Protein AF-0000000086683206 (afdb_homodimer)

Radius of gyration: 36.86 Å; Cα contacts (8 Å, |Δi|>4): 767; chains: 2; bounding box: 121×142×95 Å

Foldseek 3Di:
DDPPPDPPDPPVPPPPPPPPDPPDPDPPPPPPPPDCPPPPDCCVCVVVVVVVVCVVCVVVVVLVQLLQFQFFPVCVVPSVPTDGNGCVLVCCCVPVDCLVLQQVLLLVLLLLLLVVLLVVLLVLLVVLVDDDPCSVVSLVVLCVLQPDDLLVLQQVLLQQQPQPHVVCVVVVDGDHCQADQNVSVSSSVSLSSNQSNLSNVLLNVLVVVDPVVLVVVLVVPPDDPVCCCVPRSCVSCVLSSLVSSLVSSLCSLQDDSNQCNNHNPPGHSSNNHLNPRLVCCCPVVRRSNSSSSSVVVSVVVSVVSVVVSVVVVVVVVPVVVD/DPDPDDDPDPPPVPPPPPPPDPPPPDPDPPPPPPDCPPPPDCCVCVVVVVVVVCVVCVVVVVLVQLLQFQFFPVCVVPSVPTDGNGCVLVCCLVPVDCLVLQLVLLLVLLQLLLVVLLVVLLVLLVVLVDDDDCSVVSLVVLCVLQPDDLLVLQQVLLQQQPQPHVVCVVVVDGDHCQADQNVSVSSSVSLSSNQSNLSNVLLNVLVVVDPVVLVVVLVVPPDDPVCCCVPRSCVSCVLSSLVSSLVSSLCSLQDDSNQCNNHNPPGHSSNNHLNPRLVCCCPVVRRSNSSSSSVVVSVVVSVVSVVVSVVVVVVVVVVVVD

pLDDT: mean 73.38, std 19.68, range [23.88, 97.44]

Nearest PDB structures (foldseek):
  7cad-assembly1_A  TM=8.979E-01  e=6.301E-13  Mycolicibacterium smegmatis MC2 155
  8hps-assembly1_A  TM=8.977E-01  e=7.187E-13  Mycolicibacterium smegmatis MC2 155
  8ja7-assembly1_A  TM=9.077E-01  e=5.180E-12  Mycobacterium tuberculosis H37Rv
  8hpl-assembly1_A  TM=8.832E-01  e=4.555E-10  Mycolicibacterium smegmatis MC2 155
  8zx1-assembly1_B  TM=7.420E-01  e=1.149E-07  Escherichia coli

Organism: NCBI:txid175570

Sequence (644 aa):
MTAPLGVGAPDTATTVPPVGTPPVPAGPVRRRRGASQRNRPLWMLLPGGAVTVVVIVVPLCVAVYISLLDLDQYSIRQWVGAPFVALDNYIEAVRDSHLPHSILISVSYAAVVALAAVPLGVTAALVTQDRFRGRGLVRSIFLVPYVLPAFVVGTVWRIVLQPDGVANAMLGLDGLWLNGPRSFWALVIVQLWSSWPLVYLLAVSGLQSVDPVVYEAAALDGAGWWQKLRHVVAPYLRGPVALAFVISFLHNLNNFALPFVLFGVPSPEDVEVLPVLTYVESFQNFRFGLSAAMAVISLVLVAIPIAAYLRAVRLDTGEAKQMTAPLGVGAPDTATTVPPVGTPPVPAGPVRRRRGASQRNRPLWMLLPGGAVTVVVIVVPLCVAVYISLLDLDQYSIRQWVGAPFVALDNYIEAVRDSHLPHSILISVSYAAVVALAAVPLGVTAALVTQDRFRGRGLVRSIFLVPYVLPAFVVGTVWRIVLQPDGVANAMLGLDGLWLNGPRSFWALVIVQLWSSWPLVYLLAVSGLQSVDPVVYEAAALDGAGWWQKLRHVVAPYLRGPVALAFVISFLHNLNNFALPFVLFGVPSPEDVEVLPVLTYVESFQNFRFGLSAAMAVISLVLVAIPIAAYLRAVRLDTGEAKQ

Structure (mmCIF, N/CA/C/O backbone):
data_AF-0000000086683206-model_v1
#
loop_
_entity.id
_entity.type
_entity.pdbx_description
1 polymer 'ABC transporter permease'
#
loop_
_atom_site.group_PDB
_atom_site.id
_atom_site.type_symbol
_atom_site.label_atom_id
_atom_site.label_alt_id
_atom_site.label_comp_id
_atom_site.label_asym_id
_atom_site.label_entity_id
_atom_site.label_seq_id
_atom_site.pdbx_PDB_ins_code
_atom_site.Cartn_x
_atom_site.Cartn_y
_atom_site.Cartn_z
_atom_site.occupancy
_atom_site.B_iso_or_equiv
_atom_site.auth_seq_id
_atom_site.auth_comp_id
_atom_site.auth_asym_id
_atom_site.auth_atom_id
_atom_site.pdbx_PDB_model_num
ATOM 1 N N . MET A 1 1 ? -62.781 102.875 63.312 1 23.88 1 MET A N 1
ATOM 2 C CA . MET A 1 1 ? -62 101.625 63.344 1 23.88 1 MET A CA 1
ATOM 3 C C . MET A 1 1 ? -61.719 101.125 61.938 1 23.88 1 MET A C 1
ATOM 5 O O . MET A 1 1 ? -62.438 101.5 61 1 23.88 1 MET A O 1
ATOM 9 N N . THR A 1 2 ? -60.938 100.062 61.812 1 25.91 2 THR A N 1
ATOM 10 C CA . THR A 1 2 ? -59.844 99.375 61.125 1 25.91 2 THR A CA 1
ATOM 11 C C . THR A 1 2 ? -60.375 98.438 60 1 25.91 2 THR A C 1
ATOM 13 O O . THR A 1 2 ? -61.281 97.625 60.25 1 25.91 2 THR A O 1
ATOM 16 N N . ALA A 1 3 ? -60.344 98.875 58.812 1 30.66 3 ALA A N 1
ATOM 17 C CA . ALA A 1 3 ? -60.781 98.438 57.5 1 30.66 3 ALA A CA 1
ATOM 18 C C . ALA A 1 3 ? -60.188 97.062 57.125 1 30.66 3 ALA A C 1
ATOM 20 O O . ALA A 1 3 ? -59 97 56.812 1 30.66 3 ALA A O 1
ATOM 21 N N . PRO A 1 4 ? -60.375 95.938 58 1 31.42 4 PRO A N 1
ATOM 22 C CA . PRO A 1 4 ? -59.469 94.812 57.906 1 31.42 4 PRO A CA 1
ATOM 23 C C . PRO A 1 4 ? -59.562 94.062 56.594 1 31.42 4 PRO A C 1
ATOM 25 O O . PRO A 1 4 ? -60.625 93.562 56.25 1 31.42 4 PRO A O 1
ATOM 28 N N . LEU A 1 5 ? -58.969 94.5 55.562 1 28.44 5 LEU A N 1
ATOM 29 C CA . LEU A 1 5 ? -59.125 94.188 54.156 1 28.44 5 LEU A CA 1
ATOM 30 C C . LEU A 1 5 ? -58.75 92.75 53.844 1 28.44 5 LEU A C 1
ATOM 32 O O . LEU A 1 5 ? -59.125 92.25 52.781 1 28.44 5 LEU A O 1
ATOM 36 N N . GLY A 1 6 ? -57.906 92 54.625 1 29.45 6 GLY A N 1
ATOM 37 C CA . GLY A 1 6 ? -56.844 91.25 53.938 1 29.45 6 GLY A CA 1
ATOM 38 C C . GLY A 1 6 ? -57.344 89.938 53.344 1 29.45 6 GLY A C 1
ATOM 39 O O . GLY A 1 6 ? -57.75 89.062 54.062 1 29.45 6 GLY A O 1
ATOM 40 N N . VAL A 1 7 ? -57.969 89.875 52.188 1 32.59 7 VAL A N 1
ATOM 41 C CA . VAL A 1 7 ? -58.625 88.75 51.531 1 32.59 7 VAL A CA 1
ATOM 42 C C . VAL A 1 7 ? -57.625 87.625 51.281 1 32.59 7 VAL A C 1
ATOM 44 O O . VAL A 1 7 ? -56.625 87.875 50.625 1 32.59 7 VAL A O 1
ATOM 47 N N . GLY A 1 8 ? -57.219 86.812 52.219 1 31.19 8 GLY A N 1
ATOM 48 C CA . GLY A 1 8 ? -56.188 85.75 52.188 1 31.19 8 GLY A CA 1
ATOM 49 C C . GLY A 1 8 ? -56.438 84.75 51.094 1 31.19 8 GLY A C 1
ATOM 50 O O . GLY A 1 8 ? -57.5 84.125 51.031 1 31.19 8 GLY A O 1
ATOM 51 N N . ALA A 1 9 ? -55.906 84.875 49.906 1 34.62 9 ALA A N 1
ATOM 52 C CA . ALA A 1 9 ? -56.062 84.062 48.719 1 34.62 9 ALA A CA 1
ATOM 53 C C . ALA A 1 9 ? -55.688 82.562 49 1 34.62 9 ALA A C 1
ATOM 55 O O . ALA A 1 9 ? -54.656 82.312 49.625 1 34.62 9 ALA A O 1
ATOM 56 N N . PRO A 1 10 ? -56.688 81.688 49.031 1 32.19 10 PRO A N 1
ATOM 57 C CA . PRO A 1 10 ? -56.438 80.25 49.406 1 32.19 10 PRO A CA 1
ATOM 58 C C . PRO A 1 10 ? -55.438 79.562 48.469 1 32.19 10 PRO A C 1
ATOM 60 O O . PRO A 1 10 ? -55.5 79.812 47.25 1 32.19 10 PRO A O 1
ATOM 63 N N . ASP A 1 11 ? -54.094 79.562 48.625 1 30.78 11 ASP A N 1
ATOM 64 C CA . ASP A 1 11 ? -53.062 79 47.781 1 30.78 11 ASP A CA 1
ATOM 65 C C . ASP A 1 11 ? -53.344 77.5 47.5 1 30.78 11 ASP A C 1
ATOM 67 O O . ASP A 1 11 ? -53.406 76.688 48.438 1 30.78 11 ASP A O 1
ATOM 71 N N . THR A 1 12 ? -54.312 77.125 46.656 1 32.41 12 THR A N 1
ATOM 72 C CA . THR A 1 12 ? -54.625 75.75 46.25 1 32.41 12 THR A CA 1
ATOM 73 C C . THR A 1 12 ? -53.344 75.062 45.75 1 32.41 12 THR A C 1
ATOM 75 O O . THR A 1 12 ? -52.844 75.375 44.656 1 32.41 12 THR A O 1
ATOM 78 N N . ALA A 1 13 ? -52.344 74.812 46.531 1 33.94 13 ALA A N 1
ATOM 79 C CA . ALA A 1 13 ? -51.156 74.125 46.125 1 33.94 13 ALA A CA 1
ATOM 80 C C . ALA A 1 13 ? -51.531 72.75 45.5 1 33.94 13 ALA A C 1
ATOM 82 O O . ALA A 1 13 ? -52.188 71.938 46.125 1 33.94 13 ALA A O 1
ATOM 83 N N . THR A 1 14 ? -51.844 72.75 44.188 1 34.41 14 THR A N 1
ATOM 84 C CA . THR A 1 14 ? -52.062 71.562 43.406 1 34.41 14 THR A CA 1
ATOM 85 C C . THR A 1 14 ? -50.938 70.562 43.656 1 34.41 14 THR A C 1
ATOM 87 O O . THR A 1 14 ? -49.75 70.812 43.438 1 34.41 14 THR A O 1
ATOM 90 N N . THR A 1 15 ? -51.031 69.688 44.656 1 34.72 15 THR A N 1
ATOM 91 C CA . THR A 1 15 ? -50.125 68.562 44.938 1 34.72 15 THR A CA 1
ATOM 92 C C . THR A 1 15 ? -49.844 67.75 43.688 1 34.72 15 THR A C 1
ATOM 94 O O . THR A 1 15 ? -50.781 67.188 43.125 1 34.72 15 THR A O 1
ATOM 97 N N . VAL A 1 16 ? -49.062 68.25 42.781 1 40.03 16 VAL A N 1
ATOM 98 C CA . VAL A 1 16 ? -48.688 67.438 41.625 1 40.03 16 VAL A CA 1
ATOM 99 C C . VAL A 1 16 ? -48.281 66.062 42.125 1 40.03 16 VAL A C 1
ATOM 101 O O . VAL A 1 16 ? -47.438 65.938 43.031 1 40.03 16 VAL A O 1
ATOM 104 N N . PRO A 1 17 ? -49.125 65.062 41.938 1 39.91 17 PRO A N 1
ATOM 105 C CA . PRO A 1 17 ? -48.75 63.719 42.406 1 39.91 17 PRO A CA 1
ATOM 106 C C . PRO A 1 17 ? -47.344 63.312 41.969 1 39.91 17 PRO A C 1
ATOM 108 O O . PRO A 1 17 ? -46.844 63.781 40.969 1 39.91 17 PRO A O 1
ATOM 111 N N . PRO A 1 18 ? -46.469 62.938 42.938 1 36.44 18 PRO A N 1
ATOM 112 C CA . PRO A 1 18 ? -45.094 62.594 42.625 1 36.44 18 PRO A CA 1
ATOM 113 C C . PRO A 1 18 ? -45 61.688 41.375 1 36.44 18 PRO A C 1
ATOM 115 O O . PRO A 1 18 ? -45.906 60.938 41.094 1 36.44 18 PRO A O 1
ATOM 118 N N . VAL A 1 19 ? -44.406 62.188 40.281 1 40.75 19 VAL A N 1
ATOM 119 C CA . VAL A 1 19 ? -44.062 61.438 39.094 1 40.75 19 VAL A CA 1
ATOM 120 C C . VAL A 1 19 ? -43.562 60.031 39.469 1 40.75 19 VAL A C 1
ATOM 122 O O . VAL A 1 19 ? -42.75 59.875 40.375 1 40.75 19 VAL A O 1
ATOM 125 N N . GLY A 1 20 ? -44.406 59.031 39.406 1 37.16 20 GLY A N 1
ATOM 126 C CA . GLY A 1 20 ? -44.094 57.656 39.688 1 37.16 20 GLY A CA 1
ATOM 127 C C . GLY A 1 20 ? -42.719 57.219 39.125 1 37.16 20 GLY A C 1
ATOM 128 O O . GLY A 1 20 ? -42.25 57.844 38.188 1 37.16 20 GLY A O 1
ATOM 129 N N . THR A 1 21 ? -41.812 56.875 40.031 1 41.47 21 THR A N 1
ATOM 130 C CA . THR A 1 21 ? -40.469 56.375 39.688 1 41.47 21 THR A CA 1
ATOM 131 C C . THR A 1 21 ? -40.562 55.469 38.469 1 41.47 21 THR A C 1
ATOM 133 O O . THR A 1 21 ? -41.406 54.594 38.375 1 41.47 21 THR A O 1
ATOM 136 N N . PRO A 1 22 ? -40.062 55.969 37.281 1 42.38 22 PRO A N 1
ATOM 137 C CA . PRO A 1 22 ? -40.156 55.094 36.125 1 42.38 22 PRO A CA 1
ATOM 138 C C . PRO A 1 22 ? -39.844 53.625 36.469 1 42.38 22 PRO A C 1
ATOM 140 O O . PRO A 1 22 ? -39.094 53.375 37.406 1 42.38 22 PRO A O 1
ATOM 143 N N . PRO A 1 23 ? -40.688 52.625 36.156 1 41.62 23 PRO A N 1
ATOM 144 C CA . PRO A 1 23 ? -40.406 51.25 36.5 1 41.62 23 PRO A CA 1
ATOM 145 C C . PRO A 1 23 ? -38.969 50.844 36.219 1 41.62 23 PRO A C 1
ATOM 147 O O . PRO A 1 23 ? -38.312 51.406 35.344 1 41.62 23 PRO A O 1
ATOM 150 N N . VAL A 1 24 ? -38.219 50.438 37.219 1 43.88 24 VAL A N 1
ATOM 151 C CA . VAL A 1 24 ? -36.875 49.875 37.094 1 43.88 24 VAL A CA 1
ATOM 152 C C . VAL A 1 24 ? -36.812 49 35.844 1 43.88 24 VAL A C 1
ATOM 154 O O . VAL A 1 24 ? -37.719 48.219 35.562 1 43.88 24 VAL A O 1
ATOM 157 N N . PRO A 1 25 ? -36.031 49.5 34.844 1 39.53 25 PRO A N 1
ATOM 158 C CA . PRO A 1 25 ? -36 48.625 33.656 1 39.53 25 PRO A CA 1
ATOM 159 C C . PRO A 1 25 ? -35.938 47.156 33.969 1 39.53 25 PRO A C 1
ATOM 161 O O . PRO A 1 25 ? -35.406 46.781 35.031 1 39.53 25 PRO A O 1
ATOM 164 N N . ALA A 1 26 ? -36.906 46.312 33.531 1 40.44 26 ALA A N 1
ATOM 165 C CA . ALA A 1 26 ? -36.938 44.875 33.719 1 40.44 26 ALA A CA 1
ATOM 166 C C . ALA A 1 26 ? -35.531 44.281 33.562 1 40.44 26 ALA A C 1
ATOM 168 O O . ALA A 1 26 ? -34.719 44.844 32.812 1 40.44 26 ALA A O 1
ATOM 169 N N . GLY A 1 27 ? -34.938 43.812 34.625 1 37.5 27 GLY A N 1
ATOM 170 C CA . GLY A 1 27 ? -33.656 43.188 34.656 1 37.5 27 GLY A CA 1
ATOM 171 C C . GLY A 1 27 ? -33.312 42.438 33.344 1 37.5 27 GLY A C 1
ATOM 172 O O . GLY A 1 27 ? -34.219 42.188 32.531 1 37.5 27 GLY A O 1
ATOM 173 N N . PRO A 1 28 ? -32.094 42.656 32.875 1 38.34 28 PRO A N 1
ATOM 174 C CA . PRO A 1 28 ? -31.75 42 31.609 1 38.34 28 PRO A CA 1
ATOM 175 C C . PRO A 1 28 ? -32.375 40.625 31.484 1 38.34 28 PRO A C 1
ATOM 177 O O . PRO A 1 28 ? -32.531 39.906 32.469 1 38.34 28 PRO A O 1
ATOM 180 N N . VAL A 1 29 ? -33.5 40.531 30.797 1 38.12 29 VAL A N 1
ATOM 181 C CA . VAL A 1 29 ? -34 39.188 30.469 1 38.12 29 VAL A CA 1
ATOM 182 C C . VAL A 1 29 ? -32.844 38.219 30.312 1 38.12 29 VAL A C 1
ATOM 184 O O . VAL A 1 29 ? -31.938 38.438 29.5 1 38.12 29 VAL A O 1
ATOM 187 N N . ARG A 1 30 ? -32.5 37.625 31.422 1 36.16 30 ARG A N 1
ATOM 188 C CA . ARG A 1 30 ? -31.531 36.562 31.266 1 36.16 30 ARG A CA 1
ATOM 189 C C . ARG A 1 30 ? -31.797 35.781 29.984 1 36.16 30 ARG A C 1
ATOM 191 O O . ARG A 1 30 ? -32.812 35.125 29.844 1 36.16 30 ARG A O 1
ATOM 198 N N . ARG A 1 31 ? -31.438 36.438 28.891 1 35.81 31 ARG A N 1
ATOM 199 C CA . ARG A 1 31 ? -31.484 35.594 27.703 1 35.81 31 ARG A CA 1
ATOM 200 C C . ARG A 1 31 ? -31.234 34.125 28.047 1 35.81 31 ARG A C 1
ATOM 202 O O . ARG A 1 31 ? -30.203 33.812 28.672 1 35.81 31 ARG A O 1
ATOM 209 N N . ARG A 1 32 ? -32.312 33.469 28.375 1 34.03 32 ARG A N 1
ATOM 210 C CA . ARG A 1 32 ? -32.219 32 28.469 1 34.03 32 ARG A CA 1
ATOM 211 C C . ARG A 1 32 ? -31.047 31.5 27.641 1 34.03 32 ARG A C 1
ATOM 213 O O . ARG A 1 32 ? -30.922 31.844 26.469 1 34.03 32 ARG A O 1
ATOM 220 N N . ARG A 1 33 ? -29.953 31.391 28.359 1 34.53 33 ARG A N 1
ATOM 221 C CA . ARG A 1 33 ? -28.844 30.656 27.766 1 34.53 33 ARG A CA 1
ATOM 222 C C . ARG A 1 33 ? -29.344 29.609 26.7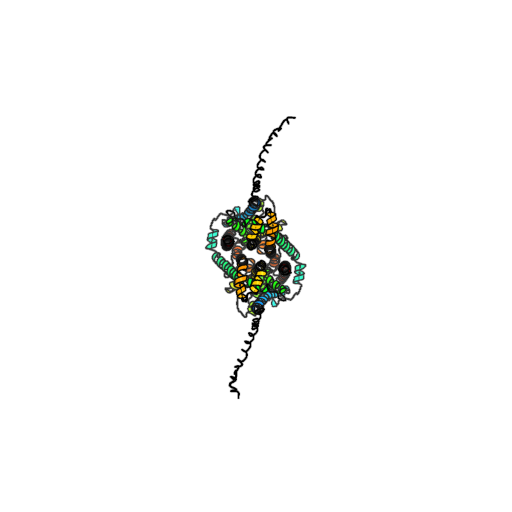81 1 34.53 33 ARG A C 1
ATOM 224 O O . ARG A 1 33 ? -30.156 28.75 27.125 1 34.53 33 ARG A O 1
ATOM 231 N N . GLY A 1 34 ? -29.766 30.156 25.625 1 33.44 34 GLY A N 1
ATOM 232 C CA . GLY A 1 34 ? -30.094 29.203 24.594 1 33.44 34 GLY A CA 1
ATOM 233 C C . GLY A 1 34 ? -29.531 27.812 24.859 1 33.44 34 GLY A C 1
ATOM 234 O O . GLY A 1 34 ? -28.578 27.656 25.609 1 33.44 34 GLY A O 1
ATOM 235 N N . ALA A 1 35 ? -30.453 26.875 24.984 1 33.97 35 ALA A N 1
ATOM 236 C CA . ALA A 1 35 ? -30.156 25.453 25.062 1 33.97 35 ALA A CA 1
ATOM 237 C C . ALA A 1 35 ? -28.75 25.156 24.531 1 33.97 35 ALA A C 1
ATOM 239 O O . ALA A 1 35 ? -28.359 25.672 23.469 1 33.97 35 ALA A O 1
ATOM 240 N N . SER A 1 36 ? -27.844 24.984 25.422 1 33.91 36 SER A N 1
ATOM 241 C CA . SER A 1 36 ? -26.516 24.422 25.188 1 33.91 36 SER A CA 1
ATOM 242 C C . SER A 1 36 ? -26.484 23.547 23.938 1 33.91 36 SER A C 1
ATOM 244 O O . SER A 1 36 ? -27.031 22.453 23.938 1 33.91 36 SER A O 1
ATOM 246 N N . GLN A 1 37 ? -26.984 24 22.812 1 36.59 37 GLN A N 1
ATOM 247 C CA . GLN A 1 37 ? -26.688 23.422 21.5 1 36.59 37 GLN A CA 1
ATOM 248 C C . GLN A 1 37 ? -25.344 22.703 21.5 1 36.59 37 GLN A C 1
ATOM 250 O O . GLN A 1 37 ? -24.656 22.656 20.484 1 36.59 37 GLN A O 1
ATOM 255 N N . ARG A 1 38 ? -24.812 22.688 22.656 1 36.38 38 ARG A N 1
ATOM 256 C CA . ARG A 1 38 ? -23.531 22.031 22.875 1 36.38 38 ARG A CA 1
ATOM 257 C C . ARG A 1 38 ? -23.5 20.641 22.234 1 36.38 38 ARG A C 1
ATOM 259 O O . ARG A 1 38 ? -22.531 20.297 21.547 1 36.38 38 ARG A O 1
ATOM 266 N N . ASN A 1 39 ? -24.016 19.625 23.109 1 35.34 39 ASN A N 1
ATOM 267 C CA . ASN A 1 39 ? -23.688 18.203 23.016 1 35.34 39 ASN A CA 1
ATOM 268 C C . ASN A 1 39 ? -24.484 17.516 21.922 1 35.34 39 ASN A C 1
ATOM 270 O O . ASN A 1 39 ? -25.469 16.828 22.203 1 35.34 39 ASN A O 1
ATOM 274 N N . ARG A 1 40 ? -25.234 18.234 21.125 1 39.62 40 ARG A N 1
ATOM 275 C CA . ARG A 1 40 ? -25.844 17.234 20.25 1 39.62 40 ARG A CA 1
ATOM 276 C C . ARG A 1 40 ? -24.906 16.047 20.047 1 39.62 40 ARG A C 1
ATOM 278 O O . ARG A 1 40 ? -23.812 16.203 19.5 1 39.62 40 ARG A O 1
ATOM 285 N N . PRO A 1 41 ? -25.125 15.016 20.844 1 40.12 41 PRO A N 1
ATOM 286 C CA . PRO A 1 41 ? -24.312 13.812 21.078 1 40.12 41 PRO A CA 1
ATOM 287 C C . PRO A 1 41 ? -23.922 13.109 19.781 1 40.12 41 PRO A C 1
ATOM 289 O O . PRO A 1 41 ? -24.672 13.148 18.797 1 40.12 41 PRO A O 1
ATOM 292 N N . LEU A 1 42 ? -22.75 13.094 19.438 1 44 42 LEU A N 1
ATOM 293 C CA . LEU A 1 42 ? -22.078 12.156 18.531 1 44 42 LEU A CA 1
ATOM 294 C C . LEU A 1 42 ? -22.875 10.867 18.406 1 44 42 LEU A C 1
ATOM 296 O O . LEU A 1 42 ? -22.531 9.992 17.594 1 44 42 LEU A O 1
ATOM 300 N N . TRP A 1 43 ? -23.938 10.719 19.25 1 45.41 43 TRP A N 1
ATOM 301 C CA . TRP A 1 43 ? -24.797 9.555 19.109 1 45.41 43 TRP A CA 1
ATOM 302 C C . TRP A 1 43 ? -25.547 9.578 17.781 1 45.41 43 TRP A C 1
ATOM 304 O O . TRP A 1 43 ? -25.969 8.531 17.281 1 45.41 43 TRP A O 1
ATOM 314 N N . MET A 1 44 ? -25.969 10.656 17.359 1 44.59 44 MET A N 1
ATOM 315 C CA . MET A 1 44 ? -26.656 10.664 16.078 1 44.59 44 MET A CA 1
ATOM 316 C C . MET A 1 44 ? -25.734 10.125 14.977 1 44.59 44 MET A C 1
ATOM 318 O O . MET A 1 44 ? -26.219 9.703 13.914 1 44.59 44 MET A O 1
ATOM 322 N N . LEU A 1 45 ? -24.562 10.469 15.094 1 48.44 45 LEU A N 1
ATOM 323 C CA . LEU A 1 45 ? -23.609 9.828 14.188 1 48.44 45 LEU A CA 1
ATOM 324 C C . LEU A 1 45 ? -23.5 8.336 14.484 1 48.44 45 LEU A C 1
ATOM 326 O O . LEU A 1 45 ? -22.797 7.613 13.773 1 48.44 45 LEU A O 1
ATOM 330 N N . LEU A 1 46 ? -24.203 7.859 15.531 1 51.03 46 LEU A N 1
ATOM 331 C CA . LEU A 1 46 ? -24.219 6.512 16.094 1 51.03 46 LEU A CA 1
ATOM 332 C C . LEU A 1 46 ? -24.719 5.504 15.062 1 51.03 46 LEU A C 1
ATOM 334 O O . LEU A 1 46 ? -24.141 4.43 14.906 1 51.03 46 LEU A O 1
ATOM 338 N N . PRO A 1 47 ? -25.906 5.785 14.617 1 51.03 47 PRO A N 1
ATOM 339 C CA . PRO A 1 47 ? -26.297 4.695 13.727 1 51.03 47 PRO A CA 1
ATOM 340 C C . PRO A 1 47 ? -25.266 4.422 12.633 1 51.03 47 PRO A C 1
ATOM 342 O O . PRO A 1 47 ? -24.969 3.262 12.336 1 51.03 47 PRO A O 1
ATOM 345 N N . GLY A 1 48 ? -24.859 5.555 11.977 1 54.41 48 GLY A N 1
ATOM 346 C CA . GLY A 1 48 ? -23.828 5.371 10.969 1 54.41 48 GLY A CA 1
ATOM 347 C C . GLY A 1 48 ? -22.516 4.863 11.539 1 54.41 48 GLY A C 1
ATOM 348 O O . GLY A 1 48 ? -21.859 4.023 10.93 1 54.41 48 GLY A O 1
ATOM 349 N N . GLY A 1 49 ? -22.328 5.359 12.766 1 58.97 49 GLY A N 1
ATOM 350 C CA . GLY A 1 49 ? -21.109 4.906 13.445 1 58.97 49 GLY A CA 1
ATOM 351 C C . GLY A 1 49 ? -21.172 3.447 13.852 1 58.97 49 GLY A C 1
ATOM 352 O O . GLY A 1 49 ? -20.188 2.717 13.703 1 58.97 49 GLY A O 1
ATOM 353 N N . ALA A 1 50 ? -22.375 3.037 14.336 1 59.5 50 ALA A N 1
ATOM 354 C CA . ALA A 1 50 ? -22.531 1.641 14.734 1 59.5 50 ALA A CA 1
ATOM 355 C C . ALA A 1 50 ? -22.438 0.714 13.523 1 59.5 50 ALA A C 1
ATOM 357 O O . ALA A 1 50 ? -21.812 -0.345 13.594 1 59.5 50 ALA A O 1
ATOM 358 N N . VAL A 1 51 ? -23.078 1.156 12.469 1 60.72 51 VAL A N 1
ATOM 359 C CA . VAL A 1 51 ? -23.031 0.337 11.258 1 60.72 51 VAL A CA 1
ATOM 360 C C . VAL A 1 51 ? -21.578 0.238 10.758 1 60.72 51 VAL A C 1
ATOM 362 O O . VAL A 1 51 ? -21.141 -0.834 10.344 1 60.72 51 VAL A O 1
ATOM 365 N N . THR A 1 52 ? -21 1.348 10.992 1 63.06 52 THR A N 1
ATOM 366 C CA . THR A 1 52 ? -19.625 1.35 10.531 1 63.06 52 THR A CA 1
ATOM 367 C C . THR A 1 52 ? -18.766 0.42 11.383 1 63.06 52 THR A C 1
ATOM 369 O O . THR A 1 52 ? -17.953 -0.344 10.852 1 63.06 52 THR A O 1
ATOM 372 N N . VAL A 1 53 ? -19.094 0.383 12.656 1 67.31 53 VAL A N 1
ATOM 373 C CA . VAL A 1 53 ? -18.328 -0.464 13.555 1 67.31 53 VAL A CA 1
ATOM 374 C C . VAL A 1 53 ? -18.641 -1.933 13.281 1 67.31 53 VAL A C 1
ATOM 376 O O . VAL A 1 53 ? -17.734 -2.77 13.242 1 67.31 53 VAL A O 1
ATOM 379 N N . VAL A 1 54 ? -19.906 -2.16 13.008 1 66.12 54 VAL A N 1
ATOM 380 C CA . VAL A 1 54 ? -20.312 -3.541 12.75 1 66.12 54 VAL A CA 1
ATOM 381 C C . VAL A 1 54 ? -19.656 -4.031 11.453 1 66.12 54 VAL A C 1
ATOM 383 O O . VAL A 1 54 ? -19.125 -5.141 11.398 1 66.12 54 VAL A O 1
ATOM 386 N N . VAL A 1 55 ? -19.656 -3.205 10.562 1 71.31 55 VAL A N 1
ATOM 387 C CA . VAL A 1 55 ? -19.125 -3.586 9.258 1 71.31 55 VAL A CA 1
ATOM 388 C C . VAL A 1 55 ? -17.609 -3.791 9.352 1 71.31 55 VAL A C 1
ATOM 390 O O . VAL A 1 55 ? -17.047 -4.648 8.672 1 71.31 55 VAL A O 1
ATOM 393 N N . ILE A 1 56 ? -17.047 -3.119 10.297 1 76.06 56 ILE A N 1
ATOM 394 C CA . ILE A 1 56 ? -15.602 -3.227 10.469 1 76.06 56 ILE A CA 1
ATOM 395 C C . ILE A 1 56 ? -15.273 -4.484 11.266 1 76.06 56 ILE A C 1
ATOM 397 O O . ILE A 1 56 ? -14.305 -5.188 10.953 1 76.06 56 ILE A O 1
ATOM 401 N N . VAL A 1 57 ? -16.188 -4.863 12.156 1 79.5 57 VAL A N 1
ATOM 402 C CA . VAL A 1 57 ? -15.859 -5.883 13.148 1 79.5 57 VAL A CA 1
ATOM 403 C C . VAL A 1 57 ? -16.219 -7.266 12.617 1 79.5 57 VAL A C 1
ATOM 405 O O . VAL A 1 57 ? -15.578 -8.258 12.953 1 79.5 57 VAL A O 1
ATOM 408 N N . VAL A 1 58 ? -17.125 -7.355 11.711 1 79.44 58 VAL A N 1
ATOM 409 C CA . VAL A 1 58 ? -17.656 -8.641 11.266 1 79.44 58 VAL A CA 1
ATOM 410 C C . VAL A 1 58 ? -16.547 -9.445 10.586 1 79.44 58 VAL A C 1
ATOM 412 O O . VAL A 1 58 ? -16.312 -10.602 10.938 1 79.44 58 VAL A O 1
ATOM 415 N N . PRO A 1 59 ? -15.875 -8.859 9.617 1 80.25 59 PRO A N 1
ATOM 416 C CA . PRO A 1 59 ? -14.812 -9.656 9 1 80.25 59 PRO A CA 1
ATOM 417 C C . PRO A 1 59 ? -13.742 -10.086 10 1 80.25 59 PRO A C 1
ATOM 419 O O . PRO A 1 59 ? -13.164 -11.172 9.859 1 80.25 59 PRO A O 1
ATOM 422 N N . LEU A 1 60 ? -13.555 -9.289 10.93 1 82.31 60 LEU A N 1
ATOM 423 C CA . LEU A 1 60 ? -12.586 -9.641 11.961 1 82.31 60 LEU A CA 1
ATOM 424 C C . LEU A 1 60 ? -13.062 -10.836 12.773 1 82.31 60 LEU A C 1
ATOM 426 O O . LEU A 1 60 ? -12.281 -11.742 13.086 1 82.31 60 LEU A O 1
ATOM 430 N N . CYS A 1 61 ? -14.305 -10.797 13.086 1 84.81 61 CYS A N 1
ATOM 431 C CA . CYS A 1 61 ? -14.883 -11.898 13.844 1 84.81 61 CYS A CA 1
ATOM 432 C C . CYS A 1 61 ? -14.836 -13.195 13.039 1 84.81 61 CYS A C 1
ATOM 434 O O . CYS A 1 61 ? -14.57 -14.266 13.594 1 84.81 61 CYS A O 1
ATOM 436 N N . VAL A 1 62 ? -15.055 -13.07 11.812 1 82.56 62 VAL A N 1
ATOM 437 C CA . VAL A 1 62 ? -15 -14.242 10.938 1 82.56 62 VAL A CA 1
ATOM 438 C C . VAL A 1 62 ? -13.57 -14.781 10.883 1 82.56 62 VAL A C 1
ATOM 440 O O . VAL A 1 62 ? -13.352 -15.992 10.945 1 82.56 62 VAL A O 1
ATOM 443 N N . ALA A 1 63 ? -12.625 -13.898 10.781 1 83.06 63 ALA A N 1
ATOM 444 C CA . ALA A 1 63 ? -11.227 -14.305 10.742 1 83.06 63 ALA A CA 1
ATOM 445 C C . ALA A 1 63 ? -10.836 -15.023 12.031 1 83.06 63 ALA A C 1
ATOM 447 O O . ALA A 1 63 ? -10.164 -16.062 11.992 1 83.06 63 ALA A O 1
ATOM 448 N N . VAL A 1 64 ? -11.273 -14.492 13.117 1 87.25 64 VAL A N 1
ATOM 449 C CA . VAL A 1 64 ? -10.977 -15.102 14.406 1 87.25 64 VAL A CA 1
ATOM 450 C C . VAL A 1 64 ? -11.656 -16.469 14.516 1 87.25 64 VAL A C 1
ATOM 452 O O . VAL A 1 64 ? -11.062 -17.422 15 1 87.25 64 VAL A O 1
ATOM 455 N N . TYR A 1 65 ? -12.812 -16.5 14.039 1 86.62 65 TYR A N 1
ATOM 456 C CA . TYR A 1 65 ? -13.547 -17.75 14.078 1 86.62 65 TYR A CA 1
ATOM 457 C C . TYR A 1 65 ? -12.859 -18.812 13.211 1 86.62 65 TYR A C 1
ATOM 459 O O . TYR A 1 65 ? -12.703 -19.953 13.633 1 86.62 65 TYR A O 1
ATOM 467 N N . ILE A 1 66 ? -12.461 -18.484 12.062 1 83.94 66 ILE A N 1
ATOM 468 C CA . ILE A 1 66 ? -11.789 -19.406 11.141 1 83.94 66 ILE A CA 1
ATOM 469 C C . ILE A 1 66 ? -10.484 -19.891 11.773 1 83.94 66 ILE A C 1
ATOM 471 O O . ILE A 1 66 ? -10.094 -21.047 11.586 1 83.94 66 ILE A O 1
ATOM 475 N N . SER A 1 67 ? -9.836 -19 12.5 1 88.62 67 SER A N 1
ATOM 476 C CA . SER A 1 67 ? -8.562 -19.344 13.125 1 88.62 67 SER A CA 1
ATOM 477 C C . SER A 1 67 ? -8.75 -20.438 14.18 1 88.62 67 SER A C 1
ATOM 479 O O . SER A 1 67 ? -7.785 -21.078 14.602 1 88.62 67 SER A O 1
ATOM 481 N N . LEU A 1 68 ? -9.977 -20.641 14.578 1 91.12 68 LEU A N 1
ATOM 482 C CA . LEU A 1 68 ? -10.273 -21.625 15.609 1 91.12 68 LEU A CA 1
ATOM 483 C C . LEU A 1 68 ? -10.766 -22.938 14.984 1 91.12 68 LEU A C 1
ATOM 485 O O . LEU A 1 68 ? -11.062 -23.891 15.695 1 91.12 68 LEU A O 1
ATOM 489 N N . LEU A 1 69 ? -10.766 -22.938 13.68 1 87.38 69 LEU A N 1
ATOM 490 C CA . LEU A 1 69 ? -11.266 -24.109 12.961 1 87.38 69 LEU A CA 1
ATOM 491 C C . LEU A 1 69 ? -10.133 -24.828 12.234 1 87.38 69 LEU A C 1
ATOM 493 O O . LEU A 1 69 ? -9.102 -24.234 11.922 1 87.38 69 LEU A O 1
ATOM 497 N N . ASP A 1 70 ? -10.336 -26.109 12.125 1 85.25 70 ASP A N 1
ATOM 498 C CA . ASP A 1 70 ? -9.484 -26.859 11.211 1 85.25 70 ASP A CA 1
ATOM 499 C C . ASP A 1 70 ? -10.008 -26.781 9.781 1 85.25 70 ASP A C 1
ATOM 501 O O . ASP A 1 70 ? -10.57 -27.75 9.266 1 85.25 70 ASP A O 1
ATOM 505 N N . LEU A 1 71 ? -9.844 -25.656 9.227 1 76.5 71 LEU A N 1
ATOM 506 C CA . LEU A 1 71 ? -10.367 -25.391 7.891 1 76.5 71 LEU A CA 1
ATOM 507 C C . LEU A 1 71 ? -9.297 -25.625 6.832 1 76.5 71 LEU A C 1
ATOM 509 O O . LEU A 1 71 ? -8.219 -25.016 6.887 1 76.5 71 LEU A O 1
ATOM 513 N N . ASP A 1 72 ? -9.555 -26.578 6.043 1 73.06 72 ASP A N 1
ATOM 514 C CA . ASP A 1 72 ? -8.656 -26.906 4.941 1 73.06 72 ASP A CA 1
ATOM 515 C C . ASP A 1 72 ? -9.414 -26.969 3.615 1 73.06 72 ASP A C 1
ATOM 517 O O . ASP A 1 72 ? -10.523 -26.453 3.504 1 73.06 72 ASP A O 1
ATOM 521 N N . GLN A 1 73 ? -8.68 -27.328 2.566 1 67.44 73 GLN A N 1
ATOM 522 C CA . GLN A 1 73 ? -9.242 -27.344 1.221 1 67.44 73 GLN A CA 1
ATOM 523 C C . GLN A 1 73 ? -10.555 -28.125 1.179 1 67.44 73 GLN A C 1
ATOM 525 O O . GLN A 1 73 ? -11.438 -27.812 0.372 1 67.44 73 GLN A O 1
ATOM 530 N N . TYR A 1 74 ? -10.609 -29 1.979 1 58.56 74 TYR A N 1
ATOM 531 C CA . TYR A 1 74 ? -11.758 -29.906 1.93 1 58.56 74 TYR A CA 1
ATOM 532 C C . TYR A 1 74 ? -12.93 -29.344 2.723 1 58.56 74 TYR A C 1
ATOM 534 O O . TYR A 1 74 ? -14.086 -29.641 2.428 1 58.56 74 TYR A O 1
ATOM 542 N N . SER A 1 75 ? -12.609 -28.484 3.607 1 58.72 75 SER A N 1
ATOM 543 C CA . SER A 1 75 ? -13.656 -28.016 4.516 1 58.72 75 SER A CA 1
ATOM 544 C C . SER A 1 75 ? -14.062 -26.578 4.191 1 58.72 75 SER A C 1
ATOM 546 O O . SER A 1 75 ? -15.023 -26.062 4.762 1 58.72 75 SER A O 1
ATOM 548 N N . ILE A 1 76 ? -13.508 -26.031 3.242 1 57.94 76 ILE A N 1
ATOM 549 C CA . ILE A 1 76 ? -13.727 -24.625 2.949 1 57.94 76 ILE A CA 1
ATOM 550 C C . ILE A 1 76 ? -15.156 -24.406 2.477 1 57.94 76 ILE A C 1
ATOM 552 O O . ILE A 1 76 ? -15.766 -23.375 2.766 1 57.94 76 ILE A O 1
ATOM 556 N N . ARG A 1 77 ? -15.625 -25.344 1.788 1 59.09 77 ARG A N 1
ATOM 557 C CA . ARG A 1 77 ? -16.984 -25.203 1.265 1 59.09 77 ARG A CA 1
ATOM 558 C C . ARG A 1 77 ? -18.016 -25.312 2.383 1 59.09 77 ARG A C 1
ATOM 560 O O . ARG A 1 77 ? -19.125 -24.797 2.254 1 59.09 77 ARG A O 1
ATOM 567 N N . GLN A 1 78 ? -17.531 -25.984 3.371 1 61.03 78 GLN A N 1
ATOM 568 C CA . GLN A 1 78 ? -18.422 -26.078 4.523 1 61.03 78 GLN A CA 1
ATOM 569 C C . GLN A 1 78 ? -17.75 -25.547 5.785 1 61.03 78 GLN A C 1
ATOM 571 O O . GLN A 1 78 ? -17.516 -26.297 6.738 1 61.03 78 GLN A O 1
ATOM 576 N N . TRP A 1 79 ? -17.5 -24.406 5.707 1 61.84 79 TRP A N 1
ATOM 577 C CA . TRP A 1 79 ? -16.641 -23.828 6.75 1 61.84 79 TRP A CA 1
ATOM 578 C C . TRP A 1 79 ? -17.344 -23.875 8.102 1 61.84 79 TRP A C 1
ATOM 580 O O . TRP A 1 79 ? -16.703 -24.078 9.133 1 61.84 79 TRP A O 1
ATOM 590 N N . VAL A 1 80 ? -18.609 -23.891 8.047 1 63.69 80 VAL A N 1
ATOM 591 C CA . VAL A 1 80 ? -19.328 -23.953 9.312 1 63.69 80 VAL A CA 1
ATOM 592 C C . VAL A 1 80 ? -19.234 -25.359 9.898 1 63.69 80 VAL A C 1
ATOM 594 O O . VAL A 1 80 ? -19.297 -25.531 11.117 1 63.69 80 VAL A O 1
ATOM 597 N N . GLY A 1 81 ? -18.906 -26.234 9.047 1 67.12 81 GLY A N 1
ATOM 598 C CA . GLY A 1 81 ? -18.844 -27.609 9.531 1 67.12 81 GLY A CA 1
ATOM 599 C C . GLY A 1 81 ? -17.422 -28.062 9.852 1 67.12 81 GLY A C 1
ATOM 600 O O . GLY A 1 81 ? -17.203 -29.219 10.188 1 67.12 81 GLY A O 1
ATOM 601 N N . ALA A 1 82 ? -16.562 -27.219 9.781 1 75.25 82 ALA A N 1
ATOM 602 C CA . ALA A 1 82 ? -15.172 -27.594 10.062 1 75.25 82 ALA A CA 1
ATOM 603 C C . ALA A 1 82 ? -14.969 -27.844 11.555 1 75.25 82 ALA A C 1
ATOM 605 O O . ALA A 1 82 ? -15.602 -27.188 12.391 1 75.25 82 ALA A O 1
ATOM 606 N N . PRO A 1 83 ? -14.156 -28.844 11.93 1 84.12 83 PRO A N 1
ATOM 607 C CA . PRO A 1 83 ? -13.906 -29.141 13.344 1 84.12 83 PRO A CA 1
ATOM 608 C C . PRO A 1 83 ? -13.297 -27.969 14.102 1 84.12 83 PRO A C 1
ATOM 610 O O . PRO A 1 83 ? -12.445 -27.25 13.562 1 84.12 83 PRO A O 1
ATOM 613 N N . PHE A 1 84 ? -13.883 -27.812 15.211 1 88.56 84 PHE A N 1
ATOM 614 C CA . PHE A 1 84 ? -13.352 -26.781 16.094 1 88.56 84 PHE A CA 1
ATOM 615 C C . PHE A 1 84 ? -12.086 -27.266 16.781 1 88.56 84 PHE A C 1
ATOM 617 O O . PHE A 1 84 ? -12.094 -28.266 17.5 1 88.56 84 PHE A O 1
ATOM 624 N N . VAL A 1 85 ? -10.938 -26.609 16.578 1 90.19 85 VAL A N 1
ATOM 625 C CA . VAL A 1 85 ? -9.648 -27.047 17.109 1 90.19 85 VAL A CA 1
ATOM 626 C C . VAL A 1 85 ? -9.125 -26.031 18.109 1 90.19 85 VAL A C 1
ATOM 628 O O . VAL A 1 85 ? -7.984 -26.109 18.562 1 90.19 85 VAL A O 1
ATOM 631 N N . ALA A 1 86 ? -9.891 -25.047 18.422 1 90 86 ALA A N 1
ATOM 632 C CA . ALA A 1 86 ? -9.578 -24.016 19.422 1 90 86 ALA A CA 1
ATOM 633 C C . ALA A 1 86 ? -8.234 -23.359 19.141 1 90 86 ALA A C 1
ATOM 635 O O . ALA A 1 86 ? -8.031 -22.797 18.062 1 90 86 ALA A O 1
ATOM 636 N N . LEU A 1 87 ? -7.223 -23.734 20.078 1 92.75 87 LEU A N 1
ATOM 637 C CA . LEU A 1 87 ? -5.98 -22.969 19.984 1 92.75 87 LEU A CA 1
ATOM 638 C C . LEU A 1 87 ? -4.898 -23.781 19.281 1 92.75 87 LEU A C 1
ATOM 640 O O . LEU A 1 87 ? -3.74 -23.359 19.219 1 92.75 87 LEU A O 1
ATOM 644 N N . ASP A 1 88 ? -5.258 -24.844 18.656 1 92.69 88 ASP A N 1
ATOM 645 C CA . ASP A 1 88 ? -4.273 -25.719 18.031 1 92.69 88 ASP A CA 1
ATOM 646 C C . ASP A 1 88 ? -3.576 -25.016 16.875 1 92.69 88 ASP A C 1
ATOM 648 O O . ASP A 1 88 ? -2.367 -25.156 16.672 1 92.69 88 ASP A O 1
ATOM 652 N N . ASN A 1 89 ? -4.379 -24.234 16.156 1 93.31 89 ASN A N 1
ATOM 653 C CA . ASN A 1 89 ? -3.787 -23.484 15.055 1 93.31 89 ASN A CA 1
ATOM 654 C C . ASN A 1 89 ? -2.754 -22.484 15.562 1 93.31 89 ASN A C 1
ATOM 656 O O . ASN A 1 89 ? -1.727 -22.266 14.914 1 93.31 89 ASN A O 1
ATOM 660 N N . TYR A 1 90 ? -3.027 -21.938 16.688 1 94.12 90 TYR A N 1
ATOM 661 C CA . TYR A 1 90 ? -2.119 -20.953 17.266 1 94.12 90 TYR A CA 1
ATOM 662 C C . TYR A 1 90 ? -0.848 -21.625 17.781 1 94.12 90 TYR A C 1
ATOM 664 O O . TYR A 1 90 ? 0.253 -21.109 17.594 1 94.12 90 TYR A O 1
ATOM 672 N N . ILE A 1 91 ? -1.01 -22.703 18.344 1 94.25 91 ILE A N 1
ATOM 673 C CA . ILE A 1 91 ? 0.136 -23.453 18.859 1 94.25 91 ILE A CA 1
ATOM 674 C C . ILE A 1 91 ? 1.002 -23.922 17.688 1 94.25 91 ILE A C 1
ATOM 676 O O . ILE A 1 91 ? 2.227 -23.781 17.719 1 94.25 91 ILE A O 1
ATOM 680 N N . GLU A 1 92 ? 0.417 -24.391 16.719 1 93.5 92 GLU A N 1
ATOM 681 C CA . GLU A 1 92 ? 1.142 -24.844 15.531 1 93.5 92 GLU A CA 1
ATOM 682 C C . GLU A 1 92 ? 1.823 -23.688 14.82 1 93.5 92 GLU A C 1
ATOM 684 O O . GLU A 1 92 ? 2.939 -23.828 14.312 1 93.5 92 GLU A O 1
ATOM 689 N N . ALA A 1 93 ? 1.161 -22.625 14.773 1 93.38 93 ALA A N 1
ATOM 690 C CA . ALA A 1 93 ? 1.723 -21.438 14.125 1 93.38 93 ALA A CA 1
ATOM 691 C C . ALA A 1 93 ? 3.021 -21.016 14.797 1 93.38 93 ALA A C 1
ATOM 693 O O . ALA A 1 93 ? 3.996 -20.672 14.125 1 93.38 93 ALA A O 1
ATOM 694 N N . VAL A 1 94 ? 3.061 -21.078 16.125 1 93.44 94 VAL A N 1
ATOM 695 C CA . VAL A 1 94 ? 4.199 -20.547 16.875 1 93.44 94 VAL A CA 1
ATOM 696 C C . VAL A 1 94 ? 5.27 -21.625 17.016 1 93.44 94 VAL A C 1
ATOM 698 O O . VAL A 1 94 ? 6.461 -21.344 16.875 1 93.44 94 VAL A O 1
ATOM 701 N N . ARG A 1 95 ? 4.875 -22.828 17.156 1 92.12 95 ARG A N 1
ATOM 702 C CA . ARG A 1 95 ? 5.824 -23.875 17.516 1 92.12 95 ARG A CA 1
ATOM 703 C C . ARG A 1 95 ? 6.258 -24.688 16.297 1 92.12 95 ARG A C 1
ATOM 705 O O . ARG A 1 95 ? 7.387 -25.172 16.234 1 92.12 95 ARG A O 1
ATOM 712 N N . ASP A 1 96 ? 5.438 -24.844 15.344 1 92 96 ASP A N 1
ATOM 713 C CA . ASP A 1 96 ? 5.695 -25.812 14.289 1 92 96 ASP A CA 1
ATOM 714 C C . ASP A 1 96 ? 5.77 -25.156 12.922 1 92 96 ASP A C 1
ATOM 716 O O . ASP A 1 96 ? 5.668 -25.812 11.891 1 92 96 ASP A O 1
ATOM 720 N N . SER A 1 97 ? 5.801 -23.875 12.883 1 92.62 97 SER A N 1
ATOM 721 C CA . SER A 1 97 ? 5.883 -23.188 11.602 1 92.62 97 SER A CA 1
ATOM 722 C C . SER A 1 97 ? 7.016 -22.172 11.594 1 92.62 97 SER A C 1
ATOM 724 O O . SER A 1 97 ? 7.781 -22.078 12.555 1 92.62 97 SER A O 1
ATOM 726 N N . HIS A 1 98 ? 7.141 -21.5 10.508 1 93.06 98 HIS A N 1
ATOM 727 C CA . HIS A 1 98 ? 8.188 -20.484 10.344 1 93.06 98 HIS A CA 1
ATOM 728 C C . HIS A 1 98 ? 7.695 -19.109 10.789 1 93.06 98 HIS A C 1
ATOM 730 O O . HIS A 1 98 ? 8.367 -18.109 10.539 1 93.06 98 HIS A O 1
ATOM 736 N N . LEU A 1 99 ? 6.594 -19.094 11.531 1 93.69 99 LEU A N 1
ATOM 737 C CA . LEU A 1 99 ? 5.938 -17.844 11.859 1 93.69 99 LEU A CA 1
ATOM 738 C C . LEU A 1 99 ? 6.863 -16.938 12.664 1 93.69 99 LEU A C 1
ATOM 740 O O . LEU A 1 99 ? 7.043 -15.766 12.336 1 93.69 99 LEU A O 1
ATOM 744 N N . PRO A 1 100 ? 7.57 -17.469 13.695 1 94.31 100 PRO A N 1
ATOM 745 C CA . PRO A 1 100 ? 8.438 -16.578 14.469 1 94.31 100 PRO A CA 1
ATOM 746 C C . PRO A 1 100 ? 9.57 -15.984 13.625 1 94.31 100 PRO A C 1
ATOM 748 O O . PRO A 1 100 ? 9.898 -14.805 13.773 1 94.31 100 PRO A O 1
ATOM 751 N N . HIS A 1 101 ? 10.102 -16.781 12.828 1 94.81 101 HIS A N 1
ATOM 752 C CA . HIS A 1 101 ? 11.156 -16.312 11.938 1 94.81 101 HIS A CA 1
ATOM 753 C C . HIS A 1 101 ? 10.625 -15.273 10.961 1 94.81 101 HIS A C 1
ATOM 755 O O . HIS A 1 101 ? 11.273 -14.25 10.734 1 94.81 101 HIS A O 1
ATOM 761 N N . SER A 1 102 ? 9.469 -15.477 10.391 1 94.38 102 SER A N 1
ATOM 762 C CA . SER A 1 102 ? 8.859 -14.562 9.43 1 94.38 102 SER A CA 1
ATOM 763 C C . SER A 1 102 ? 8.508 -13.234 10.086 1 94.38 102 SER A C 1
ATOM 765 O O . SER A 1 102 ? 8.57 -12.18 9.445 1 94.38 102 SER A O 1
ATOM 767 N N . ILE A 1 103 ? 8.156 -13.359 11.359 1 93.12 103 ILE A N 1
ATOM 768 C CA . ILE A 1 103 ? 7.863 -12.141 12.102 1 93.12 103 ILE A CA 1
ATOM 769 C C . ILE A 1 103 ? 9.133 -11.312 12.258 1 93.12 103 ILE A C 1
ATOM 771 O O . ILE A 1 103 ? 9.125 -10.102 12.016 1 93.12 103 ILE A O 1
ATOM 775 N N . LEU A 1 104 ? 10.18 -11.945 12.602 1 94.5 104 LEU A N 1
ATOM 776 C CA . LEU A 1 104 ? 11.445 -11.25 12.789 1 94.5 104 LEU A CA 1
ATOM 777 C C . LEU A 1 104 ? 11.914 -10.609 11.484 1 94.5 104 LEU A C 1
ATOM 779 O O . LEU A 1 104 ? 12.367 -9.461 11.477 1 94.5 104 LEU A O 1
ATOM 783 N N . ILE A 1 105 ? 11.781 -11.328 10.445 1 95 105 ILE A N 1
ATOM 784 C CA . ILE A 1 105 ? 12.203 -10.82 9.141 1 95 105 ILE A CA 1
ATOM 785 C C . ILE A 1 105 ? 11.32 -9.641 8.742 1 95 105 ILE A C 1
ATOM 787 O O . ILE A 1 105 ? 11.828 -8.594 8.328 1 95 105 ILE A O 1
ATOM 791 N N . SER A 1 106 ? 10.008 -9.781 8.898 1 93.94 106 SER A N 1
ATOM 792 C CA . SER A 1 106 ? 9.062 -8.742 8.492 1 93.94 106 SER A CA 1
ATOM 793 C C . SER A 1 106 ? 9.258 -7.473 9.32 1 93.94 106 SER A C 1
ATOM 795 O O . SER A 1 106 ? 9.258 -6.367 8.773 1 93.94 106 SER A O 1
ATOM 797 N N . VAL A 1 107 ? 9.469 -7.656 10.602 1 93.5 107 VAL A N 1
ATOM 798 C CA . VAL A 1 107 ? 9.625 -6.504 11.477 1 93.5 107 VAL A CA 1
ATOM 799 C C . VAL A 1 107 ? 10.961 -5.82 11.195 1 93.5 107 VAL A C 1
ATOM 801 O O . VAL A 1 107 ? 11.039 -4.594 11.117 1 93.5 107 VAL A O 1
ATOM 804 N N . SER A 1 108 ? 11.977 -6.625 11.055 1 95.75 108 SER A N 1
ATOM 805 C CA . SER A 1 108 ? 13.305 -6.074 10.797 1 95.75 108 SER A CA 1
ATOM 806 C C . SER A 1 108 ? 13.336 -5.324 9.469 1 95.75 108 SER A C 1
ATOM 808 O O . SER A 1 108 ? 13.805 -4.188 9.406 1 95.75 108 SER A O 1
ATOM 810 N N . TYR A 1 109 ? 12.812 -5.996 8.477 1 95.12 109 TYR A N 1
ATOM 811 C CA . TYR A 1 109 ? 12.812 -5.395 7.148 1 95.12 109 TYR A CA 1
ATOM 812 C C . TYR A 1 109 ? 11.961 -4.137 7.117 1 95.12 109 TYR A C 1
ATOM 814 O O . TYR A 1 109 ? 12.367 -3.115 6.559 1 95.12 109 TYR A O 1
ATOM 822 N N . ALA A 1 110 ? 10.812 -4.164 7.734 1 94.94 110 ALA A N 1
ATOM 823 C CA . ALA A 1 110 ? 9.914 -3.012 7.773 1 94.94 110 ALA A CA 1
ATOM 824 C C . ALA A 1 110 ? 10.555 -1.844 8.523 1 94.94 110 ALA A C 1
ATOM 826 O O . ALA A 1 110 ? 10.453 -0.692 8.094 1 94.94 110 ALA A O 1
ATOM 827 N N . ALA A 1 111 ? 11.234 -2.135 9.617 1 95.31 111 ALA A N 1
ATOM 828 C CA . ALA A 1 111 ? 11.875 -1.104 10.43 1 95.31 111 ALA A CA 1
ATOM 829 C C . ALA A 1 111 ? 13.039 -0.462 9.68 1 95.31 111 ALA A C 1
ATOM 831 O O . ALA A 1 111 ? 13.172 0.764 9.664 1 95.31 111 ALA A O 1
ATOM 832 N N . VAL A 1 112 ? 13.828 -1.27 9.07 1 97.44 112 VAL A N 1
ATOM 833 C CA . VAL A 1 112 ? 15 -0.768 8.367 1 97.44 112 VAL A CA 1
ATOM 834 C C . VAL A 1 112 ? 14.57 0.134 7.215 1 97.44 112 VAL A C 1
ATOM 836 O O . VAL A 1 112 ? 15.109 1.229 7.039 1 97.44 112 VAL A O 1
ATOM 839 N N . VAL A 1 113 ? 13.586 -0.291 6.48 1 97.31 113 VAL A N 1
ATOM 840 C CA . VAL A 1 113 ? 13.125 0.479 5.328 1 97.31 113 VAL A CA 1
ATOM 841 C C . VAL A 1 113 ? 12.484 1.782 5.801 1 97.31 113 VAL A C 1
ATOM 843 O O . VAL A 1 113 ? 12.766 2.854 5.266 1 97.31 113 VAL A O 1
ATOM 846 N N . ALA A 1 114 ? 11.609 1.666 6.793 1 95.81 114 ALA A N 1
ATOM 847 C CA . ALA A 1 114 ? 10.93 2.859 7.293 1 95.81 114 ALA A CA 1
ATOM 848 C C . ALA A 1 114 ? 11.938 3.865 7.848 1 95.81 114 ALA A C 1
ATOM 850 O O . ALA A 1 114 ? 11.82 5.07 7.602 1 95.81 114 ALA A O 1
ATOM 851 N N . LEU A 1 115 ? 12.922 3.395 8.594 1 95.94 115 LEU A N 1
ATOM 852 C CA . LEU A 1 115 ? 13.922 4.266 9.195 1 95.94 115 LEU A CA 1
ATOM 853 C C . LEU A 1 115 ? 14.789 4.918 8.117 1 95.94 115 LEU A C 1
ATOM 855 O O . LEU A 1 115 ? 15.164 6.086 8.242 1 95.94 115 LEU A O 1
ATOM 859 N N . ALA A 1 116 ? 15.117 4.172 7.148 1 95.69 116 ALA A N 1
ATOM 860 C CA . ALA A 1 116 ? 15.953 4.699 6.074 1 95.69 116 ALA A CA 1
ATOM 861 C C . ALA A 1 116 ? 15.164 5.656 5.184 1 95.69 116 ALA A C 1
ATOM 863 O O . ALA A 1 116 ? 15.727 6.594 4.617 1 95.69 116 ALA A O 1
ATOM 864 N N . ALA A 1 117 ? 13.859 5.449 5.062 1 95.25 117 ALA A N 1
ATOM 865 C CA . ALA A 1 117 ? 13.008 6.266 4.195 1 95.25 117 ALA A CA 1
ATOM 866 C C . ALA A 1 117 ? 12.836 7.672 4.766 1 95.25 117 ALA A C 1
ATOM 868 O O . ALA A 1 117 ? 12.656 8.633 4.012 1 95.25 117 ALA A O 1
ATOM 869 N N . VAL A 1 118 ? 12.953 7.789 6.062 1 92.44 118 VAL A N 1
ATOM 870 C CA . VAL A 1 118 ? 12.68 9.062 6.723 1 92.44 118 VAL A CA 1
ATOM 871 C C . VAL A 1 118 ? 13.727 10.094 6.324 1 92.44 118 VAL A C 1
ATOM 873 O O . VAL A 1 118 ? 13.398 11.148 5.77 1 92.44 118 VAL A O 1
ATOM 876 N N . PRO A 1 119 ? 15.016 9.797 6.547 1 89.5 119 PRO A N 1
ATOM 877 C CA . PRO A 1 119 ? 15.992 10.812 6.133 1 89.5 119 PRO A CA 1
ATOM 878 C C . PRO A 1 119 ? 15.969 11.07 4.629 1 89.5 119 PRO A C 1
ATOM 880 O O . PRO A 1 119 ? 16.172 12.211 4.191 1 89.5 119 PRO A O 1
ATOM 883 N N . LEU A 1 120 ? 15.727 10.078 3.844 1 89.31 120 LEU A N 1
ATOM 884 C CA . LEU A 1 120 ? 15.688 10.25 2.396 1 89.31 120 LEU A CA 1
ATOM 885 C C . LEU A 1 120 ? 14.508 11.125 1.987 1 89.31 120 LEU A C 1
ATOM 887 O O . LEU A 1 120 ? 14.672 12.07 1.207 1 89.31 120 LEU A O 1
ATOM 891 N N . GLY A 1 121 ? 13.328 10.812 2.516 1 90.5 121 GLY A N 1
ATOM 892 C CA . GLY A 1 121 ? 12.141 11.586 2.197 1 90.5 121 GLY A CA 1
ATOM 893 C C . GLY A 1 121 ? 12.203 13.016 2.693 1 90.5 121 GLY A C 1
ATOM 894 O O . GLY A 1 121 ? 11.828 13.945 1.977 1 90.5 121 GLY A O 1
ATOM 895 N N . VAL A 1 122 ? 12.711 13.188 3.873 1 87.38 122 VAL A N 1
ATOM 896 C CA . VAL A 1 122 ? 12.805 14.523 4.465 1 87.38 122 VAL A CA 1
ATOM 897 C C . VAL A 1 122 ? 13.82 15.359 3.695 1 87.38 122 VAL A C 1
ATOM 899 O O . VAL A 1 122 ? 13.578 16.531 3.396 1 87.38 122 VAL A O 1
ATOM 902 N N . THR A 1 123 ? 14.961 14.711 3.404 1 85.5 123 THR A N 1
ATOM 903 C CA . THR A 1 123 ? 15.977 15.43 2.631 1 85.5 123 THR A CA 1
ATOM 904 C C . THR A 1 123 ? 15.422 15.836 1.268 1 85.5 123 THR A C 1
ATOM 906 O O . THR A 1 123 ? 15.641 16.969 0.818 1 85.5 123 THR A O 1
ATOM 909 N N . ALA A 1 124 ? 14.734 14.977 0.648 1 86.44 124 ALA A N 1
ATOM 910 C CA . ALA A 1 124 ? 14.141 15.289 -0.65 1 86.44 124 ALA A CA 1
ATOM 911 C C . ALA A 1 124 ? 13.133 16.422 -0.537 1 86.44 124 ALA A C 1
ATOM 913 O O . ALA A 1 124 ? 13.062 17.297 -1.416 1 86.44 124 ALA A O 1
ATOM 914 N N . ALA A 1 125 ? 12.336 16.391 0.545 1 85.19 125 ALA A N 1
ATOM 915 C CA . ALA A 1 125 ? 11.359 17.453 0.765 1 85.19 125 ALA A CA 1
ATOM 916 C C . ALA A 1 125 ? 12.047 18.797 0.958 1 85.19 125 ALA A C 1
ATOM 918 O O . ALA A 1 125 ? 11.594 19.812 0.432 1 85.19 125 ALA A O 1
ATOM 919 N N . LEU A 1 126 ? 13.125 18.812 1.632 1 79.56 126 LEU A N 1
ATOM 920 C CA . LEU A 1 126 ? 13.852 20.047 1.91 1 79.56 126 LEU A CA 1
ATOM 921 C C . LEU A 1 126 ? 14.508 20.578 0.646 1 79.56 126 LEU A C 1
ATOM 923 O O . LEU A 1 126 ? 14.508 21.781 0.405 1 79.56 126 LEU A O 1
ATOM 927 N N . VAL A 1 127 ? 15.031 19.656 -0.109 1 77.94 127 VAL A N 1
ATOM 928 C CA . VAL A 1 127 ? 15.711 20.047 -1.34 1 77.94 127 VAL A CA 1
ATOM 929 C C . VAL A 1 127 ? 14.695 20.641 -2.314 1 77.94 127 VAL A C 1
ATOM 931 O O . VAL A 1 127 ? 15 21.609 -3.018 1 77.94 127 VAL A O 1
ATOM 934 N N . THR A 1 128 ? 13.555 20.156 -2.303 1 80.19 128 THR A N 1
ATOM 935 C CA . THR A 1 128 ? 12.57 20.594 -3.281 1 80.19 128 THR A CA 1
ATOM 936 C C . THR A 1 128 ? 11.773 21.781 -2.75 1 80.19 128 THR A C 1
ATOM 938 O O . THR A 1 128 ? 10.914 22.328 -3.449 1 80.19 128 THR A O 1
ATOM 941 N N . GLN A 1 129 ? 12.047 22.109 -1.554 1 72.69 129 GLN A N 1
ATOM 942 C CA . GLN A 1 129 ? 11.414 23.297 -0.995 1 72.69 129 GLN A CA 1
ATOM 943 C C . GLN A 1 129 ? 12.008 24.562 -1.596 1 72.69 129 GLN A C 1
ATOM 945 O O . GLN A 1 129 ? 11.312 25.578 -1.722 1 72.69 129 GLN A O 1
ATOM 950 N N . ASP A 1 130 ? 13.227 24.453 -1.921 1 68.31 130 ASP A N 1
ATOM 951 C CA . ASP A 1 130 ? 13.914 25.594 -2.51 1 68.31 130 ASP A CA 1
ATOM 952 C C . ASP A 1 130 ? 13.531 25.766 -3.979 1 68.31 130 ASP A C 1
ATOM 954 O O . ASP A 1 130 ? 13.195 24.797 -4.656 1 68.31 130 ASP A O 1
ATOM 958 N N . ARG A 1 131 ? 13.562 27.062 -4.375 1 72.12 131 ARG A N 1
ATOM 959 C CA . ARG A 1 131 ? 13.266 27.328 -5.777 1 72.12 131 ARG A CA 1
ATOM 960 C C . ARG A 1 131 ? 14.516 27.141 -6.641 1 72.12 131 ARG A C 1
ATOM 962 O O . ARG A 1 131 ? 15.594 27.609 -6.281 1 72.12 131 ARG A O 1
ATOM 969 N N . PHE A 1 132 ? 14.477 26.188 -7.566 1 72.75 132 PHE A N 1
ATOM 970 C CA . PHE A 1 132 ? 15.555 26.016 -8.539 1 72.75 132 PHE A CA 1
ATOM 971 C C . PHE A 1 132 ? 14.992 25.578 -9.891 1 72.75 132 PHE A C 1
ATOM 973 O O . PHE A 1 132 ? 13.844 25.141 -9.977 1 72.75 132 PHE A O 1
ATOM 980 N N . ARG A 1 133 ? 15.812 25.938 -10.898 1 76.75 133 ARG A N 1
ATOM 981 C CA . ARG A 1 133 ? 15.398 25.578 -12.25 1 76.75 133 ARG A CA 1
ATOM 982 C C . ARG A 1 133 ? 15.281 24.062 -12.391 1 76.75 133 ARG A C 1
ATOM 984 O O . ARG A 1 133 ? 16.188 23.328 -12 1 76.75 133 ARG A O 1
ATOM 991 N N . GLY A 1 134 ? 14.195 23.484 -12.836 1 78.69 134 GLY A N 1
ATOM 992 C CA . GLY A 1 134 ? 13.961 22.062 -13.039 1 78.69 134 GLY A CA 1
ATOM 993 C C . GLY A 1 134 ? 13.297 21.391 -11.844 1 78.69 134 GLY A C 1
ATOM 994 O O . GLY A 1 134 ? 13.258 20.156 -11.758 1 78.69 134 GLY A O 1
ATOM 995 N N . ARG A 1 135 ? 12.922 22.156 -10.93 1 77.75 135 ARG A N 1
ATOM 996 C CA . ARG A 1 135 ? 12.289 21.656 -9.711 1 77.75 135 ARG A CA 1
ATOM 997 C C . ARG A 1 135 ? 11.109 20.75 -10.031 1 77.75 135 ARG A C 1
ATOM 999 O O . ARG A 1 135 ? 10.953 19.688 -9.406 1 77.75 135 ARG A O 1
ATOM 1006 N N . GLY A 1 136 ? 10.422 21.156 -11 1 76 136 GLY A N 1
ATOM 1007 C CA . GLY A 1 136 ? 9.289 20.344 -11.406 1 76 136 GLY A CA 1
ATOM 1008 C C . GLY A 1 136 ? 9.688 18.953 -11.883 1 76 136 GLY A C 1
ATOM 1009 O O . GLY A 1 136 ? 9.039 17.969 -11.531 1 76 136 GLY A O 1
ATOM 1010 N N . LEU A 1 137 ? 10.75 18.922 -12.57 1 75.5 137 LEU A N 1
ATOM 1011 C CA . LEU A 1 137 ? 11.242 17.641 -13.078 1 75.5 137 LEU A CA 1
ATOM 1012 C C . LEU A 1 137 ? 11.75 16.766 -11.938 1 75.5 137 LEU A C 1
ATOM 1014 O O . LEU A 1 137 ? 11.492 15.562 -11.906 1 75.5 137 LEU A O 1
ATOM 1018 N N . VAL A 1 138 ? 12.422 17.375 -11.016 1 80.31 138 VAL A N 1
ATOM 1019 C CA . VAL A 1 138 ? 12.969 16.625 -9.891 1 80.31 138 VAL A CA 1
ATOM 1020 C C . VAL A 1 138 ? 11.836 16.078 -9.031 1 80.31 138 VAL A C 1
ATOM 1022 O O . VAL A 1 138 ? 11.852 14.906 -8.633 1 80.31 138 VAL A O 1
ATOM 1025 N N . ARG A 1 139 ? 10.867 16.859 -8.828 1 80.38 139 ARG A N 1
ATOM 1026 C CA . ARG A 1 139 ? 9.719 16.453 -8.031 1 80.38 139 ARG A CA 1
ATOM 1027 C C . ARG A 1 139 ? 8.984 15.281 -8.695 1 80.38 139 ARG A C 1
ATOM 1029 O O . ARG A 1 139 ? 8.562 14.344 -8.016 1 80.38 139 ARG A O 1
ATOM 1036 N N . SER A 1 140 ? 8.977 15.359 -9.984 1 77.19 140 SER A N 1
ATOM 1037 C CA . SER A 1 140 ? 8.312 14.297 -10.719 1 77.19 140 SER A CA 1
ATOM 1038 C C . SER A 1 140 ? 9.117 13 -10.672 1 77.19 140 SER A C 1
ATOM 1040 O O . SER A 1 140 ? 8.555 11.914 -10.492 1 77.19 140 SER A O 1
ATOM 1042 N N . ILE A 1 141 ? 10.383 13.117 -10.805 1 80.25 141 ILE A N 1
ATOM 1043 C CA . ILE A 1 141 ? 11.266 11.953 -10.805 1 80.25 141 ILE A CA 1
ATOM 1044 C C . ILE A 1 141 ? 11.219 11.273 -9.438 1 80.25 141 ILE A C 1
ATOM 1046 O O . ILE A 1 141 ? 11.227 10.047 -9.352 1 80.25 141 ILE A O 1
ATOM 1050 N N . PHE A 1 142 ? 11.117 12.102 -8.375 1 85 142 PHE A N 1
ATOM 1051 C CA . PHE A 1 142 ? 11.078 11.562 -7.023 1 85 142 PHE A CA 1
ATOM 1052 C C . PHE A 1 142 ? 9.852 10.688 -6.816 1 85 142 PHE A C 1
ATOM 1054 O O . PHE A 1 142 ? 9.867 9.758 -6.008 1 85 142 PHE A O 1
ATOM 1061 N N . LEU A 1 143 ? 8.891 10.867 -7.637 1 81.94 143 LEU A N 1
ATOM 1062 C CA . LEU A 1 143 ? 7.625 10.195 -7.391 1 81.94 143 LEU A CA 1
ATOM 1063 C C . LEU A 1 143 ? 7.484 8.953 -8.273 1 81.94 143 LEU A C 1
ATOM 1065 O O . LEU A 1 143 ? 6.609 8.117 -8.039 1 81.94 143 LEU A O 1
ATOM 1069 N N . VAL A 1 144 ? 8.367 8.719 -9.172 1 80.25 144 VAL A N 1
ATOM 1070 C CA . VAL A 1 144 ? 8.281 7.648 -10.164 1 80.25 144 VAL A CA 1
ATOM 1071 C C . VAL A 1 144 ? 8.273 6.297 -9.453 1 80.25 144 VAL A C 1
ATOM 1073 O O . VAL A 1 144 ? 7.426 5.445 -9.734 1 80.25 144 VAL A O 1
ATOM 1076 N N . PRO A 1 145 ? 9.211 6.047 -8.492 1 84.44 145 PRO A N 1
ATOM 1077 C CA . PRO A 1 145 ? 9.219 4.727 -7.855 1 84.44 145 PRO A CA 1
ATOM 1078 C C . PRO A 1 145 ? 7.914 4.414 -7.129 1 84.44 145 PRO A C 1
ATOM 1080 O O . PRO A 1 145 ? 7.523 3.246 -7.035 1 84.44 145 PRO A O 1
ATOM 1083 N N . TYR A 1 146 ? 7.309 5.449 -6.664 1 80.88 146 TYR A N 1
ATOM 1084 C CA . TYR A 1 146 ? 6.105 5.277 -5.859 1 80.88 146 TYR A CA 1
ATOM 1085 C C . TYR A 1 146 ? 4.902 4.965 -6.738 1 80.88 146 TYR A C 1
ATOM 1087 O O . TYR A 1 146 ? 3.979 4.27 -6.312 1 80.88 146 TYR A O 1
ATOM 1095 N N . VAL A 1 147 ? 4.941 5.426 -7.934 1 75.31 147 VAL A N 1
ATOM 1096 C CA . VAL A 1 147 ? 3.775 5.344 -8.812 1 75.31 147 VAL A CA 1
ATOM 1097 C C . VAL A 1 147 ? 3.811 4.031 -9.594 1 75.31 147 VAL A C 1
ATOM 1099 O O . VAL A 1 147 ? 2.791 3.6 -10.133 1 75.31 147 VAL A O 1
ATOM 1102 N N . LEU A 1 148 ? 4.898 3.41 -9.641 1 76.5 148 LEU A N 1
ATOM 1103 C CA . LEU A 1 148 ? 5.027 2.152 -10.367 1 76.5 148 LEU A CA 1
ATOM 1104 C C . LEU A 1 148 ? 4.328 1.021 -9.617 1 76.5 148 LEU A C 1
ATOM 1106 O O . LEU A 1 148 ? 4.488 0.885 -8.398 1 76.5 148 LEU A O 1
ATOM 1110 N N . PRO A 1 149 ? 3.553 0.261 -10.359 1 71.94 149 PRO A N 1
ATOM 1111 C CA . PRO A 1 149 ? 2.971 -0.918 -9.719 1 71.94 149 PRO A CA 1
ATOM 1112 C C . PRO A 1 149 ? 4.027 -1.859 -9.141 1 71.94 149 PRO A C 1
ATOM 1114 O O . PRO A 1 149 ? 5.098 -2.025 -9.734 1 71.94 149 PRO A O 1
ATOM 1117 N N . ALA A 1 150 ? 3.686 -2.408 -8.055 1 76.75 150 ALA A N 1
ATOM 1118 C CA . ALA A 1 150 ? 4.629 -3.258 -7.336 1 76.75 150 ALA A CA 1
ATOM 1119 C C . ALA A 1 150 ? 5.129 -4.395 -8.227 1 76.75 150 ALA A C 1
ATOM 1121 O O . ALA A 1 150 ? 6.293 -4.797 -8.133 1 76.75 150 ALA A O 1
ATOM 1122 N N . PHE A 1 151 ? 4.293 -4.871 -9.062 1 72.19 151 PHE A N 1
ATOM 1123 C CA . PHE A 1 151 ? 4.691 -5.992 -9.906 1 72.19 151 PHE A CA 1
ATOM 1124 C C . PHE A 1 151 ? 5.719 -5.555 -10.945 1 72.19 151 PHE A C 1
ATOM 1126 O O . PHE A 1 151 ? 6.621 -6.32 -11.289 1 72.19 151 PHE A O 1
ATOM 1133 N N . VAL A 1 152 ? 5.477 -4.363 -11.445 1 73.69 152 VAL A N 1
ATOM 1134 C CA . VAL A 1 152 ? 6.441 -3.836 -12.406 1 73.69 152 VAL A CA 1
ATOM 1135 C C . VAL A 1 152 ? 7.785 -3.615 -11.719 1 73.69 152 VAL A C 1
ATOM 1137 O O . VAL A 1 152 ? 8.836 -3.992 -12.25 1 73.69 152 VAL A O 1
ATOM 1140 N N . VAL A 1 153 ? 7.691 -3.062 -10.562 1 83.62 153 VAL A N 1
ATOM 1141 C CA . VAL A 1 153 ? 8.906 -2.832 -9.789 1 83.62 153 VAL A CA 1
ATOM 1142 C C . VAL A 1 153 ? 9.602 -4.16 -9.516 1 83.62 153 VAL A C 1
ATOM 1144 O O . VAL A 1 153 ? 10.805 -4.297 -9.75 1 83.62 153 VAL A O 1
ATOM 1147 N N . GLY A 1 154 ? 8.836 -5.109 -9.086 1 84.44 154 GLY A N 1
ATOM 1148 C CA . GLY A 1 154 ? 9.406 -6.414 -8.773 1 84.44 154 GLY A CA 1
ATOM 1149 C C . GLY A 1 154 ? 10.055 -7.086 -9.969 1 84.44 154 GLY A C 1
ATOM 1150 O O . GLY A 1 154 ? 11.141 -7.648 -9.859 1 84.44 154 GLY A O 1
ATOM 1151 N N . THR A 1 155 ? 9.438 -7.023 -11.086 1 77.31 155 THR A N 1
ATOM 1152 C CA . THR A 1 155 ? 9.938 -7.68 -12.289 1 77.31 155 THR A CA 1
ATOM 1153 C C . THR A 1 155 ? 11.211 -7.008 -12.781 1 77.31 155 THR A C 1
ATOM 1155 O O . THR A 1 155 ? 12.195 -7.684 -13.109 1 77.31 155 THR A O 1
ATOM 1158 N N . VAL A 1 156 ? 11.164 -5.719 -12.836 1 81.12 156 VAL A N 1
ATOM 1159 C CA . VAL A 1 156 ? 12.312 -4.969 -13.328 1 81.12 156 VAL A CA 1
ATOM 1160 C C . VAL A 1 156 ? 13.516 -5.219 -12.422 1 81.12 156 VAL A C 1
ATOM 1162 O O . VAL A 1 156 ? 14.617 -5.492 -12.898 1 81.12 156 VAL A O 1
ATOM 1165 N N . TRP A 1 157 ? 13.32 -5.141 -11.164 1 88 157 TRP A N 1
ATOM 1166 C CA . TRP A 1 157 ? 14.422 -5.328 -10.234 1 88 157 TRP A CA 1
ATOM 1167 C C . TRP A 1 157 ? 14.898 -6.777 -10.242 1 88 157 TRP A C 1
ATOM 1169 O O . TRP A 1 157 ? 16.078 -7.051 -10.008 1 88 157 TRP A O 1
ATOM 1179 N N . ARG A 1 158 ? 13.984 -7.691 -10.469 1 85 158 ARG A N 1
ATOM 1180 C CA . ARG A 1 158 ? 14.391 -9.086 -10.602 1 85 158 ARG A CA 1
ATOM 1181 C C . ARG A 1 158 ? 15.391 -9.258 -11.742 1 85 158 ARG A C 1
ATOM 1183 O O . ARG A 1 158 ? 16.359 -10 -11.617 1 85 158 ARG A O 1
ATOM 1190 N N . ILE A 1 159 ? 15.188 -8.594 -12.789 1 78.81 159 ILE A N 1
ATOM 1191 C CA . ILE A 1 159 ? 16.078 -8.648 -13.945 1 78.81 159 ILE A CA 1
ATOM 1192 C C . ILE A 1 159 ? 17.391 -7.949 -13.625 1 78.81 159 ILE A C 1
ATOM 1194 O O . ILE A 1 159 ? 18.469 -8.461 -13.938 1 78.81 159 ILE A O 1
ATOM 1198 N N . VAL A 1 160 ? 17.281 -6.828 -12.961 1 83.62 160 VAL A N 1
ATOM 1199 C CA . VAL A 1 160 ? 18.453 -6.027 -12.609 1 83.62 160 VAL A CA 1
ATOM 1200 C C . VAL A 1 160 ? 19.344 -6.809 -11.648 1 83.62 160 VAL A C 1
ATOM 1202 O O . VAL A 1 160 ? 20.578 -6.699 -11.703 1 83.62 160 VAL A O 1
ATOM 1205 N N . LEU A 1 161 ? 18.75 -7.641 -10.836 1 87.5 161 LEU A N 1
ATOM 1206 C CA . LEU A 1 161 ? 19.484 -8.281 -9.75 1 87.5 161 LEU A CA 1
ATOM 1207 C C . LEU A 1 161 ? 19.875 -9.711 -10.117 1 87.5 161 LEU A C 1
ATOM 1209 O O . LEU A 1 161 ? 20.406 -10.445 -9.289 1 87.5 161 LEU A O 1
ATOM 1213 N N . GLN A 1 162 ? 19.594 -10.094 -11.281 1 83.62 162 GLN A N 1
ATOM 1214 C CA . GLN A 1 162 ? 20.078 -11.391 -11.758 1 83.62 162 GLN A CA 1
ATOM 1215 C C . GLN A 1 162 ? 21.594 -11.445 -11.742 1 83.62 162 GLN A C 1
ATOM 1217 O O . GLN A 1 162 ? 22.266 -10.406 -11.758 1 83.62 162 GLN A O 1
ATOM 1222 N N . PRO A 1 163 ? 22.078 -12.688 -11.656 1 81.88 163 PRO A N 1
ATOM 1223 C CA . PRO A 1 163 ? 23.531 -12.805 -11.633 1 81.88 163 PRO A CA 1
ATOM 1224 C C . PRO A 1 163 ? 24.203 -12.125 -12.828 1 81.88 163 PRO A C 1
ATOM 1226 O O . PRO A 1 163 ? 25.281 -11.57 -12.695 1 81.88 163 PRO A O 1
ATOM 1229 N N . ASP A 1 164 ? 23.578 -12.133 -13.891 1 77.62 164 ASP A N 1
ATOM 1230 C CA . ASP A 1 164 ? 24.109 -11.477 -15.086 1 77.62 164 ASP A CA 1
ATOM 1231 C C . ASP A 1 164 ? 23.422 -10.141 -15.328 1 77.62 164 ASP A C 1
ATOM 1233 O O . ASP A 1 164 ? 23.453 -9.609 -16.453 1 77.62 164 ASP A O 1
ATOM 1237 N N . GLY A 1 165 ? 22.906 -9.555 -14.305 1 78.5 165 GLY A N 1
ATOM 1238 C CA . GLY A 1 165 ? 22.109 -8.344 -14.469 1 78.5 165 GLY A CA 1
ATOM 1239 C C . GLY A 1 165 ? 22.938 -7.074 -14.297 1 78.5 165 GLY A C 1
ATOM 1240 O O . GLY A 1 165 ? 24.141 -7.133 -14.117 1 78.5 165 GLY A O 1
ATOM 1241 N N . VAL A 1 166 ? 22.266 -5.977 -14.398 1 78.19 166 VAL A N 1
ATOM 1242 C CA . VAL A 1 166 ? 22.844 -4.641 -14.43 1 78.19 166 VAL A CA 1
ATOM 1243 C C . VAL A 1 166 ? 23.516 -4.34 -13.086 1 78.19 166 VAL A C 1
ATOM 1245 O O . VAL A 1 166 ? 24.562 -3.689 -13.047 1 78.19 166 VAL A O 1
ATOM 1248 N N . ALA A 1 167 ? 22.922 -4.855 -12.023 1 77.69 167 ALA A N 1
ATOM 1249 C CA . ALA A 1 167 ? 23.453 -4.551 -10.695 1 77.69 167 ALA A CA 1
ATOM 1250 C C . ALA A 1 167 ? 24.859 -5.117 -10.531 1 77.69 167 ALA A C 1
ATOM 1252 O O . ALA A 1 167 ? 25.781 -4.414 -10.094 1 77.69 167 ALA A O 1
ATOM 1253 N N . ASN A 1 168 ? 24.984 -6.367 -10.859 1 78.94 168 ASN A N 1
ATOM 1254 C CA . ASN A 1 168 ? 26.312 -6.988 -10.75 1 78.94 168 ASN A CA 1
ATOM 1255 C C . ASN A 1 168 ? 27.297 -6.367 -11.727 1 78.94 168 ASN A C 1
ATOM 1257 O O . ASN A 1 168 ? 28.469 -6.18 -11.391 1 78.94 168 ASN A O 1
ATOM 1261 N N . ALA A 1 169 ? 26.859 -5.984 -12.859 1 77.88 169 ALA A N 1
ATOM 1262 C CA . ALA A 1 169 ? 27.719 -5.359 -13.867 1 77.88 169 ALA A CA 1
ATOM 1263 C C . ALA A 1 169 ? 28.203 -3.99 -13.391 1 77.88 169 ALA A C 1
ATOM 1265 O O . ALA A 1 169 ? 29.375 -3.656 -13.555 1 77.88 169 ALA A O 1
ATOM 1266 N N . MET A 1 170 ? 27.391 -3.268 -12.797 1 76.5 170 MET A N 1
ATOM 1267 C CA . MET A 1 170 ? 27.703 -1.909 -12.375 1 76.5 170 MET A CA 1
ATOM 1268 C C . MET A 1 170 ? 28.531 -1.922 -11.086 1 76.5 170 MET A C 1
ATOM 1270 O O . MET A 1 170 ? 29.422 -1.094 -10.914 1 76.5 170 MET A O 1
ATOM 1274 N N . LEU A 1 171 ? 28.188 -2.83 -10.211 1 77.25 171 LEU A N 1
ATOM 1275 C CA . LEU A 1 171 ? 28.844 -2.83 -8.906 1 77.25 171 LEU A CA 1
ATOM 1276 C C . LEU A 1 171 ? 30.078 -3.719 -8.922 1 77.25 171 LEU A C 1
ATOM 1278 O O . LEU A 1 171 ? 30.891 -3.672 -7.992 1 77.25 171 LEU A O 1
ATOM 1282 N N . GLY A 1 172 ? 30.25 -4.422 -9.93 1 75.56 172 GLY A N 1
ATOM 1283 C CA . GLY A 1 172 ? 31.375 -5.328 -9.992 1 75.56 172 GLY A CA 1
ATOM 1284 C C . GLY A 1 172 ? 31.312 -6.441 -8.961 1 75.56 172 GLY A C 1
ATOM 1285 O O . GLY A 1 172 ? 32.344 -6.812 -8.375 1 75.56 172 GLY A O 1
ATOM 1286 N N . LEU A 1 173 ? 30.172 -6.715 -8.555 1 74.12 173 LEU A N 1
ATOM 1287 C CA . LEU A 1 173 ? 29.969 -7.766 -7.562 1 74.12 173 LEU A CA 1
ATOM 1288 C C . LEU A 1 173 ? 29.578 -9.078 -8.227 1 74.12 173 LEU A C 1
ATOM 1290 O O . LEU A 1 173 ? 29.141 -9.094 -9.383 1 74.12 173 LEU A O 1
ATOM 1294 N N . ASP A 1 174 ? 30.109 -10.18 -7.547 1 71.94 174 ASP A N 1
ATOM 1295 C CA . ASP A 1 174 ? 29.734 -11.539 -7.945 1 71.94 174 ASP A CA 1
ATOM 1296 C C . ASP A 1 174 ? 28.844 -12.195 -6.895 1 71.94 174 ASP A C 1
ATOM 1298 O O . ASP A 1 174 ? 28.938 -11.883 -5.707 1 71.94 174 ASP A O 1
ATOM 1302 N N . GLY A 1 175 ? 27.469 -12.18 -7.133 1 72.56 175 GLY A N 1
ATOM 1303 C CA . GLY A 1 175 ? 26.656 -12.844 -6.121 1 72.56 175 GLY A CA 1
ATOM 1304 C C . GLY A 1 175 ? 25.172 -12.859 -6.449 1 72.56 175 GLY A C 1
ATOM 1305 O O . GLY A 1 175 ? 24.75 -12.25 -7.43 1 72.56 175 GLY A O 1
ATOM 1306 N N . LEU A 1 176 ? 24.625 -13.734 -5.645 1 84.44 176 LEU A N 1
ATOM 1307 C CA . LEU A 1 176 ? 23.188 -13.945 -5.82 1 84.44 176 LEU A CA 1
ATOM 1308 C C . LEU A 1 176 ? 22.391 -13.008 -4.926 1 84.44 176 LEU A C 1
ATOM 1310 O O . LEU A 1 176 ? 22.453 -13.109 -3.699 1 84.44 176 LEU A O 1
ATOM 1314 N N . TRP A 1 177 ? 21.766 -12.023 -5.578 1 88.56 177 TRP A N 1
ATOM 1315 C CA . TRP A 1 177 ? 20.953 -11.055 -4.848 1 88.56 177 TRP A CA 1
ATOM 1316 C C . TRP A 1 177 ? 19.609 -11.656 -4.465 1 88.56 177 TRP A C 1
ATOM 1318 O O . TRP A 1 177 ? 19 -11.234 -3.479 1 88.56 177 TRP A O 1
ATOM 1328 N N . LEU A 1 178 ? 19.266 -12.594 -5.211 1 88.94 178 LEU A N 1
ATOM 1329 C CA . LEU A 1 178 ? 17.891 -13.07 -5.066 1 88.94 178 LEU A CA 1
ATOM 1330 C C . LEU A 1 178 ? 17.844 -14.406 -4.332 1 88.94 178 LEU A C 1
ATOM 1332 O O . LEU A 1 178 ? 16.781 -15.008 -4.191 1 88.94 178 LEU A O 1
ATOM 1336 N N . ASN A 1 179 ? 19 -14.789 -3.977 1 87.25 179 ASN A N 1
ATOM 1337 C CA . ASN A 1 179 ? 19.141 -16 -3.176 1 87.25 179 ASN A CA 1
ATOM 1338 C C . ASN A 1 179 ? 20.281 -15.875 -2.16 1 87.25 179 ASN A C 1
ATOM 1340 O O . ASN A 1 179 ? 21.234 -15.141 -2.387 1 87.25 179 ASN A O 1
ATOM 1344 N N . GLY A 1 180 ? 20.016 -16.422 -1.006 1 85.44 180 GLY A N 1
ATOM 1345 C CA . GLY A 1 180 ? 21.062 -16.391 -0.003 1 85.44 180 GLY A CA 1
ATOM 1346 C C . GLY A 1 180 ? 20.938 -15.203 0.941 1 85.44 180 GLY A C 1
ATOM 1347 O O . GLY A 1 180 ? 19.875 -14.578 1.03 1 85.44 180 GLY A O 1
ATOM 1348 N N . PRO A 1 181 ? 21.969 -14.883 1.617 1 86.69 181 PRO A N 1
ATOM 1349 C CA . PRO A 1 181 ? 21.938 -13.867 2.672 1 86.69 181 PRO A CA 1
ATOM 1350 C C . PRO A 1 181 ? 21.75 -12.453 2.123 1 86.69 181 PRO A C 1
ATOM 1352 O O . PRO A 1 181 ? 21.25 -11.578 2.82 1 86.69 181 PRO A O 1
ATOM 1355 N N . ARG A 1 182 ? 22.094 -12.281 0.907 1 91.31 182 ARG A N 1
ATOM 1356 C CA . ARG A 1 182 ? 21.984 -10.945 0.327 1 91.31 182 ARG A CA 1
ATOM 1357 C C . ARG A 1 182 ? 20.531 -10.625 -0.035 1 91.31 182 ARG A C 1
ATOM 1359 O O . ARG A 1 182 ? 20.203 -9.477 -0.326 1 91.31 182 ARG A O 1
ATOM 1366 N N . SER A 1 183 ? 19.703 -11.656 0.052 1 94.38 183 SER A N 1
ATOM 1367 C CA . SER A 1 183 ? 18.312 -11.477 -0.34 1 94.38 183 SER A CA 1
ATOM 1368 C C . SER A 1 183 ? 17.609 -10.484 0.58 1 94.38 183 SER A C 1
ATOM 1370 O O . SER A 1 183 ? 16.75 -9.719 0.136 1 94.38 183 SER A O 1
ATOM 1372 N N . PHE A 1 184 ? 18.062 -10.5 1.807 1 95.88 184 PHE A N 1
ATOM 1373 C CA . PHE A 1 184 ? 17.484 -9.547 2.744 1 95.88 184 PHE A CA 1
ATOM 1374 C C . PHE A 1 184 ? 17.766 -8.117 2.314 1 95.88 184 PHE A C 1
ATOM 1376 O O . PHE A 1 184 ? 16.859 -7.281 2.266 1 95.88 184 PHE A O 1
ATOM 1383 N N . TRP A 1 185 ? 18.891 -7.855 1.947 1 94.25 185 TRP A N 1
ATOM 1384 C CA . TRP A 1 185 ? 19.297 -6.504 1.571 1 94.25 185 TRP A CA 1
ATOM 1385 C C . TRP A 1 185 ? 18.719 -6.129 0.207 1 94.25 185 TRP A C 1
ATOM 1387 O O . TRP A 1 185 ? 18.406 -4.965 -0.038 1 94.25 185 TRP A O 1
ATOM 1397 N N . ALA A 1 186 ? 18.625 -7.129 -0.628 1 94.31 186 ALA A N 1
ATOM 1398 C CA . ALA A 1 186 ? 17.969 -6.875 -1.903 1 94.31 186 ALA A CA 1
ATOM 1399 C C . ALA A 1 186 ? 16.531 -6.395 -1.688 1 94.31 186 ALA A C 1
ATOM 1401 O O . ALA A 1 186 ? 16.094 -5.418 -2.307 1 94.31 186 ALA A O 1
ATOM 1402 N N . LEU A 1 187 ? 15.867 -7.055 -0.773 1 95.88 187 LEU A N 1
ATOM 1403 C CA . LEU A 1 187 ? 14.5 -6.664 -0.447 1 95.88 187 LEU A CA 1
ATOM 1404 C C . LEU A 1 187 ? 14.461 -5.254 0.133 1 95.88 187 LEU A C 1
ATOM 1406 O O . LEU A 1 187 ? 13.633 -4.434 -0.265 1 95.88 187 LEU A O 1
ATOM 1410 N N . VAL A 1 188 ? 15.414 -4.953 1.011 1 96.38 188 VAL A N 1
ATOM 1411 C CA . VAL A 1 188 ? 15.469 -3.656 1.674 1 96.38 188 VAL A CA 1
ATOM 1412 C C . VAL A 1 188 ? 15.719 -2.559 0.642 1 96.38 188 VAL A C 1
ATOM 1414 O O . VAL A 1 188 ? 15.016 -1.542 0.63 1 96.38 188 VAL A O 1
ATOM 1417 N N . ILE A 1 189 ? 16.578 -2.775 -0.239 1 93.12 189 ILE A N 1
ATOM 1418 C CA . ILE A 1 189 ? 16.984 -1.765 -1.211 1 93.12 189 ILE A CA 1
ATOM 1419 C C . ILE A 1 189 ? 15.836 -1.497 -2.182 1 93.12 189 ILE A C 1
ATOM 1421 O O . ILE A 1 189 ? 15.5 -0.342 -2.451 1 93.12 189 ILE A O 1
ATOM 1425 N N . VAL A 1 190 ? 15.234 -2.562 -2.678 1 93.5 190 VAL A N 1
ATOM 1426 C CA . VAL A 1 190 ? 14.164 -2.406 -3.662 1 93.5 190 VAL A CA 1
ATOM 1427 C C . VAL A 1 190 ? 12.953 -1.759 -3.008 1 93.5 190 VAL A C 1
ATOM 1429 O O . VAL A 1 190 ? 12.32 -0.873 -3.594 1 93.5 190 VAL A O 1
ATOM 1432 N N . GLN A 1 191 ? 12.633 -2.182 -1.814 1 95.31 191 GLN A N 1
ATOM 1433 C CA . GLN A 1 191 ? 11.492 -1.593 -1.116 1 95.31 191 GLN A CA 1
ATOM 1434 C C . GLN A 1 191 ? 11.758 -0.131 -0.765 1 95.31 191 GLN A C 1
ATOM 1436 O O . GLN A 1 191 ? 10.859 0.706 -0.843 1 95.31 191 GLN A O 1
ATOM 1441 N N . LEU A 1 192 ? 12.961 0.149 -0.316 1 94.62 192 LEU A N 1
ATOM 1442 C CA . LEU A 1 192 ? 13.32 1.532 -0.021 1 94.62 192 LEU A CA 1
ATOM 1443 C C . LEU A 1 192 ? 13.203 2.402 -1.267 1 94.62 192 LEU A C 1
ATOM 1445 O O . LEU A 1 192 ? 12.68 3.521 -1.199 1 94.62 192 LEU A O 1
ATOM 1449 N N . TRP A 1 193 ? 13.664 1.854 -2.33 1 92.12 193 TRP A N 1
ATOM 1450 C CA . TRP A 1 193 ? 13.562 2.543 -3.613 1 92.12 193 TRP A CA 1
ATOM 1451 C C . TRP A 1 193 ? 12.117 2.898 -3.926 1 92.12 193 TRP A C 1
ATOM 1453 O O . TRP A 1 193 ? 11.828 3.998 -4.41 1 92.12 193 TRP A O 1
ATOM 1463 N N . SER A 1 194 ? 11.203 2.123 -3.588 1 91.31 194 SER A N 1
ATOM 1464 C CA . SER A 1 194 ? 9.805 2.281 -3.979 1 91.31 194 SER A CA 1
ATOM 1465 C C . SER A 1 194 ? 9.023 3.066 -2.932 1 91.31 194 SER A C 1
ATOM 1467 O O . SER A 1 194 ? 7.98 3.643 -3.232 1 91.31 194 SER A O 1
ATOM 1469 N N . SER A 1 195 ? 9.523 3.176 -1.729 1 91.88 195 SER A N 1
ATOM 1470 C CA . SER A 1 195 ? 8.602 3.598 -0.672 1 91.88 195 SER A CA 1
ATOM 1471 C C . SER A 1 195 ? 9 4.957 -0.109 1 91.88 195 SER A C 1
ATOM 1473 O O . SER A 1 195 ? 8.188 5.629 0.531 1 91.88 195 SER A O 1
ATOM 1475 N N . TRP A 1 196 ? 10.211 5.434 -0.307 1 92.56 196 TRP A N 1
ATOM 1476 C CA . TRP A 1 196 ? 10.672 6.656 0.341 1 92.56 196 TRP A CA 1
ATOM 1477 C C . TRP A 1 196 ? 9.859 7.859 -0.126 1 92.56 196 TRP A C 1
ATOM 1479 O O . TRP A 1 196 ? 9.719 8.844 0.603 1 92.56 196 TRP A O 1
ATOM 1489 N N . PRO A 1 197 ? 9.273 7.812 -1.335 1 90.56 197 PRO A N 1
ATOM 1490 C CA . PRO A 1 197 ? 8.523 8.984 -1.776 1 90.56 197 PRO A CA 1
ATOM 1491 C C . PRO A 1 197 ? 7.289 9.258 -0.911 1 90.56 197 PRO A C 1
ATOM 1493 O O . PRO A 1 197 ? 6.793 10.383 -0.873 1 90.56 197 PRO A O 1
ATOM 1496 N N . LEU A 1 198 ? 6.789 8.219 -0.278 1 90.19 198 LEU A N 1
ATOM 1497 C CA . LEU A 1 198 ? 5.695 8.453 0.661 1 90.19 198 LEU A CA 1
ATOM 1498 C C . LEU A 1 198 ? 6.117 9.438 1.751 1 90.19 198 LEU A C 1
ATOM 1500 O O . LEU A 1 198 ? 5.379 10.375 2.066 1 90.19 198 LEU A O 1
ATOM 1504 N N . VAL A 1 199 ? 7.273 9.227 2.277 1 91.88 199 VAL A N 1
ATOM 1505 C CA . VAL A 1 199 ? 7.797 10.109 3.314 1 91.88 199 VAL A CA 1
ATOM 1506 C C . VAL A 1 199 ? 8.039 11.5 2.73 1 91.88 199 VAL A C 1
ATOM 1508 O O . VAL A 1 199 ? 7.75 12.508 3.379 1 91.88 199 VAL A O 1
ATOM 1511 N N . TYR A 1 200 ? 8.492 11.523 1.52 1 90.31 200 TYR A N 1
ATOM 1512 C CA . TYR A 1 200 ? 8.688 12.773 0.799 1 90.31 200 TYR A CA 1
ATOM 1513 C C . TYR A 1 200 ? 7.383 13.562 0.708 1 90.31 200 TYR A C 1
ATOM 1515 O O . TYR A 1 200 ? 7.34 14.742 1.053 1 90.31 200 TYR A O 1
ATOM 1523 N N . LEU A 1 201 ? 6.336 12.883 0.343 1 85.44 201 LEU A N 1
ATOM 1524 C CA . LEU A 1 201 ? 5.043 13.531 0.155 1 85.44 201 LEU A CA 1
ATOM 1525 C C . LEU A 1 201 ? 4.492 14.039 1.483 1 85.44 201 LEU A C 1
ATOM 1527 O O . LEU A 1 201 ? 3.963 15.148 1.558 1 85.44 201 LEU A O 1
ATOM 1531 N N . LEU A 1 202 ? 4.652 13.266 2.512 1 86.5 202 LEU A N 1
ATOM 1532 C CA . LEU A 1 202 ? 4.137 13.656 3.818 1 86.5 202 LEU A CA 1
ATOM 1533 C C . LEU A 1 202 ? 4.953 14.805 4.406 1 86.5 202 LEU A C 1
ATOM 1535 O O . LEU A 1 202 ? 4.402 15.703 5.039 1 86.5 202 LEU A O 1
ATOM 1539 N N . ALA A 1 203 ? 6.219 14.758 4.152 1 85.31 203 ALA A N 1
ATOM 1540 C CA . ALA A 1 203 ? 7.09 15.836 4.613 1 85.31 203 ALA A CA 1
ATOM 1541 C C . ALA A 1 203 ? 6.777 17.141 3.895 1 85.31 203 ALA A C 1
ATOM 1543 O O . ALA A 1 203 ? 6.754 18.219 4.512 1 85.31 203 ALA A O 1
ATOM 1544 N N . VAL A 1 204 ? 6.605 17.016 2.637 1 82.31 204 VAL A N 1
ATOM 1545 C CA . VAL A 1 204 ? 6.266 18.188 1.851 1 82.31 204 VAL A CA 1
ATOM 1546 C C . VAL A 1 204 ? 4.961 18.797 2.369 1 82.31 204 VAL A C 1
ATOM 1548 O O . VAL A 1 204 ? 4.852 20.016 2.521 1 82.31 204 VAL A O 1
ATOM 1551 N N . SER A 1 205 ? 3.992 17.922 2.592 1 77 205 SER A N 1
ATOM 1552 C CA . SER A 1 205 ? 2.713 18.391 3.111 1 77 205 SER A CA 1
ATOM 1553 C C . SER A 1 205 ? 2.879 19.062 4.469 1 77 205 SER A C 1
ATOM 1555 O O . SER A 1 205 ? 2.201 20.047 4.77 1 77 205 SER A O 1
ATOM 1557 N N . GLY A 1 206 ? 3.729 18.562 5.309 1 76.38 206 GLY A N 1
ATOM 1558 C CA . GLY A 1 206 ? 4.02 19.156 6.602 1 76.38 206 GLY A CA 1
ATOM 1559 C C . GLY A 1 206 ? 4.703 20.5 6.496 1 76.38 206 GLY A C 1
ATOM 1560 O O . GLY A 1 206 ? 4.41 21.422 7.273 1 76.38 206 GLY A O 1
ATOM 1561 N N . LEU A 1 207 ? 5.555 20.625 5.586 1 75.12 207 LEU A N 1
ATOM 1562 C CA . LEU A 1 207 ? 6.273 21.875 5.387 1 75.12 207 LEU A CA 1
ATOM 1563 C C . LEU A 1 207 ? 5.34 22.969 4.871 1 75.12 207 LEU A C 1
ATOM 1565 O O . LEU A 1 207 ? 5.543 24.141 5.152 1 75.12 207 LEU A O 1
ATOM 1569 N N . GLN A 1 208 ? 4.414 22.484 4.234 1 68.75 208 GLN A N 1
ATOM 1570 C CA . GLN A 1 208 ? 3.469 23.453 3.672 1 68.75 208 GLN A CA 1
ATOM 1571 C C . GLN A 1 208 ? 2.555 24.016 4.754 1 68.75 208 GLN A C 1
ATOM 1573 O O . GLN A 1 208 ? 1.988 25.094 4.586 1 68.75 208 GLN A O 1
ATOM 1578 N N . SER A 1 209 ? 2.402 23.297 5.77 1 62.97 209 SER A N 1
ATOM 1579 C CA . SER A 1 209 ? 1.541 23.766 6.848 1 62.97 209 SER A CA 1
ATOM 1580 C C . SER A 1 209 ? 2.252 24.797 7.711 1 62.97 209 SER A C 1
ATOM 1582 O O . SER A 1 209 ? 1.622 25.469 8.531 1 62.97 209 SER A O 1
ATOM 1584 N N . VAL A 1 210 ? 3.541 24.875 7.492 1 58.25 210 VAL A N 1
ATOM 1585 C CA . VAL A 1 210 ? 4.332 25.797 8.281 1 58.25 210 VAL A CA 1
ATOM 1586 C C . VAL A 1 210 ? 4.355 27.172 7.598 1 58.25 210 VAL A C 1
ATOM 1588 O O . VAL A 1 210 ? 4.477 27.25 6.375 1 58.25 210 VAL A O 1
ATOM 1591 N N . ASP A 1 211 ? 3.963 28.156 8.328 1 55.56 211 ASP A N 1
ATOM 1592 C CA . ASP A 1 211 ? 3.947 29.531 7.863 1 55.56 211 ASP A CA 1
ATOM 1593 C C . ASP A 1 211 ? 5.285 29.922 7.238 1 55.56 211 ASP A C 1
ATOM 1595 O O . ASP A 1 211 ? 6.344 29.625 7.797 1 55.56 211 ASP A O 1
ATOM 1599 N N . PRO A 1 212 ? 5.207 30.328 5.996 1 53.84 212 PRO A N 1
ATOM 1600 C CA . PRO A 1 212 ? 6.426 30.828 5.359 1 53.84 212 PRO A CA 1
ATOM 1601 C C . PRO A 1 212 ? 7.207 31.797 6.254 1 53.84 212 PRO A C 1
ATOM 1603 O O . PRO A 1 212 ? 8.422 31.922 6.105 1 53.84 212 PRO A O 1
ATOM 1606 N N . VAL A 1 213 ? 6.457 32.375 7.117 1 51.81 213 VAL A N 1
ATOM 1607 C CA . VAL A 1 213 ? 7.074 33.375 7.98 1 51.81 213 VAL A CA 1
ATOM 1608 C C . VAL A 1 213 ? 8.109 32.719 8.883 1 51.81 213 VAL A C 1
ATOM 1610 O O . VAL A 1 213 ? 9.164 33.281 9.164 1 51.81 213 VAL A O 1
ATOM 1613 N N . VAL A 1 214 ? 7.816 31.562 9.227 1 52.41 214 VAL A N 1
ATOM 1614 C CA . VAL A 1 214 ? 8.75 30.859 10.094 1 52.41 214 VAL A CA 1
ATOM 1615 C C . VAL A 1 214 ? 10.016 30.516 9.32 1 52.41 214 VAL A C 1
ATOM 1617 O O . VAL A 1 214 ? 11.117 30.562 9.867 1 52.41 214 VAL A O 1
ATOM 1620 N N . TYR A 1 215 ? 9.844 30.25 8.102 1 53.19 215 TYR A N 1
ATOM 1621 C CA . TYR A 1 215 ? 10.984 29.953 7.246 1 53.19 215 TYR A CA 1
ATOM 1622 C C . TYR A 1 215 ? 11.828 31.203 7.02 1 53.19 215 TYR A C 1
ATOM 1624 O O . TYR A 1 215 ? 13.062 31.125 7.02 1 53.19 215 TYR A O 1
ATOM 1632 N N . GLU A 1 216 ? 11.164 32.188 6.82 1 53.34 216 GLU A N 1
ATOM 1633 C CA . GLU A 1 216 ? 11.867 33.438 6.621 1 53.34 216 GLU A CA 1
ATOM 1634 C C . GLU A 1 216 ? 12.617 33.875 7.883 1 53.34 216 GLU A C 1
ATOM 1636 O O . GLU A 1 216 ? 13.719 34.406 7.801 1 53.34 216 GLU A O 1
ATOM 1641 N N . ALA A 1 217 ? 12.016 33.688 8.938 1 52.09 217 ALA A N 1
ATOM 1642 C CA . ALA A 1 217 ? 12.656 34.094 10.195 1 52.09 217 ALA A CA 1
ATOM 1643 C C . ALA A 1 217 ? 13.906 33.25 10.453 1 52.09 217 ALA A C 1
ATOM 1645 O O . ALA A 1 217 ? 14.906 33.781 10.961 1 52.09 217 ALA A O 1
ATOM 1646 N N . ALA A 1 218 ? 13.844 32 10.055 1 52.84 218 ALA A N 1
ATOM 1647 C CA . ALA A 1 218 ? 15.016 31.156 10.234 1 52.84 218 ALA A CA 1
ATOM 1648 C C . ALA A 1 218 ? 16.109 31.531 9.242 1 52.84 218 ALA A C 1
ATOM 1650 O O . ALA A 1 218 ? 17.297 31.328 9.516 1 52.84 218 ALA A O 1
ATOM 1651 N N . ALA A 1 219 ? 15.711 31.938 8.125 1 53.75 219 ALA A N 1
ATOM 1652 C CA . ALA A 1 219 ? 16.672 32.375 7.121 1 53.75 219 ALA A CA 1
ATOM 1653 C C . ALA A 1 219 ? 17.438 33.625 7.602 1 53.75 219 ALA A C 1
ATOM 1655 O O . ALA A 1 219 ? 18.594 33.812 7.223 1 53.75 219 ALA A O 1
ATOM 1656 N N . LEU A 1 220 ? 16.719 34.375 8.312 1 49.38 220 LEU A N 1
ATOM 1657 C CA . LEU A 1 220 ? 17.359 35.594 8.812 1 49.38 220 LEU A CA 1
ATOM 1658 C C . LEU A 1 220 ? 18.375 35.281 9.891 1 49.38 220 LEU A C 1
ATOM 1660 O O . LEU A 1 220 ? 19.328 36.031 10.094 1 49.38 220 LEU A O 1
ATOM 1664 N N . ASP A 1 221 ? 18.078 34.094 10.578 1 50.84 221 ASP A N 1
ATOM 1665 C CA . ASP A 1 221 ? 19.047 33.844 11.633 1 50.84 221 ASP A CA 1
ATOM 1666 C C . ASP A 1 221 ? 20.266 33.094 11.094 1 50.84 221 ASP A C 1
ATOM 1668 O O . ASP A 1 221 ? 20.156 32.344 10.117 1 50.84 221 ASP A O 1
ATOM 1672 N N . GLY A 1 222 ? 21.422 33.656 10.781 1 53.25 222 GLY A N 1
ATOM 1673 C CA . GLY A 1 222 ? 22.75 33.188 10.43 1 53.25 222 GLY A CA 1
ATOM 1674 C C . GLY A 1 222 ? 22.938 31.703 10.695 1 53.25 222 GLY A C 1
ATOM 1675 O O . GLY A 1 222 ? 24.062 31.203 10.688 1 53.25 222 GLY A O 1
ATOM 1676 N N . ALA A 1 223 ? 21.906 31.047 11.141 1 55.25 223 ALA A N 1
ATOM 1677 C CA . ALA A 1 223 ? 22.109 29.656 11.539 1 55.25 223 ALA A CA 1
ATOM 1678 C C . ALA A 1 223 ? 22.219 28.75 10.32 1 55.25 223 ALA A C 1
ATOM 1680 O O . ALA A 1 223 ? 21.609 29.016 9.281 1 55.25 223 ALA A O 1
ATOM 1681 N N . GLY A 1 224 ? 23.219 27.906 10.289 1 58.34 224 GLY A N 1
ATOM 1682 C CA . GLY A 1 224 ? 23.5 26.938 9.242 1 58.34 224 GLY A CA 1
ATOM 1683 C C . GLY A 1 224 ? 22.328 26.031 8.93 1 58.34 224 GLY A C 1
ATOM 1684 O O . GLY A 1 224 ? 21.375 25.953 9.711 1 58.34 224 GLY A O 1
ATOM 1685 N N . TRP A 1 225 ? 22.188 25.578 7.777 1 58.72 225 TRP A N 1
ATOM 1686 C CA . TRP A 1 225 ? 21.125 24.719 7.238 1 58.72 225 TRP A CA 1
ATOM 1687 C C . TRP A 1 225 ? 20.766 23.609 8.219 1 58.72 225 TRP A C 1
ATOM 1689 O O . TRP A 1 225 ? 19.594 23.359 8.469 1 58.72 225 TRP A O 1
ATOM 1699 N N . TRP A 1 226 ? 21.812 23.156 8.719 1 64.69 226 TRP A N 1
ATOM 1700 C CA . TRP A 1 226 ? 21.594 22.031 9.617 1 64.69 226 TRP A CA 1
ATOM 1701 C C . TRP A 1 226 ? 20.922 22.484 10.914 1 64.69 226 TRP A C 1
ATOM 1703 O O . TRP A 1 226 ? 20.094 21.781 11.477 1 64.69 226 TRP A O 1
ATOM 1713 N N . GLN A 1 227 ? 21.375 23.641 11.305 1 64.06 227 GLN A N 1
ATOM 1714 C CA . GLN A 1 227 ? 20.781 24.172 12.531 1 64.06 227 GLN A CA 1
ATOM 1715 C C . GLN A 1 227 ? 19.312 24.547 12.32 1 64.06 227 GLN A C 1
ATOM 1717 O O . GLN A 1 227 ? 18.484 24.297 13.188 1 64.06 227 GLN A O 1
ATOM 1722 N N . LYS A 1 228 ? 19.094 25.047 11.188 1 63.5 228 LYS A N 1
ATOM 1723 C CA . LYS A 1 228 ? 17.719 25.406 10.844 1 63.5 228 LYS A CA 1
ATOM 1724 C C . LYS A 1 228 ? 16.844 24.172 10.711 1 63.5 228 LYS A C 1
ATOM 1726 O O . LYS A 1 228 ? 15.703 24.141 11.188 1 63.5 228 LYS A O 1
ATOM 1731 N N . LEU A 1 229 ? 17.453 23.266 10.109 1 66 229 LEU A N 1
ATOM 1732 C CA . LEU A 1 229 ? 16.734 22.016 9.93 1 66 229 LEU A CA 1
ATOM 1733 C C . LEU A 1 229 ? 16.406 21.375 11.273 1 66 229 LEU A C 1
ATOM 1735 O O . LEU A 1 229 ? 15.289 20.906 11.492 1 66 229 LEU A O 1
ATOM 1739 N N . ARG A 1 230 ? 17.328 21.391 12.023 1 70.88 230 ARG A N 1
ATOM 1740 C CA . ARG A 1 230 ? 17.203 20.656 13.281 1 70.88 230 ARG A CA 1
ATOM 1741 C C . ARG A 1 230 ? 16.344 21.438 14.281 1 70.88 230 ARG A C 1
ATOM 1743 O O . ARG A 1 230 ? 15.562 20.859 15.031 1 70.88 230 ARG A O 1
ATOM 1750 N N . HIS A 1 231 ? 16.469 22.797 14.25 1 67.12 231 HIS A N 1
ATOM 1751 C CA . HIS A 1 231 ? 15.859 23.547 15.336 1 67.12 231 HIS A CA 1
ATOM 1752 C C . HIS A 1 231 ? 14.547 24.188 14.891 1 67.12 231 HIS A C 1
ATOM 1754 O O . HIS A 1 231 ? 13.695 24.516 15.719 1 67.12 231 HIS A O 1
ATOM 1760 N N . VAL A 1 232 ? 14.461 24.328 13.672 1 62.81 232 VAL A N 1
ATOM 1761 C CA . VAL A 1 232 ? 13.266 25.047 13.242 1 62.81 232 VAL A CA 1
ATOM 1762 C C . VAL A 1 232 ? 12.352 24.094 12.453 1 62.81 232 VAL A C 1
ATOM 1764 O O . VAL A 1 232 ? 11.172 23.953 12.773 1 62.81 232 VAL A O 1
ATOM 1767 N N . VAL A 1 233 ? 12.93 23.375 11.57 1 66.75 233 VAL A N 1
ATOM 1768 C CA . VAL A 1 233 ? 12.133 22.594 10.633 1 66.75 233 VAL A CA 1
ATOM 1769 C C . VAL A 1 233 ? 11.773 21.25 11.258 1 66.75 233 VAL A C 1
ATOM 1771 O O . VAL A 1 233 ? 10.625 20.812 11.188 1 66.75 233 VAL A O 1
ATOM 1774 N N . ALA A 1 234 ? 12.711 20.75 11.938 1 74.25 234 ALA A N 1
ATOM 1775 C CA . ALA A 1 234 ? 12.547 19.406 12.461 1 74.25 234 ALA A CA 1
ATOM 1776 C C . ALA A 1 234 ? 11.422 19.328 13.484 1 74.25 234 ALA A C 1
ATOM 1778 O O . ALA A 1 234 ? 10.617 18.406 13.469 1 74.25 234 ALA A O 1
ATOM 1779 N N . PRO A 1 235 ? 11.375 20.328 14.312 1 73.12 235 PRO A N 1
ATOM 1780 C CA . PRO A 1 235 ? 10.281 20.281 15.289 1 73.12 235 PRO A CA 1
ATOM 1781 C C . PRO A 1 235 ? 8.906 20.375 14.641 1 73.12 235 PRO A C 1
ATOM 1783 O O . PRO A 1 235 ? 7.938 19.797 15.156 1 73.12 235 PRO A O 1
ATOM 1786 N N . TYR A 1 236 ? 8.891 21.094 13.57 1 70.88 236 TYR A N 1
ATOM 1787 C CA . TYR A 1 236 ? 7.609 21.234 12.883 1 70.88 236 TYR A CA 1
ATOM 1788 C C . TYR A 1 236 ? 7.273 19.984 12.086 1 70.88 236 TYR A C 1
ATOM 1790 O O . TYR A 1 236 ? 6.102 19.656 11.898 1 70.88 236 TYR A O 1
ATOM 1798 N N . LEU A 1 237 ? 8.289 19.312 11.75 1 78.81 237 LEU A N 1
ATOM 1799 C CA . LEU A 1 237 ? 8.078 18.141 10.906 1 78.81 237 LEU A CA 1
ATOM 1800 C C . LEU A 1 237 ? 7.949 16.875 11.758 1 78.81 237 LEU A C 1
ATOM 1802 O O . LEU A 1 237 ? 7.688 15.797 11.227 1 78.81 237 LEU A O 1
ATOM 1806 N N . ARG A 1 238 ? 8.039 17.016 12.992 1 80.06 238 ARG A N 1
ATOM 1807 C CA . ARG A 1 238 ? 8.031 15.836 13.852 1 80.06 238 ARG A CA 1
ATOM 1808 C C . ARG A 1 238 ? 6.727 15.047 13.703 1 80.06 238 ARG A C 1
ATOM 1810 O O . ARG A 1 238 ? 6.742 13.82 13.633 1 80.06 238 ARG A O 1
ATOM 1817 N N . GLY A 1 239 ? 5.586 15.703 13.672 1 78.81 239 GLY A N 1
ATOM 1818 C CA . GLY A 1 239 ? 4.293 15.055 13.531 1 78.81 239 GLY A CA 1
ATOM 1819 C C . GLY A 1 239 ? 4.137 14.32 12.211 1 78.81 239 GLY A C 1
ATOM 1820 O O . GLY A 1 239 ? 4.023 13.094 12.188 1 78.81 239 GLY A O 1
ATOM 1821 N N . PRO A 1 240 ? 4.328 15.141 11.203 1 80.19 240 PRO A N 1
ATOM 1822 C CA . PRO A 1 240 ? 4.191 14.508 9.883 1 80.19 240 PRO A CA 1
ATOM 1823 C C . PRO A 1 240 ? 5.219 13.406 9.648 1 80.19 240 PRO A C 1
ATOM 1825 O O . PRO A 1 240 ? 4.906 12.391 9.023 1 80.19 240 PRO A O 1
ATOM 1828 N N . VAL A 1 241 ? 6.359 13.586 10.148 1 85 241 VAL A N 1
ATOM 1829 C CA . VAL A 1 241 ? 7.422 12.609 9.922 1 85 241 VAL A CA 1
ATOM 1830 C C . VAL A 1 241 ? 7.172 11.367 10.773 1 85 241 VAL A C 1
ATOM 1832 O O . VAL A 1 241 ? 7.438 10.242 10.336 1 85 241 VAL A O 1
ATOM 1835 N N . ALA A 1 242 ? 6.711 11.57 11.953 1 85.88 242 ALA A N 1
ATOM 1836 C CA . ALA A 1 242 ? 6.348 10.422 12.789 1 85.88 242 ALA A CA 1
ATOM 1837 C C . ALA A 1 242 ? 5.227 9.609 12.141 1 85.88 242 ALA A C 1
ATOM 1839 O O . ALA A 1 242 ? 5.258 8.375 12.156 1 85.88 242 ALA A O 1
ATOM 1840 N N . LEU A 1 243 ? 4.289 10.328 11.648 1 84.81 243 LEU A N 1
ATOM 1841 C CA . LEU A 1 243 ? 3.195 9.656 10.953 1 84.81 243 LEU A CA 1
ATOM 1842 C C . LEU A 1 243 ? 3.707 8.914 9.719 1 84.81 243 LEU A C 1
ATOM 1844 O O . LEU A 1 243 ? 3.291 7.785 9.445 1 84.81 243 LEU A O 1
ATOM 1848 N N . ALA A 1 244 ? 4.574 9.594 9 1 89.31 244 ALA A N 1
ATOM 1849 C CA . ALA A 1 244 ? 5.164 8.969 7.816 1 89.31 244 ALA A CA 1
ATOM 1850 C C . ALA A 1 244 ? 5.887 7.676 8.18 1 89.31 244 ALA A C 1
ATOM 1852 O O . ALA A 1 244 ? 5.793 6.684 7.457 1 89.31 244 ALA A O 1
ATOM 1853 N N . PHE A 1 245 ? 6.582 7.723 9.258 1 90.94 245 PHE A N 1
ATOM 1854 C CA . PHE A 1 245 ? 7.293 6.531 9.719 1 90.94 245 PHE A CA 1
ATOM 1855 C C . PHE A 1 245 ? 6.316 5.402 10.023 1 90.94 245 PHE A C 1
ATOM 1857 O O . PHE A 1 245 ? 6.523 4.266 9.594 1 90.94 245 PHE A O 1
ATOM 1864 N N . VAL A 1 246 ? 5.309 5.715 10.75 1 88.75 246 VAL A N 1
ATOM 1865 C CA . VAL A 1 246 ? 4.344 4.703 11.172 1 88.75 246 VAL A CA 1
ATOM 1866 C C . VAL A 1 246 ? 3.656 4.105 9.945 1 88.75 246 VAL A C 1
ATOM 1868 O O . VAL A 1 246 ? 3.545 2.881 9.828 1 88.75 246 VAL A O 1
ATOM 1871 N N . ILE A 1 247 ? 3.229 4.941 9.078 1 87.75 247 ILE A N 1
ATOM 1872 C CA . ILE A 1 247 ? 2.537 4.477 7.879 1 87.75 247 ILE A CA 1
ATOM 1873 C C . ILE A 1 247 ? 3.484 3.633 7.031 1 87.75 247 ILE A C 1
ATOM 1875 O O . ILE A 1 247 ? 3.111 2.559 6.555 1 87.75 247 ILE A O 1
ATOM 1879 N N . SER A 1 248 ? 4.695 4.133 6.871 1 92.38 248 SER A N 1
ATOM 1880 C CA . SER A 1 248 ? 5.688 3.387 6.102 1 92.38 248 SER A CA 1
ATOM 1881 C C . SER A 1 248 ? 5.961 2.023 6.73 1 92.38 248 SER A C 1
ATOM 1883 O O . SER A 1 248 ? 6.023 1.013 6.027 1 92.38 248 SER A O 1
ATOM 1885 N N . PHE A 1 249 ? 6.137 1.99 7.977 1 91.5 249 PHE A N 1
ATOM 1886 C CA . PHE A 1 249 ? 6.391 0.747 8.695 1 91.5 249 PHE A CA 1
ATOM 1887 C C . PHE A 1 249 ? 5.258 -0.248 8.469 1 91.5 249 PHE A C 1
ATOM 1889 O O . PHE A 1 249 ? 5.504 -1.418 8.172 1 91.5 249 PHE A O 1
ATOM 1896 N N . LEU A 1 250 ? 4.105 0.221 8.594 1 87.81 250 LEU A N 1
ATOM 1897 C CA . LEU A 1 250 ? 2.941 -0.646 8.445 1 87.81 250 LEU A CA 1
ATOM 1898 C C . LEU A 1 250 ? 2.828 -1.165 7.016 1 87.81 250 LEU A C 1
ATOM 1900 O O . LEU A 1 250 ? 2.535 -2.344 6.801 1 87.81 250 LEU A O 1
ATOM 1904 N N . HIS A 1 251 ? 3.023 -0.299 6.09 1 88.25 251 HIS A N 1
ATOM 1905 C CA . HIS A 1 251 ? 2.963 -0.696 4.688 1 88.25 251 HIS A CA 1
ATOM 1906 C C . HIS A 1 251 ? 4.012 -1.755 4.367 1 88.25 251 HIS A C 1
ATOM 1908 O O . HIS A 1 251 ? 3.744 -2.695 3.615 1 88.25 251 HIS A O 1
ATOM 1914 N N . ASN A 1 252 ? 5.145 -1.579 4.918 1 92.06 252 ASN A N 1
ATOM 1915 C CA . ASN A 1 252 ? 6.215 -2.537 4.672 1 92.06 252 ASN A CA 1
ATOM 1916 C C . ASN A 1 252 ? 5.949 -3.867 5.371 1 92.06 252 ASN A C 1
ATOM 1918 O O . ASN A 1 252 ? 6.266 -4.93 4.836 1 92.06 252 ASN A O 1
ATOM 1922 N N . LEU A 1 253 ? 5.445 -3.824 6.484 1 89.81 253 LEU A N 1
ATOM 1923 C CA . LEU A 1 253 ? 5.117 -5.035 7.23 1 89.81 253 LEU A CA 1
ATOM 1924 C C . LEU A 1 253 ? 4.082 -5.871 6.488 1 89.81 253 LEU A C 1
ATOM 1926 O O . LEU A 1 253 ? 4.133 -7.102 6.523 1 89.81 253 LEU A O 1
ATOM 1930 N N . ASN A 1 254 ? 3.229 -5.203 5.781 1 87.06 254 ASN A N 1
ATOM 1931 C CA . ASN A 1 254 ? 2.123 -5.883 5.113 1 87.06 254 ASN A CA 1
ATOM 1932 C C . ASN A 1 254 ? 2.406 -6.09 3.631 1 87.06 254 ASN A C 1
ATOM 1934 O O . ASN A 1 254 ? 1.529 -6.523 2.881 1 87.06 254 ASN A O 1
ATOM 1938 N N . ASN A 1 255 ? 3.566 -5.785 3.279 1 88.31 255 ASN A N 1
ATOM 1939 C CA . ASN A 1 255 ? 3.891 -5.855 1.859 1 88.31 255 ASN A CA 1
ATOM 1940 C C . ASN A 1 255 ? 3.98 -7.301 1.376 1 88.31 255 ASN A C 1
ATOM 1942 O O . ASN A 1 255 ? 4.828 -8.062 1.842 1 88.31 255 ASN A O 1
ATOM 1946 N N . PHE A 1 256 ? 3.191 -7.664 0.447 1 86.5 256 P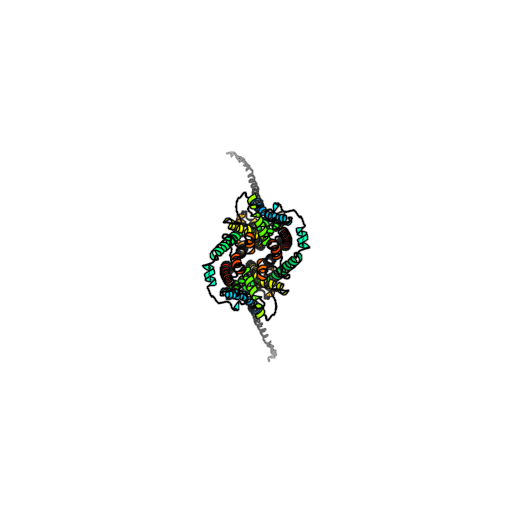HE A N 1
ATOM 1947 C CA . PHE A 1 256 ? 3.164 -9 -0.138 1 86.5 256 PHE A CA 1
ATOM 1948 C C . PHE A 1 256 ? 3.725 -8.977 -1.556 1 86.5 256 PHE A C 1
ATOM 1950 O O . PHE A 1 256 ? 4.539 -9.828 -1.917 1 86.5 256 PHE A O 1
ATOM 1957 N N . ALA A 1 257 ? 3.301 -8.008 -2.307 1 83.88 257 ALA A N 1
ATOM 1958 C CA . ALA A 1 257 ? 3.482 -8.031 -3.756 1 83.88 257 ALA A CA 1
ATOM 1959 C C . ALA A 1 257 ? 4.961 -8.031 -4.121 1 83.88 257 ALA A C 1
ATOM 1961 O O . ALA A 1 257 ? 5.41 -8.859 -4.914 1 83.88 257 ALA A O 1
ATOM 1962 N N . LEU A 1 258 ? 5.695 -7.191 -3.449 1 89.5 258 LEU A N 1
ATOM 1963 C CA . LEU A 1 258 ? 7.086 -7.035 -3.855 1 89.5 258 LEU A CA 1
ATOM 1964 C C . LEU A 1 258 ? 7.898 -8.281 -3.51 1 89.5 258 LEU A C 1
ATOM 1966 O O . LEU A 1 258 ? 8.57 -8.852 -4.375 1 89.5 258 LEU A O 1
ATOM 1970 N N . PRO A 1 259 ? 7.812 -8.75 -2.289 1 91.69 259 PRO A N 1
ATOM 1971 C CA . PRO A 1 259 ? 8.547 -9.992 -2.002 1 91.69 259 PRO A CA 1
ATOM 1972 C C . PRO A 1 259 ? 8.086 -11.164 -2.869 1 91.69 259 PRO A C 1
ATOM 1974 O O . PRO A 1 259 ? 8.898 -12 -3.266 1 91.69 259 PRO A O 1
ATOM 1977 N N . PHE A 1 260 ? 6.902 -11.219 -3.174 1 87.12 260 PHE A N 1
ATOM 1978 C CA . PHE A 1 260 ? 6.348 -12.305 -3.973 1 87.12 260 PHE A CA 1
ATOM 1979 C C . PHE A 1 260 ? 6.891 -12.258 -5.395 1 87.12 260 PHE A C 1
ATOM 1981 O O . PHE A 1 260 ? 7.293 -13.289 -5.945 1 87.12 260 PHE A O 1
ATOM 1988 N N . VAL A 1 261 ? 6.922 -11.164 -5.953 1 82.81 261 VAL A N 1
ATOM 1989 C CA . VAL A 1 261 ? 7.348 -11.031 -7.344 1 82.81 261 VAL A CA 1
ATOM 1990 C C . VAL A 1 261 ? 8.867 -11.141 -7.434 1 82.81 261 VAL A C 1
ATOM 1992 O O . VAL A 1 261 ? 9.398 -11.766 -8.352 1 82.81 261 VAL A O 1
ATOM 1995 N N . LEU A 1 262 ? 9.523 -10.555 -6.48 1 88.81 262 LEU A N 1
ATOM 1996 C CA . LEU A 1 262 ? 10.977 -10.5 -6.516 1 88.81 262 LEU A CA 1
ATOM 1997 C C . LEU A 1 262 ? 11.578 -11.883 -6.289 1 88.81 262 LEU A C 1
ATOM 1999 O O . LEU A 1 262 ? 12.562 -12.25 -6.938 1 88.81 262 LEU A O 1
ATOM 2003 N N . PHE A 1 263 ? 10.984 -12.648 -5.383 1 91.25 263 PHE A N 1
ATOM 2004 C CA . PHE A 1 263 ? 11.672 -13.852 -4.938 1 91.25 263 PHE A CA 1
ATOM 2005 C C . PHE A 1 263 ? 10.852 -15.094 -5.27 1 91.25 263 PHE A C 1
ATOM 2007 O O . PHE A 1 263 ? 11.375 -16.219 -5.254 1 91.25 263 PHE A O 1
ATOM 2014 N N . GLY A 1 264 ? 9.594 -14.93 -5.492 1 83.5 264 GLY A N 1
ATOM 2015 C CA . GLY A 1 264 ? 8.742 -16.078 -5.781 1 83.5 264 GLY A CA 1
ATOM 2016 C C . GLY A 1 264 ? 8.414 -16.906 -4.555 1 83.5 264 GLY A C 1
ATOM 2017 O O . GLY A 1 264 ? 8.703 -16.5 -3.43 1 83.5 264 GLY A O 1
ATOM 2018 N N . VAL A 1 265 ? 7.609 -17.969 -4.766 1 82.88 265 VAL A N 1
ATOM 2019 C CA . VAL A 1 265 ? 7.25 -18.922 -3.717 1 82.88 265 VAL A CA 1
ATOM 2020 C C . VAL A 1 265 ? 7.727 -20.312 -4.098 1 82.88 265 VAL A C 1
ATOM 2022 O O . VAL A 1 265 ? 7.594 -20.734 -5.25 1 82.88 265 VAL A O 1
ATOM 2025 N N . PRO A 1 266 ? 8.43 -21 -3.209 1 84.31 266 PRO A N 1
ATOM 2026 C CA . PRO A 1 266 ? 8.773 -20.594 -1.845 1 84.31 266 PRO A CA 1
ATOM 2027 C C . PRO A 1 266 ? 9.883 -19.547 -1.8 1 84.31 266 PRO A C 1
ATOM 2029 O O . PRO A 1 266 ? 10.82 -19.609 -2.602 1 84.31 266 PRO A O 1
ATOM 2032 N N . SER A 1 267 ? 9.758 -18.641 -0.981 1 90 267 SER A N 1
ATOM 2033 C CA . SER A 1 267 ? 10.766 -17.609 -0.804 1 90 267 SER A CA 1
ATOM 2034 C C . SER A 1 267 ? 11.977 -18.141 -0.051 1 90 267 SER A C 1
ATOM 2036 O O . SER A 1 267 ? 11.852 -19.031 0.794 1 90 267 SER A O 1
ATOM 2038 N N . PRO A 1 268 ? 13.156 -17.531 -0.41 1 91.69 268 PRO A N 1
ATOM 2039 C CA . PRO A 1 268 ? 14.305 -17.844 0.449 1 91.69 268 PRO A CA 1
ATOM 2040 C C . PRO A 1 268 ? 14.039 -17.531 1.919 1 91.69 268 PRO A C 1
ATOM 2042 O O . PRO A 1 268 ? 13.258 -16.625 2.23 1 91.69 268 PRO A O 1
ATOM 2045 N N . GLU A 1 269 ? 14.703 -18.281 2.752 1 91.31 269 GLU A N 1
ATOM 2046 C CA . GLU A 1 269 ? 14.516 -18.141 4.191 1 91.31 269 GLU A CA 1
ATOM 2047 C C . GLU A 1 269 ? 14.789 -16.719 4.656 1 91.31 269 GLU A C 1
ATOM 2049 O O . GLU A 1 269 ? 14.117 -16.203 5.551 1 91.31 269 GLU A O 1
ATOM 2054 N N . ASP A 1 270 ? 15.688 -16.047 4.031 1 94.12 270 ASP A N 1
ATOM 2055 C CA . ASP A 1 270 ? 16.172 -14.727 4.465 1 94.12 270 ASP A CA 1
ATOM 2056 C C . ASP A 1 270 ? 15.156 -13.641 4.117 1 94.12 270 ASP A C 1
ATOM 2058 O O . ASP A 1 270 ? 15.289 -12.5 4.57 1 94.12 270 ASP A O 1
ATOM 2062 N N . VAL A 1 271 ? 14.07 -14.055 3.375 1 95.19 271 VAL A N 1
ATOM 2063 C CA . VAL A 1 271 ? 13.109 -13.031 2.961 1 95.19 271 VAL A CA 1
ATOM 2064 C C . VAL A 1 271 ? 11.695 -13.586 3.055 1 95.19 271 VAL A C 1
ATOM 2066 O O . VAL A 1 271 ? 10.797 -13.141 2.328 1 95.19 271 VAL A O 1
ATOM 2069 N N . GLU A 1 272 ? 11.555 -14.578 3.854 1 94.25 272 GLU A N 1
ATOM 2070 C CA . GLU A 1 272 ? 10.219 -15.109 4.078 1 94.25 272 GLU A CA 1
ATOM 2071 C C . GLU A 1 272 ? 9.406 -14.188 4.984 1 94.25 272 GLU A C 1
ATOM 2073 O O . GLU A 1 272 ? 9.312 -14.422 6.191 1 94.25 272 GLU A O 1
ATOM 2078 N N . VAL A 1 273 ? 8.766 -13.289 4.34 1 93.25 273 VAL A N 1
ATOM 2079 C CA . VAL A 1 273 ? 8.016 -12.297 5.105 1 93.25 273 VAL A CA 1
ATOM 2080 C C . VAL A 1 273 ? 6.633 -12.852 5.453 1 93.25 273 VAL A C 1
ATOM 2082 O O . VAL A 1 273 ? 6.16 -13.797 4.82 1 93.25 273 VAL A O 1
ATOM 2085 N N . LEU A 1 274 ? 6.039 -12.25 6.41 1 90.62 274 LEU A N 1
ATOM 2086 C CA . LEU A 1 274 ? 4.809 -12.727 7.035 1 90.62 274 LEU A CA 1
ATOM 2087 C C . LEU A 1 274 ? 3.693 -12.859 6.004 1 90.62 274 LEU A C 1
ATOM 2089 O O . LEU A 1 274 ? 3.027 -13.891 5.934 1 90.62 274 LEU A O 1
ATOM 2093 N N . PRO A 1 275 ? 3.445 -11.836 5.133 1 88.25 275 PRO A N 1
ATOM 2094 C CA . PRO A 1 275 ? 2.342 -11.969 4.18 1 88.25 275 PRO A CA 1
ATOM 2095 C C . PRO A 1 275 ? 2.551 -13.109 3.188 1 88.25 275 PRO A C 1
ATOM 2097 O O . PRO A 1 275 ? 1.589 -13.773 2.795 1 88.25 275 PRO A O 1
ATOM 2100 N N . VAL A 1 276 ? 3.777 -13.352 2.828 1 88.88 276 VAL A N 1
ATOM 2101 C CA . VAL A 1 276 ? 4.051 -14.43 1.883 1 88.88 276 VAL A CA 1
ATOM 2102 C C . VAL A 1 276 ? 3.855 -15.781 2.564 1 88.88 276 VAL A C 1
ATOM 2104 O O . VAL A 1 276 ? 3.311 -16.703 1.968 1 88.88 276 VAL A O 1
ATOM 2107 N N . LEU A 1 277 ? 4.316 -15.883 3.801 1 90.06 277 LEU A N 1
ATOM 2108 C CA . LEU A 1 277 ? 4.105 -17.109 4.551 1 90.06 277 LEU A CA 1
ATOM 2109 C C . LEU A 1 277 ? 2.615 -17.422 4.68 1 90.06 277 LEU A C 1
ATOM 2111 O O . LEU A 1 277 ? 2.193 -18.562 4.48 1 90.06 277 LEU A O 1
ATOM 2115 N N . THR A 1 278 ? 1.849 -16.438 5.059 1 86.19 278 THR A N 1
ATOM 2116 C CA . THR A 1 278 ? 0.41 -16.625 5.211 1 86.19 278 THR A CA 1
ATOM 2117 C C . THR A 1 278 ? -0.221 -17.031 3.881 1 86.19 278 THR A C 1
ATOM 2119 O O . THR A 1 278 ? -1.1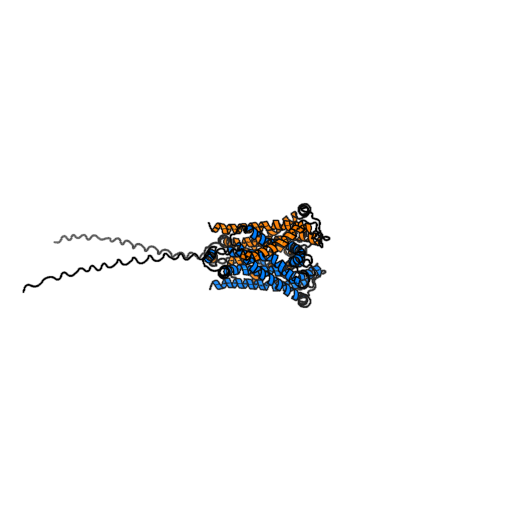57 -17.828 3.854 1 86.19 278 THR A O 1
ATOM 2122 N N . TYR A 1 279 ? 0.287 -16.484 2.848 1 83.31 279 TYR A N 1
ATOM 2123 C CA . TYR A 1 279 ? -0.188 -16.828 1.515 1 83.31 279 TYR A CA 1
ATOM 2124 C C . TYR A 1 279 ? 0.102 -18.297 1.205 1 83.31 279 TYR A C 1
ATOM 2126 O O . TYR A 1 279 ? -0.764 -19.016 0.7 1 83.31 279 TYR A O 1
ATOM 2134 N N . VAL A 1 280 ? 1.263 -18.688 1.443 1 87 280 VAL A N 1
ATOM 2135 C CA . VAL A 1 280 ? 1.671 -20.062 1.149 1 87 280 VAL A CA 1
ATOM 2136 C C . VAL A 1 280 ? 0.822 -21.047 1.959 1 87 280 VAL A C 1
ATOM 2138 O O . VAL A 1 280 ? 0.341 -22.047 1.426 1 87 280 VAL A O 1
ATOM 2141 N N . GLU A 1 281 ? 0.591 -20.734 3.162 1 85.81 281 GLU A N 1
ATOM 2142 C CA . GLU A 1 281 ? -0.203 -21.609 4.012 1 85.81 281 GLU A CA 1
ATOM 2143 C C . GLU A 1 281 ? -1.654 -21.672 3.545 1 85.81 281 GLU A C 1
ATOM 2145 O O . GLU A 1 281 ? -2.285 -22.734 3.592 1 85.81 281 GLU A O 1
ATOM 2150 N N . SER A 1 282 ? -2.191 -20.594 3.096 1 79.94 282 SER A N 1
ATOM 2151 C CA . SER A 1 282 ? -3.588 -20.531 2.672 1 79.94 282 SER A CA 1
ATOM 2152 C C . SER A 1 282 ? -3.764 -21.109 1.27 1 79.94 282 SER A C 1
ATOM 2154 O O . SER A 1 282 ? -4.637 -21.953 1.043 1 79.94 282 SER A O 1
ATOM 2156 N N . PHE A 1 283 ? -2.914 -20.766 0.32 1 77.12 283 PHE A N 1
ATOM 2157 C CA . PHE A 1 283 ? -3.242 -20.984 -1.083 1 77.12 283 PHE A CA 1
ATOM 2158 C C . PHE A 1 283 ? -2.352 -22.062 -1.687 1 77.12 283 PHE A C 1
ATOM 2160 O O . PHE A 1 283 ? -2.631 -22.578 -2.775 1 77.12 283 PHE A O 1
ATOM 2167 N N . GLN A 1 284 ? -1.365 -22.359 -1.016 1 78.94 284 GLN A N 1
ATOM 2168 C CA . GLN A 1 284 ? -0.557 -23.469 -1.501 1 78.94 284 GLN A CA 1
ATOM 2169 C C . GLN A 1 284 ? -0.746 -24.719 -0.629 1 78.94 284 GLN A C 1
ATOM 2171 O O . GLN A 1 284 ? -0.94 -25.812 -1.144 1 78.94 284 GLN A O 1
ATOM 2176 N N . ASN A 1 285 ? -0.763 -24.484 0.657 1 84.31 285 ASN A N 1
ATOM 2177 C CA . ASN A 1 285 ? -0.908 -25.609 1.574 1 84.31 285 ASN A CA 1
ATOM 2178 C C . ASN A 1 285 ? -2.367 -25.828 1.97 1 84.31 285 ASN A C 1
ATOM 2180 O O . ASN A 1 285 ? -2.701 -26.844 2.594 1 84.31 285 ASN A O 1
ATOM 2184 N N . PHE A 1 286 ? -3.213 -24.906 1.678 1 82.56 286 PHE A N 1
ATOM 2185 C CA . PHE A 1 286 ? -4.656 -24.969 1.88 1 82.56 286 PHE A CA 1
ATOM 2186 C C . PHE A 1 286 ? -4.988 -25.172 3.354 1 82.56 286 PHE A C 1
ATOM 2188 O O . PHE A 1 286 ? -5.91 -25.922 3.691 1 82.56 286 PHE A O 1
ATOM 2195 N N . ARG A 1 287 ? -4.125 -24.688 4.172 1 86.44 287 ARG A N 1
ATOM 2196 C CA . ARG A 1 287 ? -4.367 -24.656 5.609 1 86.44 287 ARG A CA 1
ATOM 2197 C C . ARG A 1 287 ? -4.93 -23.312 6.047 1 86.44 287 ARG A C 1
ATOM 2199 O O . ARG A 1 287 ? -4.23 -22.531 6.695 1 86.44 287 ARG A O 1
ATOM 2206 N N . PHE A 1 288 ? -6.203 -23.203 5.879 1 82.25 288 PHE A N 1
ATOM 2207 C CA . PHE A 1 288 ? -6.863 -21.906 6.055 1 82.25 288 PHE A CA 1
ATOM 2208 C C . PHE A 1 288 ? -6.953 -21.547 7.531 1 82.25 288 PHE A C 1
ATOM 2210 O O . PHE A 1 288 ? -6.828 -20.375 7.895 1 82.25 288 PHE A O 1
ATOM 2217 N N . GLY A 1 289 ? -7.18 -22.531 8.32 1 85.62 289 GLY A N 1
ATOM 2218 C CA . GLY A 1 289 ? -7.219 -22.281 9.758 1 85.62 289 GLY A CA 1
ATOM 2219 C C . GLY A 1 289 ? -5.891 -21.797 10.305 1 85.62 289 GLY A C 1
ATOM 2220 O O . GLY A 1 289 ? -5.848 -20.828 11.07 1 85.62 289 GLY A O 1
ATOM 2221 N N . LEU A 1 290 ? -4.871 -22.469 9.883 1 88.25 290 LEU A N 1
ATOM 2222 C CA . LEU A 1 290 ? -3.527 -22.094 10.305 1 88.25 290 LEU A CA 1
ATOM 2223 C C . LEU A 1 290 ? -3.176 -20.703 9.789 1 88.25 290 LEU A C 1
ATOM 2225 O O . LEU A 1 290 ? -2.633 -19.875 10.531 1 88.25 290 LEU A O 1
ATOM 2229 N N . SER A 1 291 ? -3.514 -20.484 8.578 1 87.5 291 SER A N 1
ATOM 2230 C CA . SER A 1 291 ? -3.25 -19.172 7.984 1 87.5 291 SER A CA 1
ATOM 2231 C C . SER A 1 291 ? -4.016 -18.062 8.711 1 87.5 291 SER A C 1
ATOM 2233 O O . SER A 1 291 ? -3.486 -16.969 8.922 1 87.5 291 SER A O 1
ATOM 2235 N N . ALA A 1 292 ? -5.211 -18.359 9.07 1 86.38 292 ALA A N 1
ATOM 2236 C CA . ALA A 1 292 ? -6.023 -17.391 9.797 1 86.38 292 ALA A CA 1
ATOM 2237 C C . ALA A 1 292 ? -5.422 -17.094 11.172 1 86.38 292 ALA A C 1
ATOM 2239 O O . ALA A 1 292 ? -5.414 -15.945 11.617 1 86.38 292 ALA A O 1
ATOM 2240 N N . ALA A 1 293 ? -4.988 -18.078 11.758 1 89.69 293 ALA A N 1
ATOM 2241 C CA . ALA A 1 293 ? -4.328 -17.891 13.047 1 89.69 293 ALA A CA 1
ATOM 2242 C C . ALA A 1 293 ? -3.094 -17 12.906 1 89.69 293 ALA A C 1
ATOM 2244 O O . ALA A 1 293 ? -2.863 -16.109 13.727 1 89.69 293 ALA A O 1
ATOM 2245 N N . MET A 1 294 ? -2.324 -17.234 11.891 1 89.19 294 MET A N 1
ATOM 2246 C CA . MET A 1 294 ? -1.145 -16.422 11.625 1 89.19 294 MET A CA 1
ATOM 2247 C C . MET A 1 294 ? -1.537 -14.969 11.367 1 89.19 294 MET A C 1
ATOM 2249 O O . MET A 1 294 ? -0.844 -14.047 11.797 1 89.19 294 MET A O 1
ATOM 2253 N N . ALA A 1 295 ? -2.607 -14.812 10.695 1 84.19 295 ALA A N 1
ATOM 2254 C CA . ALA A 1 295 ? -3.102 -13.469 10.391 1 84.19 295 ALA A CA 1
ATOM 2255 C C . ALA A 1 295 ? -3.512 -12.734 11.664 1 84.19 295 ALA A C 1
ATOM 2257 O O . ALA A 1 295 ? -3.246 -11.539 11.812 1 84.19 295 ALA A O 1
ATOM 2258 N N . VAL A 1 296 ? -4.117 -13.438 12.539 1 85 296 VAL A N 1
ATOM 2259 C CA . VAL A 1 296 ? -4.555 -12.836 13.797 1 85 296 VAL A CA 1
ATOM 2260 C C . VAL A 1 296 ? -3.336 -12.43 14.625 1 85 296 VAL A C 1
ATOM 2262 O O . VAL A 1 296 ? -3.314 -11.352 15.219 1 85 296 VAL A O 1
ATOM 2265 N N . ILE A 1 297 ? -2.422 -13.258 14.633 1 86.5 297 ILE A N 1
ATOM 2266 C CA . ILE A 1 297 ? -1.191 -12.93 15.344 1 86.5 297 ILE A CA 1
ATOM 2267 C C . ILE A 1 297 ? -0.542 -11.695 14.719 1 86.5 297 ILE A C 1
ATOM 2269 O O . ILE A 1 297 ? -0.08 -10.805 15.422 1 86.5 297 ILE A O 1
ATOM 2273 N N . SER A 1 298 ? -0.51 -11.703 13.43 1 81.62 298 SER A N 1
ATOM 2274 C CA . SER A 1 298 ? 0.049 -10.562 12.711 1 81.62 298 SER A CA 1
ATOM 2275 C C . SER A 1 298 ? -0.703 -9.273 13.039 1 81.62 298 SER A C 1
ATOM 2277 O O . SER A 1 298 ? -0.098 -8.203 13.141 1 81.62 298 SER A O 1
ATOM 2279 N N . LEU A 1 299 ? -1.964 -9.367 13.188 1 77.88 299 LEU A N 1
ATOM 2280 C CA . LEU A 1 299 ? -2.799 -8.219 13.531 1 77.88 299 LEU A CA 1
ATOM 2281 C C . LEU A 1 299 ? -2.391 -7.637 14.875 1 77.88 299 LEU A C 1
ATOM 2283 O O . LEU A 1 299 ? -2.293 -6.414 15.023 1 77.88 299 LEU A O 1
ATOM 2287 N N . VAL A 1 300 ? -2.164 -8.477 15.766 1 79 300 VAL A N 1
ATOM 2288 C CA . VAL A 1 300 ? -1.779 -8.031 17.109 1 79 300 VAL A CA 1
ATOM 2289 C C . VAL A 1 300 ? -0.417 -7.348 17.047 1 79 300 VAL A C 1
ATOM 2291 O O . VAL A 1 300 ? -0.21 -6.312 17.688 1 79 300 VAL A O 1
ATOM 2294 N N . LEU A 1 301 ? 0.427 -7.879 16.234 1 78.12 301 LEU A N 1
ATOM 2295 C CA . LEU A 1 301 ? 1.776 -7.344 16.094 1 78.12 301 LEU A CA 1
ATOM 2296 C C . LEU A 1 301 ? 1.752 -5.961 15.445 1 78.12 301 LEU A C 1
ATOM 2298 O O . LEU A 1 301 ? 2.496 -5.066 15.859 1 78.12 301 LEU A O 1
ATOM 2302 N N . VAL A 1 302 ? 0.905 -5.777 14.516 1 76.56 302 VAL A N 1
ATOM 2303 C CA . VAL A 1 302 ? 0.859 -4.523 13.766 1 76.56 302 VAL A CA 1
ATOM 2304 C C . VAL A 1 302 ? 0.11 -3.467 14.57 1 76.56 302 VAL A C 1
ATOM 2306 O O . VAL A 1 302 ? 0.349 -2.268 14.406 1 76.56 302 VAL A O 1
ATOM 2309 N N . ALA A 1 303 ? -0.748 -3.906 15.469 1 74.62 303 ALA A N 1
ATOM 2310 C CA . ALA A 1 303 ? -1.547 -2.988 16.266 1 74.62 303 ALA A CA 1
ATOM 2311 C C . ALA A 1 303 ? -0.676 -2.242 17.281 1 74.62 303 ALA A C 1
ATOM 2313 O O . ALA A 1 303 ? -0.984 -1.111 17.656 1 74.62 303 ALA A O 1
ATOM 2314 N N . ILE A 1 304 ? 0.431 -2.732 17.516 1 77.81 304 ILE A N 1
ATOM 2315 C CA . ILE A 1 304 ? 1.274 -2.178 18.562 1 77.81 304 ILE A CA 1
ATOM 2316 C C . ILE A 1 304 ? 1.861 -0.844 18.109 1 77.81 304 ILE A C 1
ATOM 2318 O O . ILE A 1 304 ? 1.683 0.18 18.781 1 77.81 304 ILE A O 1
ATOM 2322 N N . PRO A 1 305 ? 2.467 -0.818 16.969 1 74.06 305 PRO A N 1
ATOM 2323 C CA . PRO A 1 305 ? 3.035 0.469 16.562 1 74.06 305 PRO A CA 1
ATOM 2324 C C . PRO A 1 305 ? 1.971 1.54 16.328 1 74.06 305 PRO A C 1
ATOM 2326 O O . PRO A 1 305 ? 2.207 2.719 16.609 1 74.06 305 PRO A O 1
ATOM 2329 N N . ILE A 1 306 ? 0.872 1.185 15.875 1 72.38 306 ILE A N 1
ATOM 2330 C CA . ILE A 1 306 ? -0.199 2.145 15.633 1 72.38 306 ILE A CA 1
ATOM 2331 C C . ILE A 1 306 ? -0.715 2.693 16.953 1 72.38 306 ILE A C 1
ATOM 2333 O O . ILE A 1 306 ? -0.937 3.898 17.094 1 72.38 306 ILE A O 1
ATOM 2337 N N . ALA A 1 307 ? -0.889 1.769 17.938 1 73 307 ALA A N 1
ATOM 2338 C CA . ALA A 1 307 ? -1.328 2.199 19.266 1 73 307 ALA A CA 1
ATOM 2339 C C . ALA A 1 307 ? -0.307 3.135 19.906 1 73 307 ALA A C 1
ATOM 2341 O O . ALA A 1 307 ? -0.676 4.129 20.531 1 73 307 ALA A O 1
ATOM 2342 N N . ALA A 1 308 ? 0.866 2.807 19.688 1 73.81 308 ALA A N 1
ATOM 2343 C CA . ALA A 1 308 ? 1.931 3.652 20.219 1 73.81 308 ALA A CA 1
ATOM 2344 C C . ALA A 1 308 ? 1.899 5.039 19.578 1 73.81 308 ALA A C 1
ATOM 2346 O O . ALA A 1 308 ? 2.068 6.051 20.266 1 73.81 308 ALA A O 1
ATOM 2347 N N . TYR A 1 309 ? 1.637 5.086 18.328 1 73.25 309 TYR A N 1
ATOM 2348 C CA . TYR A 1 309 ? 1.574 6.355 17.609 1 73.25 309 TYR A CA 1
ATOM 2349 C C . TYR A 1 309 ? 0.387 7.188 18.078 1 73.25 309 TYR A C 1
ATOM 2351 O O . TYR A 1 309 ? 0.526 8.383 18.359 1 73.25 309 TYR A O 1
ATOM 2359 N N . LEU A 1 310 ? -0.681 6.578 18.266 1 69.44 310 LEU A N 1
ATOM 2360 C CA . LEU A 1 310 ? -1.888 7.297 18.656 1 69.44 310 LEU A CA 1
ATOM 2361 C C . LEU A 1 310 ? -1.771 7.812 20.094 1 69.44 310 LEU A C 1
ATOM 2363 O O . LEU A 1 310 ? -2.273 8.891 20.406 1 69.44 310 LEU A O 1
ATOM 2367 N N . ARG A 1 311 ? -1.17 7.027 20.844 1 69.5 311 ARG A N 1
ATOM 2368 C CA . ARG A 1 311 ? -0.945 7.469 22.219 1 69.5 311 ARG A CA 1
ATOM 2369 C C . ARG A 1 311 ? 0.02 8.648 22.266 1 69.5 311 ARG A C 1
ATOM 2371 O O . ARG A 1 311 ? -0.153 9.57 23.062 1 69.5 311 ARG A O 1
ATOM 2378 N N . ALA A 1 312 ? 0.974 8.602 21.438 1 65.12 312 ALA A N 1
ATOM 2379 C CA . ALA A 1 312 ? 1.964 9.672 21.391 1 65.12 312 ALA A CA 1
ATOM 2380 C C . ALA A 1 312 ? 1.338 10.977 20.891 1 65.12 312 ALA A C 1
ATOM 2382 O O . ALA A 1 312 ? 1.68 12.062 21.359 1 65.12 312 ALA A O 1
ATOM 2383 N N . VAL A 1 313 ? 0.562 10.797 19.953 1 61.16 313 VAL A N 1
ATOM 2384 C CA . VAL A 1 313 ? -0.113 11.969 19.406 1 61.16 313 VAL A CA 1
ATOM 2385 C C . VAL A 1 313 ? -1.092 12.531 20.438 1 61.16 313 VAL A C 1
ATOM 2387 O O . VAL A 1 313 ? -1.258 13.75 20.547 1 61.16 313 VAL A O 1
ATOM 2390 N N . ARG A 1 314 ? -1.876 11.664 21.078 1 57.12 314 ARG A N 1
ATOM 2391 C CA . ARG A 1 314 ? -2.758 12.102 22.156 1 57.12 314 ARG A CA 1
ATOM 2392 C C . ARG A 1 314 ? -1.989 12.914 23.203 1 57.12 314 ARG A C 1
ATOM 2394 O O . ARG A 1 314 ? -2.506 13.891 23.734 1 57.12 314 ARG A O 1
ATOM 2401 N N . LEU A 1 315 ? -0.907 12.297 23.578 1 46.88 315 LEU A N 1
ATOM 2402 C CA . LEU A 1 315 ? -0.135 12.945 24.641 1 46.88 315 LEU A CA 1
ATOM 2403 C C . LEU A 1 315 ? 0.268 14.359 24.219 1 46.88 315 LEU A C 1
ATOM 2405 O O . LEU A 1 315 ? 0.425 15.234 25.078 1 46.88 315 LEU A O 1
ATOM 2409 N N . ASP A 1 316 ? 0.31 14.5 23.016 1 47.75 316 ASP A N 1
ATOM 2410 C CA . ASP A 1 316 ? 0.7 15.859 22.641 1 47.75 316 ASP A CA 1
ATOM 2411 C C . ASP A 1 316 ? -0.494 16.812 22.688 1 47.75 316 ASP A C 1
ATOM 2413 O O . ASP A 1 316 ? -0.333 18 22.969 1 47.75 316 ASP A O 1
ATOM 2417 N N . THR A 1 317 ? -1.628 16.297 22.422 1 45.84 317 THR A N 1
ATOM 2418 C CA . THR A 1 317 ? -2.793 17.156 22.547 1 45.84 317 THR A CA 1
ATOM 2419 C C . THR A 1 317 ? -3.148 17.391 24.016 1 45.84 317 THR A C 1
ATOM 2421 O O . THR A 1 317 ? -3.691 18.453 24.359 1 45.84 317 THR A O 1
ATOM 2424 N N . GLY A 1 318 ? -2.951 16.5 24.906 1 40.94 318 GLY A N 1
ATOM 2425 C CA . GLY A 1 318 ? -3.234 16.719 26.312 1 40.94 318 GLY A CA 1
ATOM 2426 C C . GLY A 1 318 ? -2.277 17.703 26.969 1 40.94 318 GLY A C 1
ATOM 2427 O O . GLY A 1 318 ? -2.639 18.375 27.938 1 40.94 318 GLY A O 1
ATOM 2428 N N . GLU A 1 319 ? -1.068 17.578 26.734 1 39.06 319 GLU A N 1
ATOM 2429 C CA . GLU A 1 319 ? -0.145 18.406 27.5 1 39.06 319 GLU A CA 1
ATOM 2430 C C . GLU A 1 319 ? -0.187 19.859 27.031 1 39.06 319 GLU A C 1
ATOM 2432 O O . GLU A 1 319 ? 0.278 20.75 27.75 1 39.06 319 GLU A O 1
ATOM 2437 N N . ALA A 1 320 ? -0.569 20.281 25.938 1 39.81 320 ALA A N 1
ATOM 2438 C CA . ALA A 1 320 ? -0.601 21.719 25.672 1 39.81 320 ALA A CA 1
ATOM 2439 C C . ALA A 1 320 ? -1.687 22.406 26.5 1 39.81 320 ALA A C 1
ATOM 2441 O O . ALA A 1 320 ? -1.767 23.641 26.531 1 39.81 320 ALA A O 1
ATOM 2442 N N . LYS A 1 321 ? -2.729 21.875 27.016 1 38.56 321 LYS A N 1
ATOM 2443 C CA . LYS A 1 321 ? -3.688 22.562 27.875 1 38.56 321 LYS A CA 1
ATOM 2444 C C . LYS A 1 321 ? -3.164 22.672 29.312 1 38.56 321 LYS A C 1
ATOM 2446 O O . LYS A 1 321 ? -3.832 23.234 30.188 1 38.56 321 LYS A O 1
ATOM 2451 N N . GLN A 1 322 ? -1.988 22.078 29.703 1 28.64 322 GLN A N 1
ATOM 2452 C CA . GLN A 1 322 ? -1.62 22.672 30.984 1 28.64 322 GLN A CA 1
ATOM 2453 C C . GLN A 1 322 ? -0.71 23.875 30.797 1 28.64 322 GLN A C 1
ATOM 2455 O O . GLN A 1 322 ? 0.177 23.859 29.938 1 28.64 322 GLN A O 1
ATOM 2460 N N . MET B 1 1 ? 60.125 112.562 42.375 1 24.48 1 MET B N 1
ATOM 2461 C CA . MET B 1 1 ? 58.938 111.812 42.625 1 24.48 1 MET B CA 1
ATOM 2462 C C . MET B 1 1 ? 58.406 111.188 41.312 1 24.48 1 MET B C 1
ATOM 2464 O O . MET B 1 1 ? 57.531 110.312 41.344 1 24.48 1 MET B O 1
ATOM 2468 N N . THR B 1 2 ? 58.781 111.75 40.188 1 26.97 2 THR B N 1
ATOM 2469 C CA . THR B 1 2 ? 57.812 111.438 39.125 1 26.97 2 THR B CA 1
ATOM 2470 C C . THR B 1 2 ? 57.844 110 38.781 1 26.97 2 THR B C 1
ATOM 2472 O O . THR B 1 2 ? 58.938 109.375 38.688 1 26.97 2 THR B O 1
ATOM 2475 N N . ALA B 1 3 ? 56.75 109.312 38.906 1 29.55 3 ALA B N 1
ATOM 2476 C CA . ALA B 1 3 ? 56.188 108 39.062 1 29.55 3 ALA B CA 1
ATOM 2477 C C . ALA B 1 3 ? 56.188 107.25 37.75 1 29.55 3 ALA B C 1
ATOM 2479 O O . ALA B 1 3 ? 55.656 107.688 36.75 1 29.55 3 ALA B O 1
ATOM 2480 N N . PRO B 1 4 ? 57.281 106.5 37.375 1 32.66 4 PRO B N 1
ATOM 2481 C CA . PRO B 1 4 ? 57.531 105.938 36.062 1 32.66 4 PRO B CA 1
ATOM 2482 C C . PRO B 1 4 ? 56.438 105 35.625 1 32.66 4 PRO B C 1
ATOM 2484 O O . PRO B 1 4 ? 56 104.125 36.375 1 32.66 4 PRO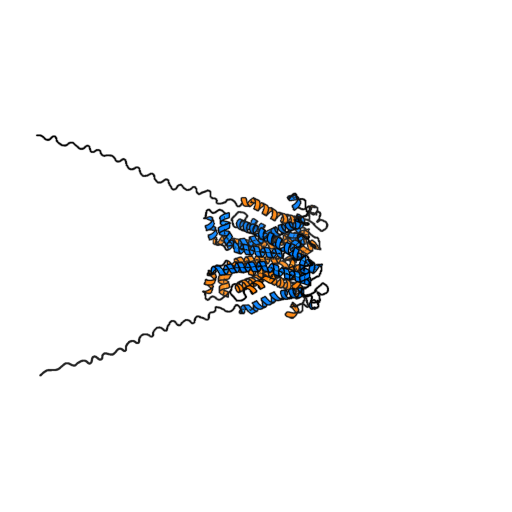 B O 1
ATOM 2487 N N . LEU B 1 5 ? 55.531 105.625 34.938 1 27.41 5 LEU B N 1
ATOM 2488 C CA . LEU B 1 5 ? 54.219 105 34.594 1 27.41 5 LEU B CA 1
ATOM 2489 C C . LEU B 1 5 ? 54.406 103.562 34.094 1 27.41 5 LEU B C 1
ATOM 2491 O O . LEU B 1 5 ? 55.5 103.188 33.781 1 27.41 5 LEU B O 1
ATOM 2495 N N . GLY B 1 6 ? 53.5 103.125 33.188 1 27.83 6 GLY B N 1
ATOM 2496 C CA . GLY B 1 6 ? 52.469 102.125 33 1 27.83 6 GLY B CA 1
ATOM 2497 C C . GLY B 1 6 ? 52.938 100.938 32.125 1 27.83 6 GLY B C 1
ATOM 2498 O O . GLY B 1 6 ? 53.438 101.188 31.016 1 27.83 6 GLY B O 1
ATOM 2499 N N . VAL B 1 7 ? 53.594 100 32.625 1 31.42 7 VAL B N 1
ATOM 2500 C CA . VAL B 1 7 ? 54.188 98.812 32.031 1 31.42 7 VAL B CA 1
ATOM 2501 C C . VAL B 1 7 ? 53.156 98.062 31.172 1 31.42 7 VAL B C 1
ATOM 2503 O O . VAL B 1 7 ? 52.062 97.75 31.656 1 31.42 7 VAL B O 1
ATOM 2506 N N . GLY B 1 8 ? 52.969 98.5 29.906 1 30.27 8 GLY B N 1
ATOM 2507 C CA . GLY B 1 8 ? 52 97.938 28.969 1 30.27 8 GLY B CA 1
ATOM 2508 C C . GLY B 1 8 ? 52.031 96.438 28.875 1 30.27 8 GLY B C 1
ATOM 2509 O O . GLY B 1 8 ? 53.125 95.875 28.844 1 30.27 8 GLY B O 1
ATOM 2510 N N . ALA B 1 9 ? 51.125 95.75 29.516 1 32.91 9 ALA B N 1
ATOM 2511 C CA . ALA B 1 9 ? 50.906 94.312 29.641 1 32.91 9 ALA B CA 1
ATOM 2512 C C . ALA B 1 9 ? 50.812 93.625 28.266 1 32.91 9 ALA B C 1
ATOM 2514 O O . ALA B 1 9 ? 50.094 94.125 27.391 1 32.91 9 ALA B O 1
ATOM 2515 N N . PRO B 1 10 ? 51.969 93.062 27.781 1 30.72 10 PRO B N 1
ATOM 2516 C CA . PRO B 1 10 ? 51.938 92.438 26.453 1 30.72 10 PRO B CA 1
ATOM 2517 C C . PRO B 1 10 ? 50.75 91.438 26.266 1 30.72 10 PRO B C 1
ATOM 2519 O O . PRO B 1 10 ? 50.312 90.812 27.234 1 30.72 10 PRO B O 1
ATOM 2522 N N . ASP B 1 11 ? 49.688 91.75 25.531 1 30.31 11 ASP B N 1
ATOM 2523 C CA . ASP B 1 11 ? 48.5 91 25.156 1 30.31 11 ASP B CA 1
ATOM 2524 C C . ASP B 1 11 ? 48.844 89.688 24.547 1 30.31 11 ASP B C 1
ATOM 2526 O O . ASP B 1 11 ? 49.406 89.625 23.453 1 30.31 11 ASP B O 1
ATOM 2530 N N . THR B 1 12 ? 49.656 88.812 25.172 1 30.84 12 THR B N 1
ATOM 2531 C CA . THR B 1 12 ? 49.969 87.562 24.5 1 30.84 12 THR B CA 1
ATOM 2532 C C . THR B 1 12 ? 48.688 86.812 24.109 1 30.84 12 THR B C 1
ATOM 2534 O O . THR B 1 12 ? 47.938 86.375 24.969 1 30.84 12 THR B O 1
ATOM 2537 N N . ALA B 1 13 ? 47.969 87.25 23.078 1 32.78 13 ALA B N 1
ATOM 2538 C CA . ALA B 1 13 ? 46.812 86.562 22.516 1 32.78 13 ALA B CA 1
ATOM 2539 C C . ALA B 1 13 ? 47.188 85.062 22.266 1 32.78 13 ALA B C 1
ATOM 2541 O O . ALA B 1 13 ? 48.094 84.75 21.484 1 32.78 13 ALA B O 1
ATOM 2542 N N . THR B 1 14 ? 47.25 84.25 23.281 1 33.16 14 THR B N 1
ATOM 2543 C CA . THR B 1 14 ? 47.438 82.812 23.094 1 33.16 14 THR B CA 1
ATOM 2544 C C . THR B 1 14 ? 46.438 82.312 22.047 1 33.16 14 THR B C 1
ATOM 2546 O O . THR B 1 14 ? 45.219 82.375 22.234 1 33.16 14 THR B O 1
ATOM 2549 N N . THR B 1 15 ? 46.688 82.438 20.766 1 34.31 15 THR B N 1
ATOM 2550 C CA . THR B 1 15 ? 45.875 81.875 19.719 1 34.31 15 THR B CA 1
ATOM 2551 C C . THR B 1 15 ? 45.625 80.375 20.016 1 34.31 15 THR B C 1
ATOM 2553 O O . THR B 1 15 ? 46.562 79.625 20.141 1 34.31 15 THR B O 1
ATOM 2556 N N . VAL B 1 16 ? 44.656 80.125 20.891 1 38.84 16 VAL B N 1
ATOM 2557 C CA . VAL B 1 16 ? 44.281 78.688 21.109 1 38.84 16 VAL B CA 1
ATOM 2558 C C . VAL B 1 16 ? 44.062 78 19.766 1 38.84 16 VAL B C 1
ATOM 2560 O O . VAL B 1 16 ? 43.375 78.5 18.891 1 38.84 16 VAL B O 1
ATOM 2563 N N . PRO B 1 17 ? 45.062 77.25 19.328 1 39.53 17 PRO B N 1
ATOM 2564 C CA . PRO B 1 17 ? 44.875 76.562 18.047 1 39.53 17 PRO B CA 1
ATOM 2565 C C . PRO B 1 17 ? 43.5 75.938 17.938 1 39.53 17 PRO B C 1
ATOM 2567 O O . PRO B 1 17 ? 42.906 75.5 18.969 1 39.53 17 PRO B O 1
ATOM 2570 N N . PRO B 1 18 ? 42.688 76.312 16.953 1 36.28 18 PRO B N 1
ATOM 2571 C CA . PRO B 1 18 ? 41.344 75.688 16.859 1 36.28 18 PRO B CA 1
ATOM 2572 C C . PRO B 1 18 ? 41.344 74.188 17.125 1 36.28 18 PRO B C 1
ATOM 2574 O O . PRO B 1 18 ? 42.344 73.562 16.906 1 36.28 18 PRO B O 1
ATOM 2577 N N . VAL B 1 19 ? 40.688 73.75 18.234 1 39.94 19 VAL B N 1
ATOM 2578 C CA . VAL B 1 19 ? 40.406 72.375 18.547 1 39.94 19 VAL B CA 1
ATOM 2579 C C . VAL B 1 19 ? 40.062 71.625 17.281 1 39.94 19 VAL B C 1
ATOM 2581 O O . VAL B 1 19 ? 39.219 72.062 16.484 1 39.94 19 VAL B O 1
ATOM 2584 N N . GLY B 1 20 ? 41.031 70.938 16.672 1 36.69 20 GLY B N 1
ATOM 2585 C CA . GLY B 1 20 ? 40.812 70.125 15.508 1 36.69 20 GLY B CA 1
ATOM 2586 C C . GLY B 1 20 ? 39.531 69.312 15.562 1 36.69 20 GLY B C 1
ATOM 2587 O O . GLY B 1 20 ? 39 69.062 16.641 1 36.69 20 GLY B O 1
ATOM 2588 N N . THR B 1 21 ? 38.594 69.688 14.656 1 41.28 21 THR B N 1
ATOM 2589 C CA . THR B 1 21 ? 37.344 68.938 14.516 1 41.28 21 THR B CA 1
ATOM 2590 C C . THR B 1 21 ? 37.531 67.438 14.75 1 41.28 21 THR B C 1
ATOM 2592 O O . THR B 1 21 ? 38.5 66.875 14.211 1 41.28 21 THR B O 1
ATOM 2595 N N . PRO B 1 22 ? 37.062 66.938 15.945 1 41.94 22 PRO B N 1
ATOM 2596 C CA . PRO B 1 22 ? 37.281 65.5 16.141 1 41.94 22 PRO B CA 1
ATOM 2597 C C . PRO B 1 22 ? 37.094 64.688 14.859 1 41.94 22 PRO B C 1
ATOM 2599 O O . PRO B 1 22 ? 36.344 65.125 13.969 1 41.94 22 PRO B O 1
ATOM 2602 N N . PRO B 1 23 ? 38.094 63.875 14.43 1 41.56 23 PRO B N 1
ATOM 2603 C CA . PRO B 1 23 ? 37.906 63.125 13.195 1 41.56 23 PRO B CA 1
ATOM 2604 C C . PRO B 1 23 ? 36.531 62.5 13.062 1 41.56 23 PRO B C 1
ATOM 2606 O O . PRO B 1 23 ? 35.875 62.219 14.078 1 41.56 23 PRO B O 1
ATOM 2609 N N . VAL B 1 24 ? 35.719 62.875 12.07 1 43.94 24 VAL B N 1
ATOM 2610 C CA . VAL B 1 24 ? 34.469 62.25 11.75 1 43.94 24 VAL B CA 1
ATOM 2611 C C . VAL B 1 24 ? 34.531 60.75 12 1 43.94 24 VAL B C 1
ATOM 2613 O O . VAL B 1 24 ? 35.531 60.094 11.656 1 43.94 24 VAL B O 1
ATOM 2616 N N . PRO B 1 25 ? 33.844 60.312 13.102 1 39.91 25 PRO B N 1
ATOM 2617 C CA . PRO B 1 25 ? 33.969 58.844 13.32 1 39.91 25 PRO B CA 1
ATOM 2618 C C . PRO B 1 25 ? 33.938 58.062 12.016 1 39.91 25 PRO B C 1
ATOM 2620 O O . PRO B 1 25 ? 33.375 58.5 11.023 1 39.91 25 PRO B O 1
ATOM 2623 N N . ALA B 1 26 ? 35.031 57.281 11.727 1 40.47 26 ALA B N 1
ATOM 2624 C CA . ALA B 1 26 ? 35.125 56.406 10.57 1 40.47 26 ALA B CA 1
ATOM 2625 C C . ALA B 1 26 ? 33.781 55.75 10.289 1 40.47 26 ALA B C 1
ATOM 2627 O O . ALA B 1 26 ? 33 55.5 11.211 1 40.47 26 ALA B O 1
ATOM 2628 N N . GLY B 1 27 ? 33.125 56.188 9.211 1 37.72 27 GLY B N 1
ATOM 2629 C CA . GLY B 1 27 ? 31.844 55.594 8.805 1 37.72 27 GLY B CA 1
ATOM 2630 C C . GLY B 1 27 ? 31.688 54.125 9.172 1 37.72 27 GLY B C 1
ATOM 2631 O O . GLY B 1 27 ? 32.688 53.469 9.516 1 37.72 27 GLY B O 1
ATOM 2632 N N . PRO B 1 28 ? 30.5 53.812 9.727 1 38.47 28 PRO B N 1
ATOM 2633 C CA . PRO B 1 28 ? 30.312 52.438 10.148 1 38.47 28 PRO B CA 1
ATOM 2634 C C . PRO B 1 28 ? 31.016 51.438 9.219 1 38.47 28 PRO B C 1
ATOM 2636 O O . PRO B 1 28 ? 31.094 51.656 8.016 1 38.47 28 PRO B O 1
ATOM 2639 N N . VAL B 1 29 ? 32.188 51 9.594 1 38.31 29 VAL B N 1
ATOM 2640 C CA . VAL B 1 29 ? 32.781 49.875 8.859 1 38.31 29 VAL B CA 1
ATOM 2641 C C . VAL B 1 29 ? 31.688 49 8.266 1 38.31 29 VAL B C 1
ATOM 2643 O O . VAL B 1 29 ? 30.828 48.5 8.992 1 38.31 29 VAL B O 1
ATOM 2646 N N . ARG B 1 30 ? 31.281 49.375 7.066 1 36.12 30 ARG B N 1
ATOM 2647 C CA . ARG B 1 30 ? 30.391 48.438 6.398 1 36.12 30 ARG B CA 1
ATOM 2648 C C . ARG B 1 30 ? 30.781 47 6.703 1 36.12 30 ARG B C 1
ATOM 2650 O O . ARG B 1 30 ? 31.844 46.531 6.285 1 36.12 30 ARG B O 1
ATOM 2657 N N . ARG B 1 31 ? 30.547 46.625 7.961 1 35.66 31 ARG B N 1
ATOM 2658 C CA . ARG B 1 31 ? 30.703 45.188 8.148 1 35.66 31 ARG B CA 1
ATOM 2659 C C . ARG B 1 31 ? 30.469 44.438 6.836 1 35.66 31 ARG B C 1
ATOM 2661 O O . ARG B 1 31 ? 29.422 44.594 6.203 1 35.66 31 ARG B O 1
ATOM 2668 N N . ARG B 1 32 ? 31.562 44.281 6.113 1 34 32 ARG B N 1
ATOM 2669 C CA . ARG B 1 32 ? 31.484 43.375 4.977 1 34 32 ARG B CA 1
ATOM 2670 C C . ARG B 1 32 ? 30.406 42.344 5.191 1 34 32 ARG B C 1
ATOM 2672 O O . ARG B 1 32 ? 30.375 41.656 6.227 1 34 32 ARG B O 1
ATOM 2679 N N . ARG B 1 33 ? 29.25 42.719 4.711 1 35.41 33 ARG B N 1
ATOM 2680 C CA . ARG B 1 33 ? 28.203 41.719 4.602 1 35.41 33 ARG B CA 1
ATOM 2681 C C . ARG B 1 33 ? 28.781 40.344 4.434 1 35.41 33 ARG B C 1
ATOM 2683 O O . ARG B 1 33 ? 29.594 40.094 3.527 1 35.41 33 ARG B O 1
ATOM 2690 N N . GLY B 1 34 ? 29.297 39.875 5.594 1 33.91 34 GLY B N 1
ATOM 2691 C CA . GLY B 1 34 ? 29.719 38.469 5.535 1 33.91 34 GLY B CA 1
ATOM 2692 C C . GLY B 1 34 ? 29.156 37.75 4.328 1 33.91 34 GLY B C 1
ATOM 2693 O O . GLY B 1 34 ? 28.172 38.156 3.74 1 33.91 34 GLY B O 1
ATOM 2694 N N . ALA B 1 35 ? 30.094 37.25 3.539 1 33.84 35 ALA B N 1
ATOM 2695 C CA . ALA B 1 35 ? 29.797 36.344 2.422 1 33.84 35 ALA B CA 1
ATOM 2696 C C . ALA B 1 35 ? 28.422 35.719 2.59 1 33.84 35 ALA B C 1
ATOM 2698 O O . ALA B 1 35 ? 28.078 35.25 3.684 1 33.84 35 ALA B O 1
ATOM 2699 N N . SER B 1 36 ? 27.5 36.219 1.877 1 33.66 36 SER B N 1
ATOM 2700 C CA . SER B 1 36 ? 26.188 35.625 1.633 1 33.66 36 SER B CA 1
ATOM 2701 C C . SER B 1 36 ? 26.219 34.125 1.838 1 33.66 36 SER B C 1
ATOM 2703 O O . SER B 1 36 ? 26.797 33.375 1.035 1 33.66 36 SER B O 1
ATOM 2705 N N . GLN B 1 37 ? 26.75 33.625 2.945 1 36.5 37 GLN B N 1
ATOM 2706 C CA . GLN B 1 37 ? 26.484 32.25 3.396 1 36.5 37 GLN B CA 1
ATOM 2707 C C . GLN B 1 37 ? 25.172 31.734 2.824 1 36.5 37 GLN B C 1
ATOM 2709 O O . GLN B 1 37 ? 24.359 31.141 3.549 1 36.5 37 GLN B O 1
ATOM 2714 N N . ARG B 1 38 ? 24.656 32.531 1.978 1 36.19 38 ARG B N 1
ATOM 2715 C CA . ARG B 1 38 ? 23.406 32.219 1.278 1 36.19 38 ARG B CA 1
ATOM 2716 C C . ARG B 1 38 ? 23.391 30.781 0.772 1 36.19 38 ARG B C 1
ATOM 2718 O O . ARG B 1 38 ? 22.422 30.047 0.997 1 36.19 38 ARG B O 1
ATOM 2725 N N . ASN B 1 39 ? 23.828 30.688 -0.605 1 35.5 39 ASN B N 1
ATOM 2726 C CA . ASN B 1 39 ? 23.484 29.641 -1.561 1 35.5 39 ASN B CA 1
ATOM 2727 C C . ASN B 1 39 ? 24.328 28.375 -1.349 1 35.5 39 ASN B C 1
ATOM 2729 O O . ASN B 1 39 ? 25.297 28.156 -2.066 1 35.5 39 ASN B O 1
ATOM 2733 N N . ARG B 1 40 ? 25.094 28.297 -0.318 1 39.78 40 ARG B N 1
ATOM 2734 C CA . ARG B 1 40 ? 25.734 27 -0.48 1 39.78 40 ARG B CA 1
ATOM 2735 C C . ARG B 1 40 ? 24.828 26.031 -1.224 1 39.78 40 ARG B C 1
ATOM 2737 O O . ARG B 1 40 ? 23.75 25.688 -0.742 1 39.78 40 ARG B O 1
ATOM 2744 N N . PRO B 1 41 ? 25.047 25.938 -2.518 1 40.41 41 PRO B N 1
ATOM 2745 C CA . PRO B 1 41 ? 24.266 25.297 -3.57 1 40.41 41 PRO B CA 1
ATOM 2746 C C . PRO B 1 41 ? 23.906 23.844 -3.24 1 40.41 41 PRO B C 1
ATOM 2748 O O . PRO B 1 41 ? 24.672 23.156 -2.559 1 40.41 41 PRO B O 1
ATOM 2751 N N . LEU B 1 42 ? 22.734 23.547 -3.023 1 44.28 42 LEU B N 1
ATOM 2752 C CA . LEU B 1 42 ? 22.094 22.25 -3.121 1 44.28 42 LEU B CA 1
ATOM 2753 C C . LEU B 1 42 ? 22.906 21.297 -4.004 1 44.28 42 LEU B C 1
ATOM 2755 O O . LEU B 1 42 ? 22.578 20.125 -4.125 1 44.28 42 LEU B O 1
ATOM 2759 N N . TRP B 1 43 ? 23.969 21.859 -4.664 1 45.62 43 TRP B N 1
ATOM 2760 C CA . TRP B 1 43 ? 24.859 21 -5.445 1 45.62 43 TRP B CA 1
ATOM 2761 C C . TRP B 1 43 ? 25.609 20.031 -4.539 1 45.62 43 TRP B C 1
ATOM 2763 O O . TRP B 1 43 ? 26.047 18.969 -4.988 1 45.62 43 TRP B O 1
ATOM 2773 N N . MET B 1 44 ? 26.016 20.422 -3.451 1 44.75 44 MET B N 1
ATOM 2774 C CA . MET B 1 44 ? 26.703 19.469 -2.594 1 44.75 44 MET B CA 1
ATOM 2775 C C . MET B 1 44 ? 25.797 18.266 -2.287 1 44.75 44 MET B C 1
ATOM 2777 O O . MET B 1 44 ? 26.297 17.203 -1.898 1 44.75 44 MET B O 1
ATOM 2781 N N . LEU B 1 45 ? 24.625 18.578 -2.131 1 49.06 45 LEU B N 1
ATOM 2782 C CA . LEU B 1 45 ? 23.688 17.469 -2.014 1 49.06 45 LEU B CA 1
ATOM 2783 C C . LEU B 1 45 ? 23.594 16.703 -3.328 1 49.06 45 LEU B C 1
ATOM 2785 O O . LEU B 1 45 ? 22.906 15.672 -3.404 1 49.06 45 LEU B O 1
ATOM 2789 N N . LEU B 1 46 ? 24.297 17.203 -4.371 1 51.69 46 LEU B N 1
ATOM 2790 C CA . LEU B 1 46 ? 24.328 16.719 -5.75 1 51.69 46 LEU B CA 1
ATOM 2791 C C . LEU B 1 46 ? 24.844 15.281 -5.816 1 51.69 46 LEU B C 1
ATOM 2793 O O . LEU B 1 46 ? 24.281 14.445 -6.52 1 51.69 46 LEU B O 1
ATOM 2797 N N . PRO B 1 47 ? 26.016 15.164 -5.289 1 51.12 47 PRO B N 1
ATOM 2798 C CA . PRO B 1 47 ? 26.438 13.773 -5.5 1 51.12 47 PRO B CA 1
ATOM 2799 C C . PRO B 1 47 ? 25.422 12.766 -4.984 1 51.12 47 PRO B C 1
ATOM 2801 O O . PRO B 1 47 ? 25.141 11.766 -5.656 1 51.12 47 PRO B O 1
ATOM 2804 N N . GLY B 1 48 ? 25.016 13.023 -3.705 1 54.72 48 GLY B N 1
ATOM 2805 C CA . GLY B 1 48 ? 23.984 12.125 -3.182 1 54.72 48 GLY B CA 1
ATOM 2806 C C . GLY B 1 48 ? 22.688 12.195 -3.955 1 54.72 48 GLY B C 1
ATOM 2807 O O . GLY B 1 48 ? 22.047 11.172 -4.184 1 54.72 48 GLY B O 1
ATOM 2808 N N . GLY B 1 49 ? 22.469 13.438 -4.41 1 59.41 49 GLY B N 1
ATOM 2809 C CA . GLY B 1 49 ? 21.266 13.625 -5.207 1 59.41 49 GLY B CA 1
ATOM 2810 C C . GLY B 1 49 ? 21.344 12.961 -6.57 1 59.41 49 GLY B C 1
ATOM 2811 O O . GLY B 1 49 ? 20.375 12.352 -7.023 1 59.41 49 GLY B O 1
ATOM 2812 N N . ALA B 1 50 ? 22.531 13.086 -7.184 1 60 50 ALA B N 1
ATOM 2813 C CA . ALA B 1 50 ? 22.719 12.461 -8.492 1 60 50 ALA B CA 1
ATOM 2814 C C . ALA B 1 50 ? 22.641 10.938 -8.383 1 60 50 ALA B C 1
ATOM 2816 O O . ALA B 1 50 ? 22.031 10.273 -9.227 1 60 50 ALA B O 1
ATOM 2817 N N . VAL B 1 51 ? 23.281 10.445 -7.336 1 61.22 51 VAL B N 1
ATOM 2818 C CA . VAL B 1 51 ? 23.25 9 -7.148 1 61.22 51 VAL B CA 1
ATOM 2819 C C . VAL B 1 51 ? 21.812 8.531 -6.906 1 61.22 51 VAL B C 1
ATOM 2821 O O . VAL B 1 51 ? 21.391 7.508 -7.438 1 61.22 51 VAL B O 1
ATOM 2824 N N . THR B 1 52 ? 21.219 9.438 -6.234 1 63.59 52 THR B N 1
ATOM 2825 C CA . THR B 1 52 ? 19.844 9.07 -5.941 1 63.59 52 THR B CA 1
ATOM 2826 C C . THR B 1 52 ? 18.984 9.078 -7.211 1 63.59 52 THR B C 1
ATOM 2828 O O . THR B 1 52 ? 18.203 8.164 -7.441 1 63.59 52 THR B O 1
ATOM 2831 N N . VAL B 1 53 ? 19.312 10.008 -8.086 1 68.31 53 VAL B N 1
ATOM 2832 C CA . VAL B 1 53 ? 18.562 10.117 -9.32 1 68.31 53 VAL B CA 1
ATOM 2833 C C . VAL B 1 53 ? 18.891 8.945 -10.234 1 68.31 53 VAL B C 1
ATOM 2835 O O . VAL B 1 53 ? 18 8.344 -10.844 1 68.31 53 VAL B O 1
ATOM 2838 N N . VAL B 1 54 ? 20.172 8.609 -10.211 1 66.5 54 VAL B N 1
ATOM 2839 C CA . VAL B 1 54 ? 20.594 7.512 -11.07 1 66.5 54 VAL B CA 1
ATOM 2840 C C . VAL B 1 54 ? 19.969 6.207 -10.586 1 66.5 54 VAL B C 1
ATOM 2842 O O . VAL B 1 54 ? 19.453 5.422 -11.383 1 66.5 54 VAL B O 1
ATOM 2845 N N . VAL B 1 55 ? 19.938 6.074 -9.367 1 72 55 VAL B N 1
ATOM 2846 C CA . VAL B 1 55 ? 19.422 4.836 -8.797 1 72 55 VAL B CA 1
ATOM 2847 C C . VAL B 1 55 ? 17.922 4.75 -9.031 1 72 55 VAL B C 1
ATOM 2849 O O . VAL B 1 55 ? 17.375 3.662 -9.227 1 72 55 VAL B O 1
ATOM 2852 N N . ILE B 1 56 ? 17.328 5.891 -9.148 1 76.44 56 ILE B N 1
ATOM 2853 C CA . ILE B 1 56 ? 15.891 5.93 -9.352 1 76.44 56 ILE B CA 1
ATOM 2854 C C . ILE B 1 56 ? 15.57 5.695 -10.828 1 76.44 56 ILE B C 1
ATOM 2856 O O . ILE B 1 56 ? 14.625 4.98 -11.156 1 76.44 56 ILE B O 1
ATOM 2860 N N . VAL B 1 57 ? 16.484 6.121 -11.695 1 79.88 57 VAL B N 1
ATOM 2861 C CA . VAL B 1 57 ? 16.172 6.191 -13.117 1 79.88 57 VAL B CA 1
ATOM 2862 C C . VAL B 1 57 ? 16.562 4.883 -13.805 1 79.88 57 VAL B C 1
ATOM 2864 O O . VAL B 1 57 ? 15.93 4.473 -14.781 1 79.88 57 VAL B O 1
ATOM 2867 N N . VAL B 1 58 ? 17.469 4.16 -13.266 1 80 58 VAL B N 1
ATOM 2868 C CA . VAL B 1 58 ? 18.016 2.982 -13.93 1 80 58 VAL B CA 1
ATOM 2869 C C . VAL B 1 58 ? 16.922 1.925 -14.094 1 80 58 VAL B C 1
ATOM 2871 O O . VAL B 1 58 ? 16.703 1.427 -15.195 1 80 58 VAL B O 1
ATOM 2874 N N . PRO B 1 59 ? 16.25 1.584 -13.008 1 80.56 59 PRO B N 1
ATOM 2875 C CA . PRO B 1 59 ? 15.203 0.582 -13.203 1 80.56 59 PRO B CA 1
ATOM 2876 C C . PRO B 1 59 ? 14.133 1.031 -14.195 1 80.56 59 PRO B C 1
ATOM 2878 O O . PRO B 1 59 ? 13.57 0.205 -14.914 1 80.56 59 PRO B O 1
ATOM 2881 N N . LEU B 1 60 ? 13.93 2.262 -14.211 1 82.44 60 LEU B N 1
ATOM 2882 C CA . LEU B 1 60 ? 12.961 2.793 -15.164 1 82.44 60 LEU B CA 1
ATOM 2883 C C . LEU B 1 60 ? 13.453 2.617 -16.594 1 82.44 60 LEU B C 1
ATOM 2885 O O . LEU B 1 60 ? 12.68 2.244 -17.484 1 82.44 60 LEU B O 1
ATOM 2889 N N . CYS B 1 61 ? 14.688 2.891 -16.766 1 84.88 61 CYS B N 1
ATOM 2890 C CA . CYS B 1 61 ? 15.273 2.73 -18.094 1 84.88 61 CYS B CA 1
ATOM 2891 C C . CYS B 1 61 ? 15.242 1.271 -18.531 1 84.88 61 CYS B C 1
ATOM 2893 O O . CYS B 1 61 ? 14.984 0.976 -19.703 1 84.88 61 CYS B O 1
ATOM 2895 N N . VAL B 1 62 ? 15.477 0.434 -17.625 1 82.69 62 VAL B N 1
ATOM 2896 C CA . VAL B 1 62 ? 15.438 -0.994 -17.922 1 82.69 62 VAL B CA 1
ATOM 2897 C C . VAL B 1 62 ? 14.016 -1.404 -18.297 1 82.69 62 VAL B C 1
ATOM 2899 O O . VAL B 1 62 ? 13.805 -2.166 -19.25 1 82.69 62 VAL B O 1
ATOM 2902 N N . ALA B 1 63 ? 13.062 -0.908 -17.578 1 83.19 63 ALA B N 1
ATOM 2903 C CA . ALA B 1 63 ? 11.664 -1.217 -17.859 1 83.19 63 ALA B CA 1
ATOM 2904 C C . ALA B 1 63 ? 11.281 -0.731 -19.266 1 83.19 63 ALA B C 1
ATOM 2906 O O . ALA B 1 63 ? 10.617 -1.452 -20.016 1 83.19 63 ALA B O 1
ATOM 2907 N N . VAL B 1 64 ? 11.711 0.44 -19.578 1 87.31 64 VAL B N 1
ATOM 2908 C CA . VAL B 1 64 ? 11.414 1.006 -20.891 1 87.31 64 VAL B CA 1
ATOM 2909 C C . VAL B 1 64 ? 12.109 0.188 -21.984 1 87.31 64 VAL B C 1
ATOM 2911 O O . VAL B 1 64 ? 11.531 -0.088 -23.031 1 87.31 64 VAL B O 1
ATOM 2914 N N . TYR B 1 65 ? 13.273 -0.182 -21.688 1 86.62 65 TYR B N 1
ATOM 2915 C CA . TYR B 1 65 ? 14.016 -0.983 -22.641 1 86.62 65 TYR B CA 1
ATOM 2916 C C . TYR B 1 65 ? 13.344 -2.332 -22.875 1 86.62 65 TYR B C 1
ATOM 2918 O O . TYR B 1 65 ? 13.203 -2.779 -24.016 1 86.62 65 TYR B O 1
ATOM 2926 N N . ILE B 1 66 ? 12.945 -2.992 -21.875 1 84.12 66 ILE B N 1
ATOM 2927 C CA . ILE B 1 66 ? 12.281 -4.289 -21.953 1 84.12 66 ILE B CA 1
ATOM 2928 C C . ILE B 1 66 ? 10.977 -4.16 -22.734 1 84.12 66 ILE B C 1
ATOM 2930 O O . ILE B 1 66 ? 10.602 -5.062 -23.484 1 84.12 66 ILE B O 1
ATOM 2934 N N . SER B 1 67 ? 10.312 -3.027 -22.547 1 88.81 67 SER B N 1
ATOM 2935 C CA . SER B 1 67 ? 9.047 -2.799 -23.219 1 88.81 67 SER B CA 1
ATOM 2936 C C . SER B 1 67 ? 9.234 -2.727 -24.734 1 88.81 67 SER B C 1
ATOM 2938 O O . SER B 1 67 ? 8.273 -2.846 -25.5 1 88.81 67 SER B O 1
ATOM 2940 N N . LEU B 1 68 ? 10.469 -2.545 -25.141 1 91.19 68 LEU B N 1
ATOM 2941 C CA . LEU B 1 68 ? 10.773 -2.424 -26.562 1 91.19 68 LEU B CA 1
ATOM 2942 C C . LEU B 1 68 ? 11.273 -3.748 -27.125 1 91.19 68 LEU B C 1
ATOM 2944 O O . LEU B 1 68 ? 11.586 -3.844 -28.312 1 91.19 68 LEU B O 1
ATOM 2948 N N . LEU B 1 69 ? 11.281 -4.742 -26.266 1 87.38 69 LEU B N 1
ATOM 2949 C CA . LEU B 1 69 ? 11.805 -6.047 -26.672 1 87.38 69 LEU B CA 1
ATOM 2950 C C . LEU B 1 69 ? 10.68 -7.078 -26.734 1 87.38 69 LEU B C 1
ATOM 2952 O O . LEU B 1 69 ? 9.648 -6.922 -26.078 1 87.38 69 LEU B O 1
ATOM 2956 N N . ASP B 1 70 ? 10.891 -8.008 -27.625 1 85.12 70 ASP B N 1
ATOM 2957 C CA . ASP B 1 70 ? 10.055 -9.203 -27.594 1 85.12 70 ASP B CA 1
ATOM 2958 C C . ASP B 1 70 ? 10.586 -10.219 -26.578 1 85.12 70 ASP B C 1
ATOM 2960 O O . ASP B 1 70 ? 11.172 -11.234 -26.969 1 85.12 70 ASP B O 1
ATOM 2964 N N . LEU B 1 71 ? 10.414 -9.898 -25.359 1 76.44 71 LEU B N 1
ATOM 2965 C CA . LEU B 1 71 ? 10.945 -10.719 -24.281 1 76.44 71 LEU B CA 1
ATOM 2966 C C . LEU B 1 71 ? 9.883 -11.68 -23.75 1 76.44 71 LEU B C 1
ATOM 2968 O O . LEU B 1 71 ? 8.797 -11.25 -23.344 1 76.44 71 LEU B O 1
ATOM 2972 N N . ASP B 1 72 ? 10.156 -12.898 -23.953 1 72.69 72 ASP B N 1
ATOM 2973 C CA . ASP B 1 72 ? 9.266 -13.945 -23.469 1 72.69 72 ASP B CA 1
ATOM 2974 C C . ASP B 1 72 ? 10.031 -14.969 -22.641 1 72.69 72 ASP B C 1
ATOM 2976 O O . ASP B 1 72 ? 11.141 -14.695 -22.172 1 72.69 72 ASP B O 1
ATOM 2980 N N . GLN B 1 73 ? 9.297 -16 -22.219 1 66.94 73 GLN B N 1
ATOM 2981 C CA . GLN B 1 73 ? 9.867 -17.016 -21.328 1 66.94 73 GLN B CA 1
ATOM 2982 C C . GLN B 1 73 ? 11.188 -17.547 -21.875 1 66.94 73 GLN B C 1
ATOM 2984 O O . GLN B 1 73 ? 12.07 -17.938 -21.109 1 66.94 73 GLN B O 1
ATOM 2989 N N . TYR B 1 74 ? 11.25 -17.531 -23.062 1 57.97 74 TYR B N 1
ATOM 2990 C CA . TYR B 1 74 ? 12.414 -18.156 -23.703 1 57.97 74 TYR B CA 1
ATOM 2991 C C . TYR B 1 74 ? 13.57 -17.172 -23.797 1 57.97 74 TYR B C 1
ATOM 2993 O O . TYR B 1 74 ? 14.734 -17.578 -23.812 1 57.97 74 TYR B O 1
ATOM 3001 N N . SER B 1 75 ? 13.242 -15.945 -23.719 1 57.84 75 SER B N 1
ATOM 3002 C CA . SER B 1 75 ? 14.273 -14.945 -23.969 1 57.84 75 SER B CA 1
ATOM 3003 C C . SER B 1 75 ? 14.664 -14.227 -22.672 1 57.84 75 SER B C 1
ATOM 3005 O O . SER B 1 75 ? 15.617 -13.445 -22.656 1 57.84 75 SER B O 1
ATOM 3007 N N . ILE B 1 76 ? 14.102 -14.57 -21.656 1 57.69 76 ILE B N 1
ATOM 3008 C CA . ILE B 1 76 ? 14.305 -13.852 -20.406 1 57.69 76 ILE B CA 1
ATOM 3009 C C . ILE B 1 76 ? 15.734 -14.039 -19.922 1 57.69 76 ILE B C 1
ATOM 3011 O O . ILE B 1 76 ? 16.328 -13.125 -19.344 1 57.69 76 ILE B O 1
ATOM 3015 N N . ARG B 1 77 ? 16.203 -15.164 -20.156 1 58.56 77 ARG B N 1
ATOM 3016 C CA . ARG B 1 77 ? 17.562 -15.445 -19.688 1 58.56 77 ARG B CA 1
ATOM 3017 C C . ARG B 1 77 ? 18.594 -14.664 -20.516 1 58.56 77 ARG B C 1
ATOM 3019 O O . ARG B 1 77 ? 19.703 -14.406 -20.031 1 58.56 77 ARG B O 1
ATOM 3026 N N . GLN B 1 78 ? 18.125 -14.406 -21.672 1 60.59 78 GLN B N 1
ATOM 3027 C CA . GLN B 1 78 ? 19 -13.609 -22.516 1 60.59 78 GLN B CA 1
ATOM 3028 C C . GLN B 1 78 ? 18.328 -12.32 -22.953 1 60.59 78 GLN B C 1
ATOM 3030 O O . GLN B 1 78 ? 18.062 -12.117 -24.141 1 60.59 78 GLN B O 1
ATOM 3035 N N . TRP B 1 79 ? 18.047 -11.609 -22.047 1 61.47 79 TRP B N 1
ATOM 3036 C CA . TRP B 1 79 ? 17.203 -10.453 -22.328 1 61.47 79 TRP B CA 1
ATOM 3037 C C . TRP B 1 79 ? 17.891 -9.469 -23.25 1 61.47 79 TRP B C 1
ATOM 3039 O O . TRP B 1 79 ? 17.25 -8.836 -24.094 1 61.47 79 TRP B O 1
ATOM 3049 N N . VAL B 1 80 ? 19.141 -9.508 -23.219 1 63.44 80 VAL B N 1
ATOM 3050 C CA . VAL B 1 80 ? 19.875 -8.602 -24.109 1 63.44 80 VAL B CA 1
ATOM 3051 C C . VAL B 1 80 ? 19.781 -9.094 -25.547 1 63.44 80 VAL B C 1
ATOM 3053 O O . VAL B 1 80 ? 19.844 -8.297 -26.484 1 63.44 80 VAL B O 1
ATOM 3056 N N . GLY B 1 81 ? 19.469 -10.32 -25.641 1 67.06 81 GLY B N 1
ATOM 3057 C CA . GLY B 1 81 ? 19.422 -10.859 -26.984 1 67.06 81 GLY B CA 1
ATOM 3058 C C . GLY B 1 81 ? 18.016 -10.938 -27.547 1 67.06 81 GLY B C 1
ATOM 3059 O O . GLY B 1 81 ? 17.797 -11.453 -28.641 1 67.06 81 GLY B O 1
ATOM 3060 N N . ALA B 1 82 ? 17.141 -10.438 -26.875 1 75.06 82 ALA B N 1
ATOM 3061 C CA . ALA B 1 82 ? 15.758 -10.484 -27.359 1 75.06 82 ALA B CA 1
ATOM 3062 C C . ALA B 1 82 ? 15.547 -9.531 -28.531 1 75.06 82 ALA B C 1
ATOM 3064 O O . ALA B 1 82 ? 16.172 -8.469 -28.594 1 75.06 82 ALA B O 1
ATOM 3065 N N . PRO B 1 83 ? 14.75 -9.922 -29.531 1 83.94 83 PRO B N 1
ATOM 3066 C CA . PRO B 1 83 ? 14.5 -9.062 -30.688 1 83.94 83 PRO B CA 1
ATOM 3067 C C . PRO B 1 83 ? 13.875 -7.723 -30.297 1 83.94 83 PRO B C 1
ATOM 3069 O O . PRO B 1 83 ? 13.016 -7.668 -29.422 1 83.94 83 PRO B O 1
ATOM 3072 N N . PHE B 1 84 ? 14.445 -6.781 -30.922 1 88.5 84 PHE B N 1
ATOM 3073 C CA . PHE B 1 84 ? 13.898 -5.438 -30.75 1 88.5 84 PHE B CA 1
ATOM 3074 C C . PHE B 1 84 ? 12.633 -5.254 -31.562 1 88.5 84 PHE B C 1
ATOM 3076 O O . PHE B 1 84 ? 12.648 -5.383 -32.781 1 88.5 84 PHE B O 1
ATOM 3083 N N . VAL B 1 85 ? 11.469 -5.012 -30.938 1 90.19 85 VAL B N 1
ATOM 3084 C CA . VAL B 1 85 ? 10.18 -4.918 -31.625 1 90.19 85 VAL B CA 1
ATOM 3085 C C . VAL B 1 85 ? 9.648 -3.49 -31.531 1 90.19 85 VAL B C 1
ATOM 3087 O O . VAL B 1 85 ? 8.5 -3.223 -31.891 1 90.19 85 VAL B O 1
ATOM 3090 N N . ALA B 1 86 ? 10.398 -2.588 -31 1 89.94 86 ALA B N 1
ATOM 3091 C CA . ALA B 1 86 ? 10.078 -1.168 -30.891 1 89.94 86 ALA B CA 1
ATOM 3092 C C . ALA B 1 86 ? 8.727 -0.961 -30.203 1 89.94 86 ALA B C 1
ATOM 3094 O O . ALA B 1 86 ? 8.531 -1.387 -29.062 1 89.94 86 ALA B O 1
ATOM 3095 N N . LEU B 1 87 ? 7.711 -0.518 -31.125 1 92.75 87 LEU B N 1
ATOM 3096 C CA . LEU B 1 87 ? 6.461 -0.102 -30.5 1 92.75 87 LEU B CA 1
ATOM 3097 C C . LEU B 1 87 ? 5.395 -1.178 -30.641 1 92.75 87 LEU B C 1
ATOM 3099 O O . LEU B 1 87 ? 4.234 -0.961 -30.281 1 92.75 87 LEU B O 1
ATOM 3103 N N . ASP B 1 88 ? 5.77 -2.346 -31.031 1 92.69 88 ASP B N 1
ATOM 3104 C CA . ASP B 1 88 ? 4.797 -3.408 -31.266 1 92.69 88 ASP B CA 1
ATOM 3105 C C . ASP B 1 88 ? 4.102 -3.814 -29.969 1 92.69 88 ASP B C 1
ATOM 3107 O O . ASP B 1 88 ? 2.895 -4.074 -29.953 1 92.69 88 ASP B O 1
ATOM 3111 N N . ASN B 1 89 ? 4.898 -3.826 -28.922 1 93.31 89 ASN B N 1
ATOM 3112 C CA . ASN B 1 89 ? 4.305 -4.152 -27.625 1 93.31 89 ASN B CA 1
ATOM 3113 C C . ASN B 1 89 ? 3.26 -3.121 -27.219 1 93.31 89 ASN B C 1
ATOM 3115 O O . ASN B 1 89 ? 2.234 -3.471 -26.625 1 93.31 89 ASN B O 1
ATOM 3119 N N . TYR B 1 90 ? 3.52 -1.924 -27.562 1 94.12 90 TYR B N 1
ATOM 3120 C CA . TYR B 1 90 ? 2.598 -0.848 -27.219 1 94.12 90 TYR B CA 1
ATOM 3121 C C . TYR B 1 90 ? 1.33 -0.922 -28.062 1 94.12 90 TYR B C 1
ATOM 3123 O O . TYR B 1 90 ? 0.225 -0.731 -27.547 1 94.12 90 TYR B O 1
ATOM 3131 N N . ILE B 1 91 ? 1.487 -1.209 -29.234 1 94.25 91 ILE B N 1
ATOM 3132 C CA . ILE B 1 91 ? 0.347 -1.339 -30.141 1 94.25 91 ILE B CA 1
ATOM 3133 C C . ILE B 1 91 ? -0.505 -2.535 -29.719 1 94.25 91 ILE B C 1
ATOM 3135 O O . ILE B 1 91 ? -1.731 -2.436 -29.641 1 94.25 91 ILE B O 1
ATOM 3139 N N . GLU B 1 92 ? 0.096 -3.561 -29.422 1 93.5 92 GLU B N 1
ATOM 3140 C CA . GLU B 1 92 ? -0.616 -4.758 -28.984 1 93.5 92 GLU B CA 1
ATOM 3141 C C . GLU B 1 92 ? -1.306 -4.531 -27.641 1 93.5 92 GLU B C 1
ATOM 3143 O O . GLU B 1 92 ? -2.418 -5.016 -27.422 1 93.5 92 GLU B O 1
ATOM 3148 N N . ALA B 1 93 ? -0.651 -3.854 -26.812 1 93.38 93 ALA B N 1
ATOM 3149 C CA . ALA B 1 93 ? -1.219 -3.564 -25.5 1 93.38 93 ALA B CA 1
ATOM 3150 C C . ALA B 1 93 ? -2.527 -2.789 -25.6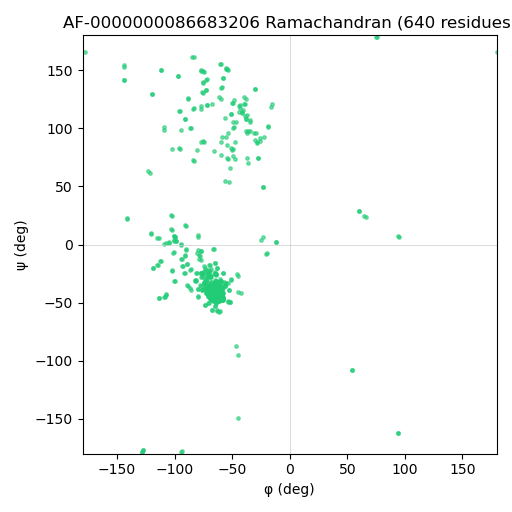25 1 93.38 93 ALA B C 1
ATOM 3152 O O . ALA B 1 93 ? -3.5 -3.08 -24.922 1 93.38 93 ALA B O 1
ATOM 3153 N N . VAL B 1 94 ? -2.576 -1.844 -26.562 1 93.44 94 VAL B N 1
ATOM 3154 C CA . VAL B 1 94 ? -3.725 -0.949 -26.656 1 93.44 94 VAL B CA 1
ATOM 3155 C C . VAL B 1 94 ? -4.785 -1.569 -27.562 1 93.44 94 VAL B C 1
ATOM 3157 O O . VAL B 1 94 ? -5.98 -1.497 -27.266 1 93.44 94 VAL B O 1
ATOM 3160 N N . ARG B 1 95 ? -4.375 -2.256 -28.547 1 92.12 95 ARG B N 1
ATOM 3161 C CA . ARG B 1 95 ? -5.316 -2.682 -29.578 1 92.12 95 ARG B CA 1
ATOM 3162 C C . ARG B 1 95 ? -5.734 -4.133 -29.375 1 92.12 95 ARG B C 1
ATOM 3164 O O . ARG B 1 95 ? -6.859 -4.516 -29.719 1 92.12 95 ARG B O 1
ATOM 3171 N N . ASP B 1 96 ? -4.914 -4.945 -28.859 1 91.94 96 ASP B N 1
ATOM 3172 C CA . ASP B 1 96 ? -5.16 -6.387 -28.906 1 91.94 96 ASP B CA 1
ATOM 3173 C C . ASP B 1 96 ? -5.238 -6.969 -27.5 1 91.94 96 ASP B C 1
ATOM 3175 O O . ASP B 1 96 ? -5.145 -8.188 -27.312 1 91.94 96 ASP B O 1
ATOM 3179 N N . SER B 1 97 ? -5.273 -6.152 -26.516 1 92.62 97 SER B N 1
ATOM 3180 C CA . SER B 1 97 ? -5.355 -6.656 -25.156 1 92.62 97 SER B CA 1
ATOM 3181 C C . SER B 1 97 ? -6.5 -5.996 -24.391 1 92.62 97 SER B C 1
ATOM 3183 O O . SER B 1 97 ? -7.27 -5.223 -24.969 1 92.62 97 SER B O 1
ATOM 3185 N N . HIS B 1 98 ? -6.617 -6.363 -23.172 1 93.06 98 HIS B N 1
ATOM 3186 C CA . HIS B 1 98 ? -7.672 -5.832 -22.312 1 93.06 98 HIS B CA 1
ATOM 3187 C C . HIS B 1 98 ? -7.203 -4.582 -21.562 1 93.06 98 HIS B C 1
ATOM 3189 O O . HIS B 1 98 ? -7.879 -4.109 -20.656 1 93.06 98 HIS B O 1
ATOM 3195 N N . LEU B 1 99 ? -6.113 -4.008 -22.047 1 93.69 99 LEU B N 1
ATOM 3196 C CA . LEU B 1 99 ? -5.473 -2.922 -21.312 1 93.69 99 LEU B CA 1
ATOM 3197 C C . LEU B 1 99 ? -6.41 -1.729 -21.172 1 93.69 99 LEU B C 1
ATOM 3199 O O . LEU B 1 99 ? -6.605 -1.208 -20.078 1 93.69 99 LEU B O 1
ATOM 3203 N N . PRO B 1 100 ? -7.117 -1.313 -22.266 1 94.31 100 PRO B N 1
ATOM 3204 C CA . PRO B 1 100 ? -8 -0.156 -22.109 1 94.31 100 PRO B CA 1
ATOM 3205 C C . PRO B 1 100 ? -9.133 -0.409 -21.125 1 94.31 100 PRO B C 1
ATOM 3207 O O . PRO B 1 100 ? -9.477 0.475 -20.328 1 94.31 100 PRO B O 1
ATOM 3210 N N . HIS B 1 101 ? -9.648 -1.543 -21.203 1 94.81 101 HIS B N 1
ATOM 3211 C CA . HIS B 1 101 ? -10.703 -1.912 -20.266 1 94.81 101 HIS B CA 1
ATOM 3212 C C . HIS B 1 101 ? -10.18 -1.945 -18.828 1 94.81 101 HIS B C 1
ATOM 3214 O O . HIS B 1 101 ? -10.836 -1.442 -17.922 1 94.81 101 HIS B O 1
ATOM 3220 N N . SER B 1 102 ? -9.008 -2.496 -18.609 1 94.44 102 SER B N 1
ATOM 3221 C CA . SER B 1 102 ? -8.406 -2.602 -17.281 1 94.44 102 SER B CA 1
ATOM 3222 C C . SER B 1 102 ? -8.078 -1.227 -16.703 1 94.44 102 SER B C 1
ATOM 3224 O O . SER B 1 102 ? -8.148 -1.015 -15.5 1 94.44 102 SER B O 1
ATOM 3226 N N . ILE B 1 103 ? -7.727 -0.357 -17.641 1 93.19 103 ILE B N 1
ATOM 3227 C CA . ILE B 1 103 ? -7.449 1.013 -17.219 1 93.19 103 ILE B CA 1
ATOM 3228 C C . ILE B 1 103 ? -8.734 1.663 -16.703 1 93.19 103 ILE B C 1
ATOM 3230 O O . ILE B 1 103 ? -8.734 2.283 -15.641 1 93.19 103 ILE B O 1
ATOM 3234 N N . LEU B 1 104 ? -9.773 1.487 -17.406 1 94.5 104 LEU B N 1
ATOM 3235 C CA . LEU B 1 104 ? -11.047 2.074 -17.031 1 94.5 104 LEU B CA 1
ATOM 3236 C C . LEU B 1 104 ? -11.516 1.517 -15.688 1 94.5 104 LEU B C 1
ATOM 3238 O O . LEU B 1 104 ? -11.984 2.268 -14.82 1 94.5 104 LEU B O 1
ATOM 3242 N N . ILE B 1 105 ? -11.375 0.267 -15.539 1 95 105 ILE B N 1
ATOM 3243 C CA . ILE B 1 105 ? -11.797 -0.382 -14.297 1 95 105 ILE B CA 1
ATOM 3244 C C . ILE B 1 105 ? -10.93 0.105 -13.141 1 95 105 ILE B C 1
ATOM 3246 O O . ILE B 1 105 ? -11.445 0.479 -12.086 1 95 105 ILE B O 1
ATOM 3250 N N . SER B 1 106 ? -9.602 0.141 -13.344 1 93.94 106 SER B N 1
ATOM 3251 C CA . SER B 1 106 ? -8.672 0.533 -12.289 1 93.94 106 SER B CA 1
ATOM 3252 C C . SER B 1 106 ? -8.883 1.988 -11.883 1 93.94 106 SER B C 1
ATOM 3254 O O . SER B 1 106 ? -8.891 2.311 -10.695 1 93.94 106 SER B O 1
ATOM 3256 N N . VAL B 1 107 ? -9.102 2.822 -12.875 1 93.56 107 VAL B N 1
ATOM 3257 C CA . VAL B 1 107 ? -9.273 4.242 -12.594 1 93.56 107 VAL B CA 1
ATOM 3258 C C . VAL B 1 107 ? -10.617 4.469 -11.898 1 93.56 107 VAL B C 1
ATOM 3260 O O . VAL B 1 107 ? -10.703 5.223 -10.93 1 93.56 107 VAL B O 1
ATOM 3263 N N . SER B 1 108 ? -11.617 3.818 -12.414 1 95.69 108 SER B N 1
ATOM 3264 C CA . SER B 1 108 ? -12.945 3.979 -11.836 1 95.69 108 SER B CA 1
ATOM 3265 C C . SER B 1 108 ? -12.984 3.479 -10.398 1 95.69 108 SER B C 1
ATOM 3267 O O . SER B 1 108 ? -13.461 4.18 -9.5 1 95.69 108 SER B O 1
ATOM 3269 N N . TYR B 1 109 ? -12.445 2.301 -10.242 1 95 109 TYR B N 1
ATOM 3270 C CA . TYR B 1 109 ? -12.445 1.696 -8.914 1 95 109 TYR B CA 1
ATOM 3271 C C . TYR B 1 109 ? -11.602 2.518 -7.945 1 95 109 TYR B C 1
ATOM 3273 O O . TYR B 1 109 ? -12.023 2.768 -6.812 1 95 109 TYR B O 1
ATOM 3281 N N . ALA B 1 110 ? -10.461 2.971 -8.367 1 94.88 110 ALA B N 1
ATOM 3282 C CA . ALA B 1 110 ? -9.578 3.773 -7.531 1 94.88 110 ALA B CA 1
ATOM 3283 C C . ALA B 1 110 ? -10.234 5.098 -7.152 1 94.88 110 ALA B C 1
ATOM 3285 O O . ALA B 1 110 ? -10.141 5.543 -6.004 1 94.88 110 ALA B O 1
ATOM 3286 N N . ALA B 1 111 ? -10.922 5.723 -8.102 1 95.38 111 ALA B N 1
ATOM 3287 C CA . ALA B 1 111 ? -11.578 7.004 -7.867 1 95.38 111 ALA B CA 1
ATOM 3288 C C . ALA B 1 111 ? -12.75 6.855 -6.895 1 95.38 111 ALA B C 1
ATOM 3290 O O . ALA B 1 111 ? -12.898 7.648 -5.965 1 95.38 111 ALA B O 1
ATOM 3291 N N . VAL B 1 112 ? -13.516 5.859 -7.102 1 97.44 112 VAL B N 1
ATOM 3292 C CA . VAL B 1 112 ? -14.695 5.652 -6.27 1 97.44 112 VAL B CA 1
ATOM 3293 C C . VAL B 1 112 ? -14.266 5.387 -4.828 1 97.44 112 VAL B C 1
ATOM 3295 O O . VAL B 1 112 ? -14.82 5.973 -3.893 1 97.44 112 VAL B O 1
ATOM 3298 N N . VAL B 1 113 ? -13.273 4.562 -4.652 1 97.25 113 VAL B N 1
ATOM 3299 C CA . VAL B 1 113 ? -12.82 4.215 -3.312 1 97.25 113 VAL B CA 1
ATOM 3300 C C . VAL B 1 113 ? -12.195 5.434 -2.645 1 97.25 113 VAL B C 1
ATOM 3302 O O . VAL B 1 113 ? -12.492 5.738 -1.486 1 97.25 113 VAL B O 1
ATOM 3305 N N . ALA B 1 114 ? -11.328 6.113 -3.383 1 95.75 114 ALA B N 1
ATOM 3306 C CA . ALA B 1 114 ? -10.664 7.285 -2.814 1 95.75 114 ALA B CA 1
ATOM 3307 C C . ALA B 1 114 ? -11.68 8.359 -2.434 1 95.75 114 ALA B C 1
ATOM 3309 O O . ALA B 1 114 ? -11.578 8.969 -1.365 1 95.75 114 ALA B O 1
ATOM 3310 N N . LEU B 1 115 ? -12.664 8.594 -3.287 1 95.81 115 LEU B N 1
ATOM 3311 C CA . LEU B 1 115 ? -13.68 9.609 -3.037 1 95.81 115 LEU B CA 1
ATOM 3312 C C . LEU B 1 115 ? -14.555 9.227 -1.846 1 95.81 115 LEU B C 1
ATOM 3314 O O . LEU B 1 115 ? -14.945 10.086 -1.056 1 95.81 115 LEU B O 1
ATOM 3318 N N . ALA B 1 116 ? -14.859 8.008 -1.756 1 95.62 116 ALA B N 1
ATOM 3319 C CA . ALA B 1 116 ? -15.703 7.539 -0.655 1 95.62 116 ALA B CA 1
ATOM 3320 C C . ALA B 1 116 ? -14.922 7.516 0.656 1 95.62 116 ALA B C 1
ATOM 3322 O O . ALA B 1 116 ? -15.492 7.703 1.731 1 95.62 116 ALA B O 1
ATOM 3323 N N . ALA B 1 117 ? -13.609 7.305 0.591 1 95.12 117 ALA B N 1
ATOM 3324 C CA . ALA B 1 117 ? -12.766 7.203 1.781 1 95.12 117 ALA B CA 1
ATOM 3325 C C . ALA B 1 117 ? -12.609 8.562 2.459 1 95.12 117 ALA B C 1
ATOM 3327 O O . ALA B 1 117 ? -12.438 8.641 3.678 1 95.12 117 ALA B O 1
ATOM 3328 N N . VAL B 1 118 ? -12.734 9.609 1.688 1 92.31 118 VAL B N 1
ATOM 3329 C CA . VAL B 1 118 ? -12.477 10.945 2.205 1 92.31 118 VAL B CA 1
ATOM 3330 C C . VAL B 1 118 ? -13.539 11.32 3.236 1 92.31 118 VAL B C 1
ATOM 3332 O O . VAL B 1 118 ? -13.219 11.602 4.395 1 92.31 118 VAL B O 1
ATOM 3335 N N . PRO B 1 119 ? -14.82 11.281 2.859 1 89.44 119 PRO B N 1
ATOM 3336 C CA . PRO B 1 119 ? -15.805 11.633 3.889 1 89.44 119 PRO B CA 1
ATOM 3337 C C . PRO B 1 119 ? -15.781 10.68 5.078 1 89.44 119 PRO B C 1
ATOM 3339 O O . PRO B 1 119 ? -15.992 11.102 6.219 1 89.44 119 PRO B O 1
ATOM 3342 N N . LEU B 1 120 ? -15.531 9.438 4.848 1 89.19 120 LEU B N 1
ATOM 3343 C CA . LEU B 1 120 ? -15.492 8.461 5.938 1 89.19 120 LEU B CA 1
ATOM 3344 C C . LEU B 1 120 ? -14.32 8.75 6.875 1 89.19 120 LEU B C 1
ATOM 3346 O O . LEU B 1 120 ? -14.492 8.781 8.094 1 89.19 120 LEU B O 1
ATOM 3350 N N . GLY B 1 121 ? -13.141 8.953 6.301 1 90.44 121 GLY B N 1
ATOM 3351 C CA . GLY B 1 121 ? -11.961 9.234 7.098 1 90.44 121 GLY B CA 1
ATOM 3352 C C . GLY B 1 121 ? -12.039 10.547 7.848 1 90.44 121 GLY B C 1
ATOM 3353 O O . GLY B 1 121 ? -11.672 10.625 9.023 1 90.44 121 GLY B O 1
ATOM 3354 N N . VAL B 1 122 ? -12.555 11.547 7.195 1 87.19 122 VAL B N 1
ATOM 3355 C CA . VAL B 1 122 ? -12.664 12.867 7.805 1 87.19 122 VAL B CA 1
ATOM 3356 C C . VAL B 1 122 ? -13.688 12.828 8.938 1 87.19 122 VAL B C 1
ATOM 3358 O O . VAL B 1 122 ? -13.453 13.383 10.016 1 87.19 122 VAL B O 1
ATOM 3361 N N . THR B 1 123 ? -14.82 12.172 8.633 1 85.31 123 THR B N 1
ATOM 3362 C CA . THR B 1 123 ? -15.836 12.055 9.68 1 85.31 123 THR B CA 1
ATOM 3363 C C . THR B 1 123 ? -15.281 11.305 10.891 1 85.31 123 THR B C 1
ATOM 3365 O O . THR B 1 123 ? -15.508 11.711 12.031 1 85.31 123 THR B O 1
ATOM 3368 N N . ALA B 1 124 ? -14.586 10.281 10.656 1 86.25 124 ALA B N 1
ATOM 3369 C CA . ALA B 1 124 ? -13.992 9.516 11.75 1 86.25 124 ALA B CA 1
ATOM 3370 C C . ALA B 1 124 ? -13 10.359 12.531 1 86.25 124 ALA B C 1
ATOM 3372 O O . ALA B 1 124 ? -12.93 10.273 13.766 1 86.25 124 ALA B O 1
ATOM 3373 N N . ALA B 1 125 ? -12.195 11.164 11.797 1 85.12 125 ALA B N 1
ATOM 3374 C CA . ALA B 1 125 ? -11.234 12.039 12.461 1 85.12 125 ALA B CA 1
ATOM 3375 C C . ALA B 1 125 ? -11.938 13.07 13.336 1 85.12 125 ALA B C 1
ATOM 3377 O O . ALA B 1 125 ? -11.492 13.352 14.453 1 85.12 125 ALA B O 1
ATOM 3378 N N . LEU B 1 126 ? -13.016 13.57 12.891 1 79.44 126 LEU B N 1
ATOM 3379 C CA . LEU B 1 126 ? -13.758 14.594 13.633 1 79.44 126 LEU B CA 1
ATOM 3380 C C . LEU B 1 126 ? -14.422 13.992 14.867 1 79.44 126 LEU B C 1
ATOM 3382 O O . LEU B 1 126 ? -14.43 14.609 15.93 1 79.44 126 LEU B O 1
ATOM 3386 N N . VAL B 1 127 ? -14.93 12.812 14.656 1 77.69 127 VAL B N 1
ATOM 3387 C CA . VAL B 1 127 ? -15.602 12.148 15.766 1 77.69 127 VAL B CA 1
ATOM 3388 C C . VAL B 1 127 ? -14.594 11.82 16.859 1 77.69 127 VAL B C 1
ATOM 3390 O O . VAL B 1 127 ? -14.906 11.93 18.047 1 77.69 127 VAL B O 1
ATOM 3393 N N . THR B 1 128 ? -13.445 11.508 16.5 1 80 128 THR B N 1
ATOM 3394 C CA . THR B 1 128 ? -12.469 11.07 17.484 1 80 128 THR B CA 1
ATOM 3395 C C . THR B 1 128 ? -11.688 12.266 18.031 1 80 128 THR B C 1
ATOM 3397 O O . THR B 1 128 ? -10.836 12.109 18.906 1 80 128 THR B O 1
ATOM 3400 N N . GLN B 1 129 ? -11.961 13.367 17.469 1 72.62 129 GLN B N 1
ATOM 3401 C CA . GLN B 1 129 ? -11.344 14.578 18 1 72.62 129 GLN B CA 1
ATOM 3402 C C . GLN B 1 129 ? -11.945 14.969 19.344 1 72.62 129 GLN B C 1
ATOM 3404 O O . GLN B 1 129 ? -11.258 15.547 20.203 1 72.62 129 GLN B O 1
ATOM 3409 N N . ASP B 1 130 ? -13.164 14.641 19.469 1 68.25 130 ASP B N 1
ATOM 3410 C CA . ASP B 1 130 ? -13.852 14.953 20.719 1 68.25 130 ASP B CA 1
ATOM 3411 C C . ASP B 1 130 ? -13.469 13.977 21.812 1 68.25 130 ASP B C 1
ATOM 3413 O O . ASP B 1 130 ? -13.109 12.828 21.547 1 68.25 130 ASP B O 1
ATOM 3417 N N . ARG B 1 131 ? -13.516 14.523 23.047 1 71.88 131 ARG B N 1
ATOM 3418 C CA . ARG B 1 131 ? -13.219 13.648 24.188 1 71.88 131 ARG B CA 1
ATOM 3419 C C . ARG B 1 131 ? -14.453 12.867 24.609 1 71.88 131 ARG B C 1
ATOM 3421 O O . ARG B 1 131 ? -15.547 13.43 24.719 1 71.88 131 ARG B O 1
ATOM 3428 N N . PHE B 1 132 ? -14.414 11.539 24.5 1 72.06 132 PHE B N 1
ATOM 3429 C CA . PHE B 1 132 ? -15.477 10.688 25 1 72.06 132 PHE B CA 1
ATOM 3430 C C . PHE B 1 132 ? -14.914 9.391 25.562 1 72.06 132 PHE B C 1
ATOM 3432 O O . PHE B 1 132 ? -13.758 9.039 25.297 1 72.06 132 PHE B O 1
ATOM 3439 N N . ARG B 1 133 ? -15.734 8.875 26.531 1 76.88 133 ARG B N 1
ATOM 3440 C CA . ARG B 1 133 ? -15.32 7.621 27.141 1 76.88 133 ARG B CA 1
ATOM 3441 C C . ARG B 1 133 ? -15.195 6.512 26.109 1 76.88 133 ARG B C 1
ATOM 3443 O O . ARG B 1 133 ? -16.094 6.312 25.297 1 76.88 133 ARG B O 1
ATOM 3450 N N . GLY B 1 134 ? -14.094 5.801 25.953 1 78.69 134 GLY B N 1
ATOM 3451 C CA . GLY B 1 134 ? -13.852 4.719 25.016 1 78.69 134 GLY B CA 1
ATOM 3452 C C . GLY B 1 134 ? -13.18 5.176 23.734 1 78.69 134 GLY B C 1
ATOM 3453 O O . GLY B 1 134 ? -13.125 4.43 22.75 1 78.69 134 GLY B O 1
ATOM 3454 N N . ARG B 1 135 ? -12.812 6.367 23.688 1 77.75 135 ARG B N 1
ATOM 3455 C CA . ARG B 1 135 ? -12.18 6.961 22.516 1 77.75 135 ARG B CA 1
ATOM 3456 C C . ARG B 1 135 ? -10.984 6.129 22.062 1 77.75 135 ARG B C 1
ATOM 3458 O O . ARG B 1 135 ? -10.812 5.895 20.859 1 77.75 135 ARG B O 1
ATOM 3465 N N . GLY B 1 136 ? -10.305 5.672 23 1 75.88 136 GLY B N 1
ATOM 3466 C CA . GLY B 1 136 ? -9.156 4.836 22.672 1 75.88 136 GLY B CA 1
ATOM 3467 C C . GLY B 1 136 ? -9.531 3.562 21.953 1 75.88 136 GLY B C 1
ATOM 3468 O O . GLY B 1 136 ? -8.875 3.176 20.984 1 75.88 136 GLY B O 1
ATOM 3469 N N . LEU B 1 137 ? -10.594 3.014 22.375 1 75.62 137 LEU B N 1
ATOM 3470 C CA . LEU B 1 137 ? -11.07 1.784 21.75 1 75.62 137 LEU B CA 1
ATOM 3471 C C . LEU B 1 137 ? -11.57 2.055 20.328 1 75.62 137 LEU B C 1
ATOM 3473 O O . LEU B 1 137 ? -11.297 1.282 19.406 1 75.62 137 LEU B O 1
ATOM 3477 N N . VAL B 1 138 ? -12.25 3.135 20.172 1 80.06 138 VAL B N 1
ATOM 3478 C CA . VAL B 1 138 ? -12.797 3.477 18.859 1 80.06 138 VAL B CA 1
ATOM 3479 C C . VAL B 1 138 ? -11.656 3.775 17.891 1 80.06 138 VAL B C 1
ATOM 3481 O O . VAL B 1 138 ? -11.656 3.301 16.75 1 80.06 138 VAL B O 1
ATOM 3484 N N . ARG B 1 139 ? -10.703 4.461 18.344 1 80.19 139 ARG B N 1
ATOM 3485 C CA . ARG B 1 139 ? -9.547 4.793 17.516 1 80.19 139 ARG B CA 1
ATOM 3486 C C . ARG B 1 139 ? -8.805 3.533 17.094 1 80.19 139 ARG B C 1
ATOM 3488 O O . ARG B 1 139 ? -8.367 3.422 15.945 1 80.19 139 ARG B O 1
ATOM 3495 N N . SER B 1 140 ? -8.781 2.623 18 1 77 140 SER B N 1
ATOM 3496 C CA . SER B 1 140 ? -8.102 1.368 17.703 1 77 140 SER B CA 1
ATOM 3497 C C . SER B 1 140 ? -8.891 0.542 16.688 1 77 140 SER B C 1
ATOM 3499 O O . SER B 1 140 ? -8.312 -0.036 15.766 1 77 140 SER B O 1
ATOM 3501 N N . ILE B 1 141 ? -10.164 0.499 16.859 1 80.06 141 ILE B N 1
ATOM 3502 C CA . ILE B 1 141 ? -11.031 -0.278 15.977 1 80.06 141 ILE B CA 1
ATOM 3503 C C . ILE B 1 141 ? -10.977 0.298 14.57 1 80.06 141 ILE B C 1
ATOM 3505 O O . ILE B 1 141 ? -10.977 -0.448 13.586 1 80.06 141 ILE B O 1
ATOM 3509 N N . PHE B 1 142 ? -10.891 1.639 14.477 1 84.81 142 PHE B N 1
ATOM 3510 C CA . PHE B 1 142 ? -10.859 2.301 13.18 1 84.81 142 PHE B CA 1
ATOM 3511 C C . PHE B 1 142 ? -9.617 1.894 12.398 1 84.81 142 PHE B C 1
ATOM 3513 O O . PHE B 1 142 ? -9.625 1.884 11.164 1 84.81 142 PHE B O 1
ATOM 3520 N N . LEU B 1 143 ? -8.656 1.408 13.078 1 81.88 143 LEU B N 1
ATOM 3521 C CA . LEU B 1 143 ? -7.383 1.163 12.422 1 81.88 143 LEU B CA 1
ATOM 3522 C C . LEU B 1 143 ? -7.219 -0.314 12.078 1 81.88 143 LEU B C 1
ATOM 3524 O O . LEU B 1 143 ? -6.336 -0.684 11.305 1 81.88 143 LEU B O 1
ATOM 3528 N N . VAL B 1 144 ? -8.094 -1.159 12.5 1 80.06 144 VAL B N 1
ATOM 3529 C CA . VAL B 1 144 ? -7.988 -2.607 12.344 1 80.06 144 VAL B CA 1
ATOM 3530 C C . VAL B 1 144 ? -7.969 -2.973 10.867 1 80.06 144 VAL B C 1
ATOM 3532 O O . VAL B 1 144 ? -7.109 -3.736 10.422 1 80.06 144 VAL B O 1
ATOM 3535 N N . PRO B 1 145 ? -8.898 -2.432 10.031 1 84.25 145 PRO B N 1
ATOM 3536 C CA . PRO B 1 145 ? -8.898 -2.822 8.625 1 84.25 145 PRO B CA 1
ATOM 3537 C C . PRO B 1 145 ? -7.586 -2.473 7.914 1 84.25 145 PRO B C 1
ATOM 3539 O O . PRO B 1 145 ? -7.184 -3.17 6.98 1 84.25 145 PRO B O 1
ATOM 3542 N N . TYR B 1 146 ? -7.004 -1.428 8.375 1 80.62 146 TYR B N 1
ATOM 3543 C CA . TYR B 1 146 ? -5.797 -0.925 7.723 1 80.62 146 TYR B CA 1
ATOM 3544 C C . TYR B 1 146 ? -4.59 -1.781 8.078 1 80.62 146 TYR B C 1
ATOM 3546 O O . TYR B 1 146 ? -3.658 -1.913 7.277 1 80.62 146 TYR B O 1
ATOM 3554 N N . VAL B 1 147 ? -4.629 -2.379 9.219 1 75.25 147 VAL B N 1
ATOM 3555 C CA . VAL B 1 147 ? -3.463 -3.084 9.734 1 75.25 147 VAL B CA 1
ATOM 3556 C C . VAL B 1 147 ? -3.482 -4.535 9.266 1 75.25 147 VAL B C 1
ATOM 3558 O O . VAL B 1 147 ? -2.457 -5.219 9.297 1 75.25 147 VAL B O 1
ATOM 3561 N N . LEU B 1 148 ? -4.566 -4.992 8.836 1 76.5 148 LEU B N 1
ATOM 3562 C CA . LEU B 1 148 ? -4.68 -6.371 8.367 1 76.5 148 LEU B CA 1
ATOM 3563 C C . LEU B 1 148 ? -3.975 -6.547 7.027 1 76.5 148 LEU B C 1
ATOM 3565 O O . LEU B 1 148 ? -4.141 -5.727 6.121 1 76.5 148 LEU B O 1
ATOM 3569 N N . PRO B 1 149 ? -3.182 -7.598 6.957 1 71.88 149 PRO B N 1
ATOM 3570 C CA . PRO B 1 149 ? -2.59 -7.887 5.648 1 71.88 149 PRO B CA 1
ATOM 3571 C C . PRO B 1 149 ? -3.639 -8.094 4.559 1 71.88 149 PRO B C 1
ATOM 3573 O O . PRO B 1 149 ? -4.703 -8.656 4.82 1 71.88 149 PRO B O 1
ATOM 3576 N N . ALA B 1 150 ? -3.293 -7.637 3.43 1 76.5 150 ALA B N 1
ATOM 3577 C CA . ALA B 1 150 ? -4.23 -7.672 2.309 1 76.5 150 ALA B CA 1
ATOM 3578 C C . ALA B 1 150 ? -4.715 -9.094 2.043 1 76.5 150 ALA B C 1
ATOM 3580 O O . ALA B 1 150 ? -5.875 -9.305 1.676 1 76.5 150 ALA B O 1
ATOM 3581 N N . PHE B 1 151 ? -3.869 -10.023 2.244 1 72.12 151 PHE B N 1
ATOM 3582 C CA . PHE B 1 151 ? -4.25 -11.398 1.959 1 72.12 151 PHE B CA 1
ATOM 3583 C C . PHE B 1 151 ? -5.277 -11.898 2.967 1 72.12 151 PHE B C 1
ATOM 3585 O O . PHE B 1 151 ? -6.172 -12.672 2.619 1 72.12 151 PHE B O 1
ATOM 3592 N N . VAL B 1 152 ? -5.043 -11.492 4.191 1 73.75 152 VAL B N 1
ATOM 3593 C CA . VAL B 1 152 ? -6.008 -11.875 5.215 1 73.75 152 VAL B CA 1
ATOM 3594 C C . VAL B 1 152 ? -7.359 -11.227 4.918 1 73.75 152 VAL B C 1
ATOM 3596 O O . VAL B 1 152 ? -8.398 -11.891 4.984 1 73.75 152 VAL B O 1
ATOM 3599 N N . VAL B 1 153 ? -7.285 -10 4.578 1 83.5 153 VAL B N 1
ATOM 3600 C CA . VAL B 1 153 ? -8.508 -9.273 4.23 1 83.5 153 VAL B CA 1
ATOM 3601 C C . VAL B 1 153 ? -9.188 -9.961 3.049 1 83.5 153 VAL B C 1
ATOM 3603 O O . VAL B 1 153 ? -10.391 -10.242 3.096 1 83.5 153 VAL B O 1
ATOM 3606 N N . GLY B 1 154 ? -8.414 -10.25 2.059 1 84.38 154 GLY B N 1
ATOM 3607 C CA . GLY B 1 154 ? -8.969 -10.883 0.872 1 84.38 154 GLY B CA 1
ATOM 3608 C C . GLY B 1 154 ? -9.594 -12.234 1.154 1 84.38 154 GLY B C 1
ATOM 3609 O O . GLY B 1 154 ? -10.68 -12.539 0.651 1 84.38 154 GLY B O 1
ATOM 3610 N N . THR B 1 155 ? -8.977 -13.023 1.933 1 77.19 155 THR B N 1
ATOM 3611 C CA . THR B 1 155 ? -9.453 -14.367 2.234 1 77.19 155 THR B CA 1
ATOM 3612 C C . THR B 1 155 ? -10.742 -14.305 3.059 1 77.19 155 THR B C 1
ATOM 3614 O O . THR B 1 155 ? -11.711 -15.008 2.76 1 77.19 155 THR B O 1
ATOM 3617 N N . VAL B 1 156 ? -10.703 -13.492 4.066 1 81 156 VAL B N 1
ATOM 3618 C CA . VAL B 1 156 ? -11.859 -13.375 4.941 1 81 156 VAL B CA 1
ATOM 3619 C C . VAL B 1 156 ? -13.062 -12.875 4.148 1 81 156 VAL B C 1
ATOM 3621 O O . VAL B 1 156 ? -14.164 -13.43 4.25 1 81 156 VAL B O 1
ATOM 3624 N N . TRP B 1 157 ? -12.883 -11.883 3.379 1 88 157 TRP B N 1
ATOM 3625 C CA . TRP B 1 157 ? -13.992 -11.32 2.611 1 88 157 TRP B CA 1
ATOM 3626 C C . TRP B 1 157 ? -14.445 -12.289 1.529 1 88 157 TRP B C 1
ATOM 3628 O O . TRP B 1 157 ? -15.625 -12.312 1.163 1 88 157 TRP B O 1
ATOM 3638 N N . ARG B 1 158 ? -13.516 -13.047 1.005 1 84.81 158 ARG B N 1
ATOM 3639 C CA . ARG B 1 158 ? -13.906 -14.078 0.048 1 84.81 158 ARG B CA 1
ATOM 3640 C C . ARG B 1 158 ? -14.898 -15.055 0.668 1 84.81 158 ARG B C 1
ATOM 3642 O O . ARG B 1 158 ? -15.859 -15.469 0.019 1 84.81 158 ARG B O 1
ATOM 3649 N N . ILE B 1 159 ? -14.695 -15.406 1.849 1 78.75 159 ILE B N 1
ATOM 3650 C CA . ILE B 1 159 ? -15.578 -16.312 2.566 1 78.75 159 ILE B CA 1
ATOM 3651 C C . ILE B 1 159 ? -16.906 -15.625 2.869 1 78.75 159 ILE B C 1
ATOM 3653 O O . ILE B 1 159 ? -17.969 -16.219 2.686 1 78.75 159 ILE B O 1
ATOM 3657 N N . VAL B 1 160 ? -16.828 -14.391 3.277 1 83.44 160 VAL B N 1
ATOM 3658 C CA . VAL B 1 160 ? -18 -13.609 3.637 1 83.44 160 VAL B CA 1
ATOM 3659 C C . VAL B 1 160 ? -18.891 -13.414 2.41 1 83.44 160 VAL B C 1
ATOM 3661 O O . VAL B 1 160 ? -20.109 -13.398 2.523 1 83.44 160 VAL B O 1
ATOM 3664 N N . LEU B 1 161 ? -18.297 -13.352 1.25 1 87.44 161 LEU B N 1
ATOM 3665 C CA . LEU B 1 161 ? -19.016 -12.961 0.048 1 87.44 161 LEU B CA 1
ATOM 3666 C C . LEU B 1 161 ? -19.391 -14.188 -0.779 1 87.44 161 LEU B C 1
ATOM 3668 O O . LEU B 1 161 ? -19.938 -14.062 -1.882 1 87.44 161 LEU B O 1
ATOM 3672 N N . GLN B 1 162 ? -19.094 -15.312 -0.304 1 83.5 162 GLN B N 1
ATOM 3673 C CA . GLN B 1 162 ? -19.562 -16.531 -0.964 1 83.5 162 GLN B CA 1
ATOM 3674 C C . GLN B 1 162 ? -21.078 -16.578 -1.025 1 83.5 162 GLN B C 1
ATOM 3676 O O . GLN B 1 162 ? -21.766 -15.906 -0.24 1 83.5 162 GLN B O 1
ATOM 3681 N N . PRO B 1 163 ? -21.547 -17.328 -2.018 1 81.88 163 PRO B N 1
ATOM 3682 C CA . PRO B 1 163 ? -23 -17.422 -2.129 1 81.88 163 PRO B CA 1
ATOM 3683 C C . PRO B 1 163 ? -23.672 -17.875 -0.833 1 81.88 163 PRO B C 1
ATOM 3685 O O . PRO B 1 163 ? -24.766 -17.422 -0.504 1 81.88 163 PRO B O 1
ATOM 3688 N N . ASP B 1 164 ? -23.047 -18.656 -0.132 1 77.5 164 ASP B N 1
ATOM 3689 C CA . ASP B 1 164 ? -23.578 -19.125 1.144 1 77.5 164 ASP B CA 1
ATOM 3690 C C . ASP B 1 164 ? -22.906 -18.422 2.314 1 77.5 164 ASP B C 1
ATOM 3692 O O . ASP B 1 164 ? -22.938 -18.906 3.445 1 77.5 164 ASP B O 1
ATOM 3696 N N . GLY B 1 165 ? -22.406 -17.266 2.082 1 78.56 165 GLY B N 1
ATOM 3697 C CA . GLY B 1 165 ? -21.625 -16.578 3.1 1 78.56 165 GLY B CA 1
ATOM 3698 C C . GLY B 1 165 ? -22.453 -15.625 3.939 1 78.56 165 GLY B C 1
ATOM 3699 O O . GLY B 1 165 ? -23.672 -15.539 3.77 1 78.56 165 GLY B O 1
ATOM 3700 N N . VAL B 1 166 ? -21.797 -14.961 4.828 1 77.88 166 VAL B N 1
ATOM 3701 C CA . VAL B 1 166 ? -22.391 -14.109 5.852 1 77.88 166 VAL B CA 1
ATOM 3702 C C . VAL B 1 166 ? -23.078 -12.906 5.195 1 77.88 166 VAL B C 1
ATOM 3704 O O . VAL B 1 166 ? -24.125 -12.461 5.648 1 77.88 166 VAL B O 1
ATOM 3707 N N . ALA B 1 167 ? -22.484 -12.445 4.105 1 77.5 167 ALA B N 1
ATOM 3708 C CA . ALA B 1 167 ? -23.031 -11.258 3.459 1 77.5 167 ALA B CA 1
ATOM 3709 C C . ALA B 1 167 ? -24.438 -11.523 2.92 1 77.5 167 ALA B C 1
ATOM 3711 O O . ALA B 1 167 ? -25.359 -10.734 3.156 1 77.5 167 ALA B O 1
ATOM 3712 N N . ASN B 1 168 ? -24.547 -12.594 2.199 1 78.81 168 ASN B N 1
ATOM 3713 C CA . ASN B 1 168 ? -25.859 -12.938 1.655 1 78.81 168 ASN B CA 1
ATOM 3714 C C . ASN B 1 168 ? -26.844 -13.273 2.762 1 78.81 168 ASN B C 1
ATOM 3716 O O . ASN B 1 168 ? -28.031 -12.906 2.674 1 78.81 168 ASN B O 1
ATOM 3720 N N . ALA B 1 169 ? -26.406 -13.867 3.795 1 77.94 169 ALA B N 1
ATOM 3721 C CA . ALA B 1 169 ? -27.266 -14.211 4.922 1 77.94 169 ALA B CA 1
ATOM 3722 C C . ALA B 1 169 ? -27.766 -12.961 5.637 1 77.94 169 ALA B C 1
ATOM 3724 O O . ALA B 1 169 ? -28.953 -12.875 5.988 1 77.94 169 ALA B O 1
ATOM 3725 N N . MET B 1 170 ? -26.969 -12.031 5.785 1 76.44 170 MET B N 1
ATOM 3726 C CA . MET B 1 170 ? -27.312 -10.82 6.527 1 76.44 170 MET B CA 1
ATOM 3727 C C . MET B 1 170 ? -28.141 -9.875 5.664 1 76.44 170 MET B C 1
ATOM 3729 O O . MET B 1 170 ? -29.047 -9.203 6.164 1 76.44 170 MET B O 1
ATOM 3733 N N . LEU B 1 171 ? -27.797 -9.812 4.414 1 77.19 171 LEU B N 1
ATOM 3734 C CA . LEU B 1 171 ? -28.453 -8.836 3.547 1 77.19 171 LEU B CA 1
ATOM 3735 C C . LEU B 1 171 ? -29.688 -9.453 2.885 1 77.19 171 LEU B C 1
ATOM 3737 O O . LEU B 1 171 ? -30.5 -8.734 2.311 1 77.19 171 LEU B O 1
ATOM 3741 N N . GLY B 1 172 ? -29.828 -10.664 3.012 1 75.5 172 GLY B N 1
ATOM 3742 C CA . GLY B 1 172 ? -30.953 -11.328 2.367 1 75.5 172 GLY B CA 1
ATOM 3743 C C . GLY B 1 172 ? -30.875 -11.289 0.852 1 75.5 172 GLY B C 1
ATOM 3744 O O . GLY B 1 172 ? -31.906 -11.109 0.179 1 75.5 172 GLY B O 1
ATOM 3745 N N . LEU B 1 173 ? -29.734 -11.148 0.379 1 73.88 173 LEU B N 1
ATOM 3746 C CA . LEU B 1 173 ? -29.516 -11.094 -1.063 1 73.88 173 LEU B CA 1
ATOM 3747 C C . LEU B 1 173 ? -29.109 -12.461 -1.605 1 73.88 173 LEU B C 1
ATOM 3749 O O . LEU B 1 173 ? -28.656 -13.32 -0.851 1 73.88 173 LEU B O 1
ATOM 3753 N N . ASP B 1 174 ? -29.625 -12.688 -2.879 1 71.5 174 ASP B N 1
ATOM 3754 C CA . ASP B 1 174 ? -29.234 -13.875 -3.633 1 71.5 174 ASP B CA 1
ATOM 3755 C C . ASP B 1 174 ? -28.328 -13.5 -4.805 1 71.5 174 ASP B C 1
ATOM 3757 O O . ASP B 1 174 ? -28.422 -12.398 -5.34 1 71.5 174 ASP B O 1
ATOM 3761 N N . GLY B 1 175 ? -26.969 -13.695 -4.66 1 72.06 175 GLY B N 1
ATOM 3762 C CA . GLY B 1 175 ? -26.156 -13.359 -5.82 1 72.06 175 GLY B CA 1
ATOM 3763 C C . GLY B 1 175 ? -24.672 -13.586 -5.602 1 72.06 175 GLY B C 1
ATOM 3764 O O . GLY B 1 175 ? -24.25 -13.906 -4.488 1 72.06 175 GLY B O 1
ATOM 3765 N N . LEU B 1 176 ? -24.109 -13.547 -6.781 1 84 176 LEU B N 1
ATOM 3766 C CA . LEU B 1 176 ? -22.672 -13.797 -6.812 1 84 176 LEU B CA 1
ATOM 3767 C C . LEU B 1 176 ? -21.891 -12.492 -6.695 1 84 176 LEU B C 1
ATOM 3769 O O . LEU B 1 176 ? -21.969 -11.633 -7.582 1 84 176 LEU B O 1
ATOM 3773 N N . TRP B 1 177 ? -21.281 -12.328 -5.527 1 88.38 177 TRP B N 1
ATOM 3774 C CA . TRP B 1 177 ? -20.484 -11.125 -5.281 1 88.38 177 TRP B CA 1
ATOM 3775 C C . TRP B 1 177 ? -19.141 -11.219 -5.98 1 88.38 177 TRP B C 1
ATOM 3777 O O . TRP B 1 177 ? -18.531 -10.195 -6.316 1 88.38 177 TRP B O 1
ATOM 3787 N N . LEU B 1 178 ? -18.781 -12.398 -6.188 1 88.69 178 LEU B N 1
ATOM 3788 C CA . LEU B 1 178 ? -17.406 -12.586 -6.633 1 88.69 178 LEU B CA 1
ATOM 3789 C C . LEU B 1 178 ? -17.344 -12.914 -8.125 1 88.69 178 LEU B C 1
ATOM 3791 O O . LEU B 1 178 ? -16.281 -13.195 -8.664 1 88.69 178 LEU B O 1
ATOM 3795 N N . ASN B 1 179 ? -18.5 -12.914 -8.648 1 87 179 ASN B N 1
ATOM 3796 C CA . ASN B 1 179 ? -18.625 -13.125 -10.086 1 87 179 ASN B CA 1
ATOM 3797 C C . ASN B 1 179 ? -19.766 -12.289 -10.672 1 87 179 ASN B C 1
ATOM 3799 O O . ASN B 1 179 ? -20.734 -11.984 -9.977 1 87 179 ASN B O 1
ATOM 3803 N N . GLY B 1 180 ? -19.484 -11.797 -11.844 1 85.06 180 GLY B N 1
ATOM 3804 C CA . GLY B 1 180 ? -20.547 -11.023 -12.484 1 85.06 180 GLY B CA 1
ATOM 3805 C C . GLY B 1 180 ? -20.438 -9.531 -12.219 1 85.06 180 GLY B C 1
ATOM 3806 O O . GLY B 1 180 ? -19.391 -9.047 -11.805 1 85.06 180 GLY B O 1
ATOM 3807 N N . PRO B 1 181 ? -21.484 -8.812 -12.422 1 86.38 181 PRO B N 1
ATOM 3808 C CA . PRO B 1 181 ? -21.469 -7.352 -12.359 1 86.38 181 PRO B CA 1
ATOM 3809 C C . PRO B 1 181 ? -21.297 -6.828 -10.938 1 86.38 181 PRO B C 1
ATOM 3811 O O . PRO B 1 181 ? -20.797 -5.715 -10.742 1 86.38 181 PRO B O 1
ATOM 3814 N N . ARG B 1 182 ? -21.625 -7.637 -10.008 1 91.19 182 ARG B N 1
ATOM 3815 C CA . ARG B 1 182 ? -21.531 -7.188 -8.625 1 91.19 182 ARG B CA 1
ATOM 3816 C C . ARG B 1 182 ? -20.078 -7.23 -8.133 1 91.19 182 ARG B C 1
ATOM 3818 O O . ARG B 1 182 ? -19.766 -6.684 -7.078 1 91.19 182 ARG B O 1
ATOM 3825 N N . SER B 1 183 ? -19.25 -7.836 -8.969 1 94.38 183 SER B N 1
ATOM 3826 C CA . SER B 1 183 ? -17.859 -7.992 -8.562 1 94.38 183 SER B CA 1
ATOM 3827 C C . SER B 1 183 ? -17.156 -6.641 -8.422 1 94.38 183 SER B C 1
ATOM 3829 O O . SER B 1 183 ? -16.297 -6.461 -7.555 1 94.38 183 SER B O 1
ATOM 3831 N N . PHE B 1 184 ? -17.625 -5.738 -9.242 1 95.88 184 PHE B N 1
ATOM 3832 C CA . PHE B 1 184 ? -17.047 -4.402 -9.148 1 95.88 184 PHE B CA 1
ATOM 3833 C C . PHE B 1 184 ? -17.359 -3.779 -7.789 1 95.88 184 PHE B C 1
ATOM 3835 O O . PHE B 1 184 ? -16.453 -3.258 -7.129 1 95.88 184 PHE B O 1
ATOM 3842 N N . TRP B 1 185 ? -18.484 -3.893 -7.363 1 94.19 185 TRP B N 1
ATOM 3843 C CA . TRP B 1 185 ? -18.891 -3.285 -6.102 1 94.19 185 TRP B CA 1
ATOM 3844 C C . TRP B 1 185 ? -18.328 -4.055 -4.914 1 94.19 185 TRP B C 1
ATOM 3846 O O . TRP B 1 185 ? -18.016 -3.465 -3.877 1 94.19 185 TRP B O 1
ATOM 3856 N N . ALA B 1 186 ? -18.219 -5.34 -5.109 1 94.19 186 ALA B N 1
ATOM 3857 C CA . ALA B 1 186 ? -17.547 -6.125 -4.074 1 94.19 186 ALA B CA 1
ATOM 3858 C C . ALA B 1 186 ? -16.125 -5.629 -3.846 1 94.19 186 ALA B C 1
ATOM 3860 O O . ALA B 1 186 ? -15.695 -5.445 -2.703 1 94.19 186 ALA B O 1
ATOM 3861 N N . LEU B 1 187 ? -15.453 -5.375 -4.945 1 95.81 187 LEU B N 1
ATOM 3862 C CA . LEU B 1 187 ? -14.094 -4.852 -4.859 1 95.81 187 LEU B CA 1
ATOM 3863 C C . LEU B 1 187 ? -14.078 -3.484 -4.184 1 95.81 187 LEU B C 1
ATOM 3865 O O . LEU B 1 187 ? -13.25 -3.232 -3.303 1 95.81 187 LEU B O 1
ATOM 3869 N N . VAL B 1 188 ? -15.031 -2.645 -4.547 1 96.31 188 VAL B N 1
ATOM 3870 C CA . VAL B 1 188 ? -15.109 -1.289 -4.012 1 96.31 188 VAL B CA 1
ATOM 3871 C C . VAL B 1 188 ? -15.359 -1.34 -2.506 1 96.31 188 VAL B C 1
ATOM 3873 O O . VAL B 1 188 ? -14.672 -0.669 -1.731 1 96.31 188 VAL B O 1
ATOM 3876 N N . ILE B 1 189 ? -16.219 -2.146 -2.096 1 92.94 189 ILE B N 1
ATOM 3877 C CA . ILE B 1 189 ? -16.641 -2.213 -0.698 1 92.94 189 ILE B CA 1
ATOM 3878 C C . ILE B 1 189 ? -15.484 -2.752 0.153 1 92.94 189 ILE B C 1
ATOM 3880 O O . ILE B 1 189 ? -15.164 -2.189 1.203 1 92.94 189 ILE B O 1
ATOM 3884 N N . VAL B 1 190 ? -14.859 -3.824 -0.317 1 93.38 190 VAL B N 1
ATOM 3885 C CA . VAL B 1 190 ? -13.797 -4.449 0.458 1 93.38 190 VAL B CA 1
ATOM 3886 C C . VAL B 1 190 ? -12.586 -3.518 0.523 1 93.38 190 VAL B C 1
ATOM 3888 O O . VAL B 1 190 ? -11.969 -3.365 1.58 1 93.38 190 VAL B O 1
ATOM 3891 N N . GLN B 1 191 ? -12.281 -2.896 -0.578 1 95.19 191 GLN B N 1
ATOM 3892 C CA . GLN B 1 191 ? -11.148 -1.972 -0.589 1 95.19 191 GLN B CA 1
ATOM 3893 C C . GLN B 1 191 ? -11.438 -0.745 0.273 1 95.19 191 GLN B C 1
ATOM 3895 O O . GLN B 1 191 ? -10.539 -0.241 0.958 1 95.19 191 GLN B O 1
ATOM 3900 N N . LEU B 1 192 ? -12.641 -0.232 0.176 1 94.5 192 LEU B N 1
ATOM 3901 C CA . LEU B 1 192 ? -13.016 0.898 1.019 1 94.5 192 LEU B CA 1
ATOM 3902 C C . LEU B 1 192 ? -12.898 0.54 2.496 1 94.5 192 LEU B C 1
ATOM 3904 O O . LEU B 1 192 ? -12.391 1.334 3.293 1 94.5 192 LEU B O 1
ATOM 3908 N N . TRP B 1 193 ? -13.352 -0.625 2.785 1 91.94 193 TRP B N 1
ATOM 3909 C CA . TRP B 1 193 ? -13.25 -1.13 4.148 1 91.94 193 TRP B CA 1
ATOM 3910 C C . TRP B 1 193 ? -11.805 -1.115 4.633 1 91.94 193 TRP B C 1
ATOM 3912 O O . TRP B 1 193 ? -11.531 -0.752 5.777 1 91.94 193 TRP B O 1
ATOM 3922 N N . SER B 1 194 ? -10.891 -1.358 3.83 1 91.12 194 SER B N 1
ATOM 3923 C CA . SER B 1 194 ? -9.492 -1.535 4.215 1 91.12 194 SER B CA 1
ATOM 3924 C C . SER B 1 194 ? -8.719 -0.223 4.113 1 91.12 194 SER B C 1
ATOM 3926 O O . SER B 1 194 ? -7.68 -0.059 4.754 1 91.12 194 SER B O 1
ATOM 3928 N N . SER B 1 195 ? -9.219 0.74 3.398 1 91.75 195 SER B N 1
ATOM 3929 C CA . SER B 1 195 ? -8.312 1.818 3.021 1 91.75 195 SER B CA 1
ATOM 3930 C C . SER B 1 195 ? -8.719 3.139 3.662 1 91.75 195 SER B C 1
ATOM 3932 O O . SER B 1 195 ? -7.922 4.074 3.744 1 91.75 195 SER B O 1
ATOM 3934 N N . TRP B 1 196 ? -9.938 3.293 4.152 1 92.38 196 TRP B N 1
ATOM 3935 C CA . TRP B 1 196 ? -10.414 4.586 4.637 1 92.38 196 TRP B CA 1
ATOM 3936 C C . TRP B 1 196 ? -9.609 5.039 5.852 1 92.38 196 TRP B C 1
ATOM 3938 O O . TRP B 1 196 ? -9.492 6.238 6.105 1 92.38 196 TRP B O 1
ATOM 3948 N N . PRO B 1 197 ? -9.023 4.113 6.621 1 90.31 197 PRO B N 1
ATOM 3949 C CA . PRO B 1 197 ? -8.281 4.566 7.797 1 90.31 197 PRO B CA 1
ATOM 3950 C C . PRO B 1 197 ? -7.059 5.41 7.434 1 90.31 197 PRO B C 1
ATOM 3952 O O . PRO B 1 197 ? -6.574 6.188 8.258 1 90.31 197 PRO B O 1
ATOM 3955 N N . LEU B 1 198 ? -6.543 5.203 6.246 1 90 198 LEU B N 1
ATOM 3956 C CA . LEU B 1 198 ? -5.461 6.074 5.805 1 90 198 LEU B CA 1
ATOM 3957 C C . LEU B 1 198 ? -5.898 7.535 5.82 1 90 198 LEU B C 1
ATOM 3959 O O . LEU B 1 198 ? -5.172 8.398 6.32 1 90 198 LEU B O 1
ATOM 3963 N N . VAL B 1 199 ? -7.055 7.781 5.305 1 91.69 199 VAL B N 1
ATOM 3964 C CA . VAL B 1 199 ? -7.59 9.141 5.281 1 91.69 199 VAL B CA 1
ATOM 3965 C C . VAL B 1 199 ? -7.844 9.617 6.711 1 91.69 199 VAL B C 1
ATOM 3967 O O . VAL B 1 199 ? -7.57 10.773 7.043 1 91.69 199 VAL B O 1
ATOM 3970 N N . TYR B 1 200 ? -8.297 8.719 7.523 1 90.19 200 TYR B N 1
ATOM 3971 C CA . TYR B 1 200 ? -8.5 9.008 8.938 1 90.19 200 TYR B CA 1
ATOM 3972 C C . TYR B 1 200 ? -7.207 9.469 9.594 1 90.19 200 TYR B C 1
ATOM 3974 O O . TYR B 1 200 ? -7.18 10.516 10.258 1 90.19 200 TYR B O 1
ATOM 3982 N N . LEU B 1 201 ? -6.152 8.766 9.328 1 85.31 201 LEU B N 1
ATOM 3983 C CA . LEU B 1 201 ? -4.863 9.062 9.945 1 85.31 201 LEU B CA 1
ATOM 3984 C C . LEU B 1 201 ? -4.324 10.398 9.453 1 85.31 201 LEU B C 1
ATOM 3986 O O . LEU B 1 201 ? -3.812 11.195 10.242 1 85.31 201 LEU B O 1
ATOM 3990 N N . LEU B 1 202 ? -4.48 10.656 8.195 1 86.31 202 LEU B N 1
ATOM 3991 C CA . LEU B 1 202 ? -3.973 11.906 7.629 1 86.31 202 LEU B CA 1
ATOM 3992 C C . LEU B 1 202 ? -4.809 13.094 8.094 1 86.31 202 LEU B C 1
ATOM 3994 O O . LEU B 1 202 ? -4.27 14.172 8.359 1 86.31 202 LEU B O 1
ATOM 3998 N N . ALA B 1 203 ? -6.07 12.859 8.227 1 85.19 203 ALA B N 1
ATOM 3999 C CA . ALA B 1 203 ? -6.953 13.914 8.719 1 85.19 203 ALA B CA 1
ATOM 4000 C C . ALA B 1 203 ? -6.652 14.242 10.18 1 85.19 203 ALA B C 1
ATOM 4002 O O . ALA B 1 203 ? -6.637 15.414 10.562 1 85.19 203 ALA B O 1
ATOM 4003 N N . VAL B 1 204 ? -6.473 13.211 10.906 1 82.25 204 VAL B N 1
ATOM 4004 C CA . VAL B 1 204 ? -6.141 13.406 12.312 1 82.25 204 VAL B CA 1
ATOM 4005 C C . VAL B 1 204 ? -4.844 14.203 12.43 1 82.25 204 VAL B C 1
ATOM 4007 O O . VAL B 1 204 ? -4.746 15.125 13.242 1 82.25 204 VAL B O 1
ATOM 4010 N N . SER B 1 205 ? -3.877 13.805 11.641 1 76.88 205 SER B N 1
ATOM 4011 C CA . SER B 1 205 ? -2.604 14.516 11.656 1 76.88 205 SER B CA 1
ATOM 4012 C C . SER B 1 205 ? -2.783 15.977 11.258 1 76.88 205 SER B C 1
ATOM 4014 O O . SER B 1 205 ? -2.117 16.859 11.805 1 76.88 205 SER B O 1
ATOM 4016 N N . GLY B 1 206 ? -3.627 16.266 10.312 1 76.19 206 GLY B N 1
ATOM 4017 C CA . GLY B 1 206 ? -3.93 17.641 9.906 1 76.19 206 GLY B CA 1
ATOM 4018 C C . GLY B 1 206 ? -4.625 18.438 10.984 1 76.19 206 GLY B C 1
ATOM 4019 O O . GLY B 1 206 ? -4.348 19.625 11.156 1 76.19 206 GLY B O 1
ATOM 4020 N N . LEU B 1 207 ? -5.484 17.828 11.672 1 75 207 LEU B N 1
ATOM 4021 C CA . LEU B 1 207 ? -6.219 18.5 12.742 1 75 207 LEU B CA 1
ATOM 4022 C C . LEU B 1 207 ? -5.293 18.844 13.906 1 75 207 LEU B C 1
ATOM 4024 O O . LEU B 1 207 ? -5.516 19.828 14.609 1 75 207 LEU B O 1
ATOM 4028 N N . GLN B 1 208 ? -4.359 18.062 13.969 1 68.69 208 GLN B N 1
ATOM 4029 C CA . GLN B 1 208 ? -3.426 18.281 15.07 1 68.69 208 GLN B CA 1
ATOM 4030 C C . GLN B 1 208 ? -2.52 19.484 14.789 1 68.69 208 GLN B C 1
ATOM 4032 O O . GLN B 1 208 ? -1.962 20.078 15.711 1 68.69 208 GLN B O 1
ATOM 4037 N N . SER B 1 209 ? -2.352 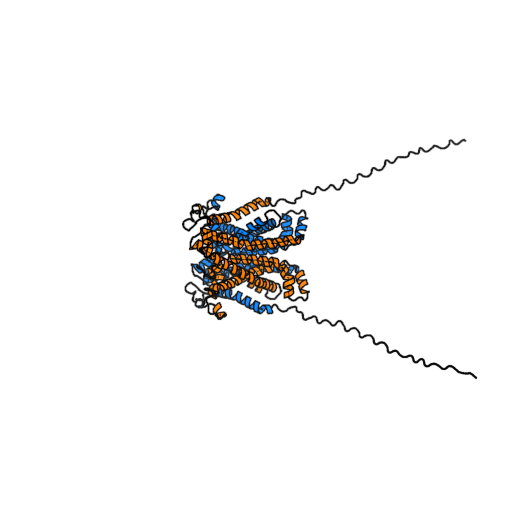19.75 13.578 1 62.91 209 SER B N 1
ATOM 4038 C CA . SER B 1 209 ? -1.494 20.875 13.219 1 62.91 209 SER B CA 1
ATOM 4039 C C . SER B 1 209 ? -2.215 22.203 13.43 1 62.91 209 SER B C 1
ATOM 4041 O O . SER B 1 209 ? -1.591 23.266 13.383 1 62.91 209 SER B O 1
ATOM 4043 N N . VAL B 1 210 ? -3.508 22.078 13.609 1 57.94 210 VAL B N 1
ATOM 4044 C CA . VAL B 1 210 ? -4.309 23.297 13.781 1 57.94 210 VAL B CA 1
ATOM 4045 C C . VAL B 1 210 ? -4.348 23.672 15.266 1 57.94 210 VAL B C 1
ATOM 4047 O O . VAL B 1 210 ? -4.473 22.812 16.125 1 57.94 210 VAL B O 1
ATOM 4050 N N . ASP B 1 211 ? -3.967 24.891 15.531 1 55.25 211 ASP B N 1
ATOM 4051 C CA . ASP B 1 211 ? -3.971 25.453 16.875 1 55.25 211 ASP B CA 1
ATOM 4052 C C . ASP B 1 211 ? -5.312 25.219 17.562 1 55.25 211 ASP B C 1
ATOM 4054 O O . ASP B 1 211 ? -6.371 25.438 16.969 1 55.25 211 ASP B O 1
ATOM 4058 N N . PRO B 1 212 ? -5.25 24.562 18.688 1 53.34 212 PRO B N 1
ATOM 4059 C CA . PRO B 1 212 ? -6.473 24.406 19.484 1 53.34 212 PRO B CA 1
ATOM 4060 C C . PRO B 1 212 ? -7.27 25.703 19.594 1 53.34 212 PRO B C 1
ATOM 4062 O O . PRO B 1 212 ? -8.492 25.672 19.781 1 53.34 212 PRO B O 1
ATOM 4065 N N . VAL B 1 213 ? -6.527 26.734 19.484 1 51.31 213 VAL B N 1
ATOM 4066 C CA . VAL B 1 213 ? -7.16 28.031 19.656 1 51.31 213 VAL B CA 1
ATOM 4067 C C . VAL B 1 213 ? -8.188 28.266 18.547 1 51.31 213 VAL B C 1
ATOM 4069 O O . VAL B 1 213 ? -9.25 28.844 18.781 1 51.31 213 VAL B O 1
ATOM 4072 N N . VAL B 1 214 ? -7.902 27.766 17.469 1 51.81 214 VAL B N 1
ATOM 4073 C CA . VAL B 1 214 ? -8.828 27.938 16.359 1 51.81 214 VAL B CA 1
ATOM 4074 C C . VAL B 1 214 ? -10.094 27.125 16.594 1 51.81 214 VAL B C 1
ATOM 4076 O O . VAL B 1 214 ? -11.195 27.562 16.281 1 51.81 214 VAL B O 1
ATOM 4079 N N . TYR B 1 215 ? -9.906 26.016 17.188 1 52.69 215 TYR B N 1
ATOM 4080 C CA . TYR B 1 215 ? -11.047 25.172 17.531 1 52.69 215 TYR B CA 1
ATOM 4081 C C . TYR B 1 215 ? -11.898 25.828 18.609 1 52.69 215 TYR B C 1
ATOM 4083 O O . TYR B 1 215 ? -13.133 25.766 18.547 1 52.69 215 TYR B O 1
ATOM 4091 N N . GLU B 1 216 ? -11.258 26.344 19.484 1 52.66 216 GLU B N 1
ATOM 4092 C CA . GLU B 1 216 ? -11.969 27.031 20.562 1 52.66 216 GLU B CA 1
ATOM 4093 C C . GLU B 1 216 ? -12.727 28.25 20.031 1 52.66 216 GLU B C 1
ATOM 4095 O O . GLU B 1 216 ? -13.836 28.531 20.484 1 52.66 216 GLU B O 1
ATOM 4100 N N . ALA B 1 217 ? -12.133 28.922 19.219 1 51.41 217 ALA B N 1
ATOM 4101 C CA . ALA B 1 217 ? -12.781 30.109 18.672 1 51.41 217 ALA B CA 1
ATOM 4102 C C . ALA B 1 217 ? -14.023 29.734 17.875 1 51.41 217 ALA B C 1
ATOM 4104 O O . ALA B 1 217 ? -15.031 30.453 17.906 1 51.41 217 ALA B O 1
ATOM 4105 N N . ALA B 1 218 ? -13.945 28.625 17.203 1 52.38 218 ALA B N 1
ATOM 4106 C CA . ALA B 1 218 ? -15.109 28.188 16.438 1 52.38 218 ALA B CA 1
ATOM 4107 C C . ALA B 1 218 ? -16.203 27.656 17.359 1 52.38 218 ALA B C 1
ATOM 4109 O O . ALA B 1 218 ? -17.391 27.719 17.031 1 52.38 218 ALA B O 1
ATOM 4110 N N . ALA B 1 219 ? -15.805 27.094 18.406 1 53.38 219 ALA B N 1
ATOM 4111 C CA . ALA B 1 219 ? -16.766 26.625 19.391 1 53.38 219 ALA B CA 1
ATOM 4112 C C . ALA B 1 219 ? -17.562 27.797 19.984 1 53.38 219 ALA B C 1
ATOM 4114 O O . ALA B 1 219 ? -18.719 27.625 20.391 1 53.38 219 ALA B O 1
ATOM 4115 N N . LEU B 1 220 ? -16.844 28.844 20.109 1 48.91 220 LEU B N 1
ATOM 4116 C CA . LEU B 1 220 ? -17.5 30.016 20.688 1 48.91 220 LEU B CA 1
ATOM 4117 C C . LEU B 1 220 ? -18.531 30.594 19.734 1 48.91 220 LEU B C 1
ATOM 4119 O O . LEU B 1 220 ? -19.484 31.25 20.156 1 48.91 220 LEU B O 1
ATOM 4123 N N . ASP B 1 221 ? -18.219 30.344 18.391 1 50.88 221 ASP B N 1
ATOM 4124 C CA . ASP B 1 221 ? -19.203 30.953 17.5 1 50.88 221 ASP B CA 1
ATOM 4125 C C . ASP B 1 221 ? -20.406 30.031 17.297 1 50.88 221 ASP B C 1
ATOM 4127 O O . ASP B 1 221 ? -20.266 28.812 17.391 1 50.88 221 ASP B O 1
ATOM 4131 N N . GLY B 1 222 ? -21.578 30.141 17.906 1 53.31 222 GLY B N 1
ATOM 4132 C CA . GLY B 1 222 ? -22.891 29.547 17.766 1 53.31 222 GLY B CA 1
ATOM 4133 C C . GLY B 1 222 ? -23.062 28.766 16.469 1 53.31 222 GLY B C 1
ATOM 4134 O O . GLY B 1 222 ? -24.172 28.406 16.094 1 53.31 222 GLY B O 1
ATOM 4135 N N . ALA B 1 223 ? -22.031 28.688 15.695 1 55.06 223 ALA B N 1
ATOM 4136 C CA . ALA B 1 223 ? -22.188 28.062 14.383 1 55.06 223 ALA B CA 1
ATOM 4137 C C . ALA B 1 223 ? -22.281 26.547 14.5 1 55.06 223 ALA B C 1
ATOM 4139 O O . ALA B 1 223 ? -21.672 25.953 15.398 1 55.06 223 ALA B O 1
ATOM 4140 N N . GLY B 1 224 ? -23.266 25.953 13.867 1 58.12 224 GLY B N 1
ATOM 4141 C CA . GLY B 1 224 ? -23.531 24.516 13.828 1 58.12 224 GLY B CA 1
ATOM 4142 C C . GLY B 1 224 ? -22.344 23.703 13.359 1 58.12 224 GLY B C 1
ATOM 4143 O O . GLY B 1 224 ? -21.406 24.234 12.781 1 58.12 224 GLY B O 1
ATOM 4144 N N . TRP B 1 225 ? -22.203 22.531 13.766 1 58.5 225 TRP B N 1
ATOM 4145 C CA . TRP B 1 225 ? -21.125 21.594 13.492 1 58.5 225 TRP B CA 1
ATOM 4146 C C . TRP B 1 225 ? -20.766 21.594 12.016 1 58.5 225 TRP B C 1
ATOM 4148 O O . TRP B 1 225 ? -19.578 21.625 11.664 1 58.5 225 TRP B O 1
ATOM 4158 N N . TRP B 1 226 ? -21.797 21.656 11.328 1 64.5 226 TRP B N 1
ATOM 4159 C CA . TRP B 1 226 ? -21.547 21.594 9.891 1 64.5 226 TRP B CA 1
ATOM 4160 C C . TRP B 1 226 ? -20.906 22.891 9.391 1 64.5 226 TRP B C 1
ATOM 4162 O O . TRP B 1 226 ? -20.062 22.859 8.492 1 64.5 226 TRP B O 1
ATOM 4172 N N . GLN B 1 227 ? -21.375 23.938 10 1 63.66 227 GLN B N 1
ATOM 4173 C CA . GLN B 1 227 ? -20.797 25.219 9.594 1 63.66 227 GLN B CA 1
ATOM 4174 C C . GLN B 1 227 ? -19.344 25.312 10.023 1 63.66 227 GLN B C 1
ATOM 4176 O O . GLN B 1 227 ? -18.5 25.812 9.266 1 63.66 227 GLN B O 1
ATOM 4181 N N . LYS B 1 228 ? -19.125 24.797 11.156 1 63.34 228 LYS B N 1
ATOM 4182 C CA . LYS B 1 228 ? -17.75 24.797 11.656 1 63.34 228 LYS B CA 1
ATOM 4183 C C . LYS B 1 228 ? -16.859 23.875 10.82 1 63.34 228 LYS B C 1
ATOM 4185 O O . LYS B 1 228 ? -15.719 24.234 10.492 1 63.34 228 LYS B O 1
ATOM 4190 N N . LEU B 1 229 ? -17.453 22.828 10.531 1 65.69 229 LEU B N 1
ATOM 4191 C CA . LEU B 1 229 ? -16.719 21.859 9.711 1 65.69 229 LEU B CA 1
ATOM 4192 C C . LEU B 1 229 ? -16.391 22.453 8.352 1 65.69 229 LEU B C 1
ATOM 4194 O O . LEU B 1 229 ? -15.258 22.328 7.871 1 65.69 229 LEU B O 1
ATOM 4198 N N . ARG B 1 230 ? -17.312 23.031 7.859 1 70.5 230 ARG B N 1
ATOM 4199 C CA . ARG B 1 230 ? -17.156 23.5 6.484 1 70.5 230 ARG B CA 1
ATOM 4200 C C . ARG B 1 230 ? -16.312 24.766 6.43 1 70.5 230 ARG B C 1
ATOM 4202 O O . ARG B 1 230 ? -15.523 24.953 5.508 1 70.5 230 ARG B O 1
ATOM 4209 N N . HIS B 1 231 ? -16.453 25.641 7.465 1 66.81 231 HIS B N 1
ATOM 4210 C CA . HIS B 1 231 ? -15.852 26.969 7.328 1 66.81 231 HIS B CA 1
ATOM 4211 C C . HIS B 1 231 ? -14.547 27.062 8.117 1 66.81 231 HIS B C 1
ATOM 4213 O O . HIS B 1 231 ? -13.703 27.906 7.828 1 66.81 231 HIS B O 1
ATOM 4219 N N . VAL B 1 232 ? -14.477 26.234 9.023 1 62.66 232 VAL B N 1
ATOM 4220 C CA . VAL B 1 232 ? -13.289 26.391 9.859 1 62.66 232 VAL B CA 1
ATOM 4221 C C . VAL B 1 232 ? -12.367 25.188 9.68 1 62.66 232 VAL B C 1
ATOM 4223 O O . VAL B 1 232 ? -11.188 25.344 9.383 1 62.66 232 VAL B O 1
ATOM 4226 N N . VAL B 1 233 ? -12.93 24.031 9.711 1 66.38 233 VAL B N 1
ATOM 4227 C CA . VAL B 1 233 ? -12.117 22.828 9.75 1 66.38 233 VAL B CA 1
ATOM 4228 C C . VAL B 1 233 ? -11.742 22.406 8.336 1 66.38 233 VAL B C 1
ATOM 4230 O O . VAL B 1 233 ? -10.586 22.078 8.062 1 66.38 233 VAL B O 1
ATOM 4233 N N . ALA B 1 234 ? -12.664 22.594 7.492 1 74.12 234 ALA B N 1
ATOM 4234 C CA . ALA B 1 234 ? -12.484 22.094 6.133 1 74.12 234 ALA B CA 1
ATOM 4235 C C . ALA B 1 234 ? -11.352 22.828 5.418 1 74.12 234 ALA B C 1
ATOM 4237 O O . ALA B 1 234 ? -10.531 22.203 4.738 1 74.12 234 ALA B O 1
ATOM 4238 N N . PRO B 1 235 ? -11.32 24.109 5.617 1 73 235 PRO B N 1
ATOM 4239 C CA . PRO B 1 235 ? -10.227 24.812 4.945 1 73 235 PRO B CA 1
ATOM 4240 C C . PRO B 1 235 ? -8.852 24.406 5.465 1 73 235 PRO B C 1
ATOM 4242 O O . PRO B 1 235 ? -7.875 24.422 4.711 1 73 235 PRO B O 1
ATOM 4245 N N . TYR B 1 236 ? -8.859 24.094 6.723 1 70.75 236 TYR B N 1
ATOM 4246 C CA . TYR B 1 236 ? -7.582 23.672 7.301 1 70.75 236 TYR B CA 1
ATOM 4247 C C . TYR B 1 236 ? -7.223 22.266 6.883 1 70.75 236 TYR B C 1
ATOM 4249 O O . TYR B 1 236 ? -6.043 21.906 6.793 1 70.75 236 TYR B O 1
ATOM 4257 N N . LEU B 1 237 ? -8.219 21.547 6.59 1 78.81 237 LEU B N 1
ATOM 4258 C CA . LEU B 1 237 ? -7.984 20.141 6.27 1 78.81 237 LEU B CA 1
ATOM 4259 C C . LEU B 1 237 ? -7.844 19.938 4.766 1 78.81 237 LEU B C 1
ATOM 4261 O O . LEU B 1 237 ? -7.574 18.828 4.305 1 78.81 237 LEU B O 1
ATOM 4265 N N . ARG B 1 238 ? -7.941 20.953 4.047 1 80 238 ARG B N 1
ATOM 4266 C CA . ARG B 1 238 ? -7.918 20.828 2.596 1 80 238 ARG B CA 1
ATOM 4267 C C . ARG B 1 238 ? -6.609 20.203 2.121 1 80 238 ARG B C 1
ATOM 4269 O O . ARG B 1 238 ? -6.609 19.328 1.242 1 80 238 ARG B O 1
ATOM 4276 N N . GLY B 1 239 ? -5.469 20.625 2.633 1 78.81 239 GLY B N 1
ATOM 4277 C CA . GLY B 1 239 ? -4.168 20.094 2.248 1 78.81 239 GLY B CA 1
ATOM 4278 C C . GLY B 1 239 ? -4.004 18.625 2.576 1 78.81 239 GLY B C 1
ATOM 4279 O O . GLY B 1 239 ? -3.877 17.797 1.674 1 78.81 239 GLY B O 1
ATOM 4280 N N . PRO B 1 240 ? -4.215 18.406 3.859 1 80.12 240 PRO B N 1
ATOM 4281 C CA . PRO B 1 240 ? -4.062 17.016 4.258 1 80.12 240 PRO B CA 1
ATOM 4282 C C . PRO B 1 240 ? -5.078 16.094 3.582 1 80.12 240 PRO B C 1
ATOM 4284 O O . PRO B 1 240 ? -4.75 14.953 3.232 1 80.12 240 PRO B O 1
ATOM 4287 N N . VAL B 1 241 ? -6.223 16.578 3.365 1 85.06 241 VAL B N 1
ATOM 4288 C CA . VAL B 1 241 ? -7.273 15.75 2.777 1 85.06 241 VAL B CA 1
ATOM 4289 C C . VAL B 1 241 ? -7.012 15.562 1.283 1 85.06 241 VAL B C 1
ATOM 4291 O O . VAL B 1 241 ? -7.262 14.492 0.729 1 85.06 241 VAL B O 1
ATOM 4294 N N . ALA B 1 242 ? -6.555 16.594 0.659 1 85.81 242 ALA B N 1
ATOM 4295 C CA . ALA B 1 242 ? -6.184 16.469 -0.748 1 85.81 242 ALA B CA 1
ATOM 4296 C C . ALA B 1 242 ? -5.051 15.461 -0.925 1 85.81 242 ALA B C 1
ATOM 4298 O O . ALA B 1 242 ? -5.062 14.656 -1.858 1 85.81 242 ALA B O 1
ATOM 4299 N N . LEU B 1 243 ? -4.113 15.562 -0.051 1 84.75 243 LEU B N 1
ATOM 4300 C CA . LEU B 1 243 ? -3.01 14.609 -0.087 1 84.75 243 LEU B CA 1
ATOM 4301 C C . LEU B 1 243 ? -3.51 13.188 0.17 1 84.75 243 LEU B C 1
ATOM 4303 O O . LEU B 1 243 ? -3.08 12.242 -0.497 1 84.75 243 LEU B O 1
ATOM 4307 N N . ALA B 1 244 ? -4.387 13.086 1.146 1 89.31 244 ALA B N 1
ATOM 4308 C CA . ALA B 1 244 ? -4.965 11.781 1.459 1 89.31 244 ALA B CA 1
ATOM 4309 C C . ALA B 1 244 ? -5.676 11.188 0.245 1 89.31 244 ALA B C 1
ATOM 4311 O O . ALA B 1 244 ? -5.57 9.992 -0.019 1 89.31 244 ALA B O 1
ATOM 4312 N N . PHE B 1 245 ? -6.371 12.023 -0.432 1 90.81 245 PHE B N 1
ATOM 4313 C CA . PHE B 1 245 ? -7.074 11.578 -1.63 1 90.81 245 PHE B CA 1
ATOM 4314 C C . PHE B 1 245 ? -6.09 11.062 -2.676 1 90.81 245 PHE B C 1
ATOM 4316 O O . PHE B 1 245 ? -6.281 9.992 -3.246 1 90.81 245 PHE B O 1
ATOM 4323 N N . VAL B 1 246 ? -5.086 11.828 -2.924 1 88.81 246 VAL B N 1
ATOM 4324 C CA . VAL B 1 246 ? -4.117 11.477 -3.957 1 88.81 246 VAL B CA 1
ATOM 4325 C C . VAL B 1 246 ? -3.416 10.172 -3.594 1 88.81 246 VAL B C 1
ATOM 4327 O O . VAL B 1 246 ? -3.291 9.273 -4.43 1 88.81 246 VAL B O 1
ATOM 4330 N N . ILE B 1 247 ? -2.992 10.078 -2.391 1 87.75 247 ILE B N 1
ATOM 4331 C CA . ILE B 1 247 ? -2.291 8.883 -1.942 1 87.75 247 ILE B CA 1
ATOM 4332 C C . ILE B 1 247 ? -3.227 7.676 -2.02 1 87.75 247 ILE B C 1
ATOM 4334 O O . ILE B 1 247 ? -2.84 6.609 -2.51 1 87.75 247 ILE B O 1
ATOM 4338 N N . SER B 1 248 ? -4.445 7.875 -1.546 1 92.38 248 SER B N 1
ATOM 4339 C CA . SER B 1 248 ? -5.426 6.797 -1.603 1 92.38 248 SER B CA 1
ATOM 4340 C C . SER B 1 248 ? -5.691 6.363 -3.041 1 92.38 248 SER B C 1
ATOM 4342 O O . SER B 1 248 ? -5.738 5.168 -3.336 1 92.38 248 SER B O 1
ATOM 4344 N N . PHE B 1 249 ? -5.867 7.273 -3.896 1 91.44 249 PHE B N 1
ATOM 4345 C CA . PHE B 1 249 ? -6.109 6.988 -5.305 1 91.44 249 PHE B CA 1
ATOM 4346 C C . PHE B 1 249 ? -4.965 6.172 -5.895 1 91.44 249 PHE B C 1
ATOM 4348 O O . PHE B 1 249 ? -5.199 5.168 -6.574 1 91.44 249 PHE B O 1
ATOM 4355 N N . LEU B 1 250 ? -3.82 6.59 -5.613 1 87.81 250 LEU B N 1
ATOM 4356 C CA . LEU B 1 250 ? -2.646 5.918 -6.164 1 87.81 250 LEU B CA 1
ATOM 4357 C C . LEU B 1 250 ? -2.52 4.504 -5.605 1 87.81 250 LEU B C 1
ATOM 4359 O O . LEU B 1 250 ? -2.211 3.566 -6.344 1 87.81 250 LEU B O 1
ATOM 4363 N N . HIS B 1 251 ? -2.723 4.383 -4.34 1 88.25 251 HIS B N 1
ATOM 4364 C CA . HIS B 1 251 ? -2.648 3.07 -3.709 1 88.25 251 HIS B CA 1
ATOM 4365 C C . HIS B 1 251 ? -3.688 2.117 -4.293 1 88.25 251 HIS B C 1
ATOM 4367 O O . HIS B 1 251 ? -3.404 0.936 -4.5 1 88.25 251 HIS B O 1
ATOM 4373 N N . ASN B 1 252 ? -4.82 2.627 -4.535 1 92.06 252 ASN B N 1
ATOM 4374 C CA . ASN B 1 252 ? -5.883 1.796 -5.094 1 92.06 252 ASN B CA 1
ATOM 4375 C C . ASN B 1 252 ? -5.605 1.44 -6.555 1 92.06 252 ASN B C 1
ATOM 4377 O O . ASN B 1 252 ? -5.906 0.33 -6.992 1 92.06 252 ASN B O 1
ATOM 4381 N N . LEU B 1 253 ? -5.102 2.314 -7.254 1 89.88 253 LEU B N 1
ATOM 4382 C CA . LEU B 1 253 ? -4.766 2.078 -8.656 1 89.88 253 LEU B CA 1
ATOM 4383 C C . LEU B 1 253 ? -3.717 0.979 -8.781 1 89.88 253 LEU B C 1
ATOM 4385 O O . LEU B 1 253 ? -3.756 0.184 -9.727 1 89.88 253 LEU B O 1
ATOM 4389 N N . ASN B 1 254 ? -2.861 0.901 -7.812 1 87.19 254 ASN B N 1
ATOM 4390 C CA . ASN B 1 254 ? -1.745 -0.036 -7.871 1 87.19 254 ASN B CA 1
ATOM 4391 C C . ASN B 1 254 ? -2.02 -1.289 -7.047 1 87.19 254 ASN B C 1
ATOM 4393 O O . ASN B 1 254 ? -1.136 -2.131 -6.875 1 87.19 254 ASN B O 1
ATOM 4397 N N . ASN B 1 255 ? -3.186 -1.365 -6.594 1 88.31 255 ASN B N 1
ATOM 4398 C CA . ASN B 1 255 ? -3.504 -2.482 -5.711 1 88.31 255 ASN B CA 1
ATOM 4399 C C . ASN B 1 255 ? -3.574 -3.801 -6.477 1 88.31 255 ASN B C 1
ATOM 4401 O O . ASN B 1 255 ? -4.418 -3.965 -7.359 1 88.31 255 ASN B O 1
ATOM 4405 N N . PHE B 1 256 ? -2.77 -4.723 -6.121 1 86.44 256 PHE B N 1
ATOM 4406 C CA . PHE B 1 256 ? -2.725 -6.043 -6.738 1 86.44 256 PHE B CA 1
ATOM 4407 C C . PHE B 1 256 ? -3.277 -7.102 -5.789 1 86.44 256 PHE B C 1
ATOM 4409 O O . PHE B 1 256 ? -4.082 -7.945 -6.195 1 86.44 256 PHE B O 1
ATOM 4416 N N . ALA B 1 257 ? -2.857 -7.027 -4.562 1 84 257 ALA B N 1
ATOM 4417 C CA . ALA B 1 257 ? -3.035 -8.133 -3.623 1 84 257 ALA B CA 1
ATOM 4418 C C . ALA B 1 257 ? -4.516 -8.422 -3.391 1 84 257 ALA B C 1
ATOM 4420 O O . ALA B 1 257 ? -4.953 -9.57 -3.494 1 84 257 ALA B O 1
ATOM 4421 N N . LEU B 1 258 ? -5.262 -7.367 -3.213 1 89.5 258 LEU B N 1
ATOM 4422 C CA . LEU B 1 258 ? -6.656 -7.578 -2.834 1 89.5 258 LEU B CA 1
ATOM 4423 C C . LEU B 1 258 ? -7.453 -8.148 -4 1 89.5 258 LEU B C 1
ATOM 4425 O O . LEU B 1 258 ? -8.117 -9.18 -3.861 1 89.5 258 LEU B O 1
ATOM 4429 N N . PRO B 1 259 ? -7.367 -7.547 -5.168 1 91.62 259 PRO B N 1
ATOM 4430 C CA . PRO B 1 259 ? -8.086 -8.156 -6.285 1 91.62 259 PRO B CA 1
ATOM 4431 C C . PRO B 1 259 ? -7.613 -9.578 -6.59 1 91.62 259 PRO B C 1
ATOM 4433 O O . PRO B 1 259 ? -8.422 -10.438 -6.953 1 91.62 259 PRO B O 1
ATOM 4436 N N . PHE B 1 260 ? -6.426 -9.828 -6.418 1 87.06 260 PHE B N 1
ATOM 4437 C CA . PHE B 1 260 ? -5.859 -11.141 -6.703 1 87.06 260 PHE B CA 1
ATOM 4438 C C . PHE B 1 260 ? -6.398 -12.18 -5.734 1 87.06 260 PHE B C 1
ATOM 4440 O O . PHE B 1 260 ? -6.785 -13.281 -6.145 1 87.06 260 PHE B O 1
ATOM 4447 N N . VAL B 1 261 ? -6.434 -11.875 -4.543 1 82.81 261 VAL B N 1
ATOM 4448 C CA . VAL B 1 261 ? -6.852 -12.844 -3.531 1 82.81 261 VAL B CA 1
ATOM 4449 C C . VAL B 1 261 ? -8.375 -12.992 -3.564 1 82.81 261 VAL B C 1
ATOM 4451 O O . VAL B 1 261 ? -8.898 -14.102 -3.426 1 82.81 261 VAL B O 1
ATOM 4454 N N . LEU B 1 262 ? -9.039 -11.898 -3.752 1 88.88 262 LEU B N 1
ATOM 4455 C CA . LEU B 1 262 ? -10.492 -11.906 -3.695 1 88.88 262 LEU B CA 1
ATOM 4456 C C . LEU B 1 262 ? -11.086 -12.648 -4.887 1 88.88 262 LEU B C 1
ATOM 4458 O O . LEU B 1 262 ? -12.055 -13.398 -4.738 1 88.88 262 LEU B O 1
ATOM 4462 N N . PHE B 1 263 ? -10.484 -12.469 -6.055 1 91.19 263 PHE B N 1
ATOM 4463 C CA . PHE B 1 263 ? -11.164 -12.938 -7.258 1 91.19 263 PHE B CA 1
ATOM 4464 C C . PHE B 1 263 ? -10.328 -14 -7.965 1 91.19 263 PHE B C 1
ATOM 4466 O O . PHE B 1 263 ? -10.836 -14.734 -8.82 1 91.19 263 PHE B O 1
ATOM 4473 N N . GLY B 1 264 ? -9.07 -14.047 -7.688 1 83.5 264 GLY B N 1
ATOM 4474 C CA . GLY B 1 264 ? -8.203 -15.008 -8.344 1 83.5 264 GLY B CA 1
ATOM 4475 C C . GLY B 1 264 ? -7.879 -14.641 -9.781 1 83.5 264 GLY B C 1
ATOM 4476 O O . GLY B 1 264 ? -8.188 -13.531 -10.227 1 83.5 264 GLY B O 1
ATOM 4477 N N . VAL B 1 265 ? -7.051 -15.484 -10.445 1 83.06 265 VAL B N 1
ATOM 4478 C CA . VAL B 1 265 ? -6.691 -15.32 -11.844 1 83.06 265 VAL B CA 1
ATOM 4479 C C . VAL B 1 265 ? -7.145 -16.547 -12.641 1 83.06 265 VAL B C 1
ATOM 4481 O O . VAL B 1 265 ? -6.996 -17.672 -12.188 1 83.06 265 VAL B O 1
ATOM 4484 N N . PRO B 1 266 ? -7.852 -16.344 -13.75 1 84.38 266 PRO B N 1
ATOM 4485 C CA . PRO B 1 266 ? -8.203 -15.062 -14.352 1 84.38 266 PRO B CA 1
ATOM 4486 C C . PRO B 1 266 ? -9.328 -14.344 -13.602 1 84.38 266 PRO B C 1
ATOM 4488 O O . PRO B 1 266 ? -10.258 -14.992 -13.117 1 84.38 266 PRO B O 1
ATOM 4491 N N . SER B 1 267 ? -9.203 -13.133 -13.461 1 89.94 267 SER B N 1
ATOM 4492 C CA . SER B 1 267 ? -10.227 -12.32 -12.805 1 89.94 267 SER B CA 1
ATOM 4493 C C . SER B 1 267 ? -11.438 -12.117 -13.703 1 89.94 267 SER B C 1
ATOM 4495 O O . SER B 1 267 ? -11.305 -12.07 -14.93 1 89.94 267 SER B O 1
ATOM 4497 N N . PRO B 1 268 ? -12.617 -12 -13.023 1 91.62 268 PRO B N 1
ATOM 4498 C CA . PRO B 1 268 ? -13.766 -11.57 -13.828 1 91.62 268 PRO B CA 1
ATOM 4499 C C . PRO B 1 268 ? -13.516 -10.25 -14.562 1 91.62 268 PRO B C 1
ATOM 4501 O O . PRO B 1 268 ? -12.742 -9.422 -14.094 1 91.62 268 PRO B O 1
ATOM 4504 N N . GLU B 1 269 ? -14.188 -10.125 -15.672 1 91.25 269 GLU B N 1
ATOM 4505 C CA . GLU B 1 269 ? -14.008 -8.953 -16.516 1 91.25 269 GLU B CA 1
ATOM 4506 C C . GLU B 1 269 ? -14.297 -7.664 -15.758 1 91.25 269 GLU B C 1
ATOM 4508 O O . GLU B 1 269 ? -13.625 -6.648 -15.961 1 91.25 269 GLU B O 1
ATOM 4513 N N . ASP B 1 270 ? -15.195 -7.703 -14.844 1 94 270 ASP B N 1
ATOM 4514 C CA . ASP B 1 270 ? -15.68 -6.516 -14.148 1 94 270 ASP B CA 1
ATOM 4515 C C . ASP B 1 270 ? -14.68 -6.047 -13.094 1 94 270 ASP B C 1
ATOM 4517 O O . ASP B 1 270 ? -14.828 -4.961 -12.531 1 94 270 ASP B O 1
ATOM 4521 N N . VAL B 1 271 ? -13.586 -6.871 -12.906 1 95.19 271 VAL B N 1
ATOM 4522 C CA . VAL B 1 271 ? -12.641 -6.5 -11.867 1 95.19 271 VAL B CA 1
ATOM 4523 C C . VAL B 1 271 ? -11.219 -6.777 -12.336 1 95.19 271 VAL B C 1
ATOM 4525 O O . VAL B 1 271 ? -10.32 -7.023 -11.523 1 95.19 271 VAL B O 1
ATOM 4528 N N . GLU B 1 272 ? -11.086 -6.836 -13.609 1 94.25 272 GLU B N 1
ATOM 4529 C CA . GLU B 1 272 ? -9.734 -7.004 -14.156 1 94.25 272 GLU B CA 1
ATOM 4530 C C . GLU B 1 272 ? -8.938 -5.707 -14.062 1 94.25 272 GLU B C 1
ATOM 4532 O O . GLU B 1 272 ? -8.844 -4.961 -15.039 1 94.25 272 GLU B O 1
ATOM 4537 N N . VAL B 1 273 ? -8.312 -5.582 -12.945 1 93.38 273 VAL B N 1
ATOM 4538 C CA . VAL B 1 273 ? -7.57 -4.348 -12.703 1 93.38 273 VAL B CA 1
ATOM 4539 C C . VAL B 1 273 ? -6.188 -4.441 -13.352 1 93.38 273 VAL B C 1
ATOM 4541 O O . VAL B 1 273 ? -5.703 -5.535 -13.641 1 93.38 273 VAL B O 1
ATOM 4544 N N . LEU B 1 274 ? -5.605 -3.316 -13.531 1 90.69 274 LEU B N 1
ATOM 4545 C CA . LEU B 1 274 ? -4.375 -3.15 -14.297 1 90.69 274 LEU B CA 1
ATOM 4546 C C . LEU B 1 274 ? -3.252 -4 -13.711 1 90.69 274 LEU B C 1
ATOM 4548 O O . LEU B 1 274 ? -2.578 -4.734 -14.438 1 90.69 274 LEU B O 1
ATOM 4552 N N . PRO B 1 275 ? -3.004 -3.979 -12.367 1 88.25 275 PRO B N 1
ATOM 4553 C CA . PRO B 1 275 ? -1.894 -4.766 -11.828 1 88.25 275 PRO B CA 1
ATOM 4554 C C . PRO B 1 275 ? -2.084 -6.27 -12.031 1 88.25 275 PRO B C 1
ATOM 4556 O O . PRO B 1 275 ? -1.114 -6.992 -12.266 1 88.25 275 PRO B O 1
ATOM 4559 N N . VAL B 1 276 ? -3.311 -6.703 -11.984 1 88.94 276 VAL B N 1
ATOM 4560 C CA . VAL B 1 276 ? -3.568 -8.133 -12.164 1 88.94 276 VAL B CA 1
ATOM 4561 C C . VAL B 1 276 ? -3.361 -8.508 -13.625 1 88.94 276 VAL B C 1
ATOM 4563 O O . VAL B 1 276 ? -2.799 -9.562 -13.93 1 88.94 276 VAL B O 1
ATOM 4566 N N . LEU B 1 277 ? -3.826 -7.656 -14.523 1 90.19 277 LEU B N 1
ATOM 4567 C CA . LEU B 1 277 ? -3.604 -7.906 -15.945 1 90.19 277 LEU B CA 1
ATOM 4568 C C . LEU B 1 277 ? -2.113 -7.996 -16.25 1 90.19 277 LEU B C 1
ATOM 4570 O O . LEU B 1 277 ? -1.676 -8.898 -16.969 1 90.19 277 LEU B O 1
ATOM 4574 N N . THR B 1 278 ? -1.366 -7.051 -15.758 1 86.12 278 THR B N 1
ATOM 4575 C CA . THR B 1 278 ? 0.073 -7.047 -15.992 1 86.12 278 THR B CA 1
ATOM 4576 C C . THR B 1 278 ? 0.72 -8.305 -15.414 1 86.12 278 THR B C 1
ATOM 4578 O O . THR B 1 278 ? 1.666 -8.844 -15.992 1 86.12 278 THR B O 1
ATOM 4581 N N . TYR B 1 279 ? 0.217 -8.719 -14.32 1 83.38 279 TYR B N 1
ATOM 4582 C CA . TYR B 1 279 ? 0.708 -9.945 -13.695 1 83.38 279 TYR B CA 1
ATOM 4583 C C . TYR B 1 279 ? 0.435 -11.148 -14.586 1 83.38 279 TYR B C 1
ATOM 4585 O O . TYR B 1 279 ? 1.312 -11.992 -14.789 1 83.38 279 TYR B O 1
ATOM 4593 N N . VAL B 1 280 ? -0.718 -11.25 -15.055 1 87 280 VAL B N 1
ATOM 4594 C CA . VAL B 1 280 ? -1.109 -12.383 -15.891 1 87 280 VAL B CA 1
ATOM 4595 C C . VAL B 1 280 ? -0.254 -12.414 -17.156 1 87 280 VAL B C 1
ATOM 4597 O O . VAL B 1 280 ? 0.24 -13.477 -17.547 1 87 280 VAL B O 1
ATOM 4600 N N . GLU B 1 281 ? -0.032 -11.297 -17.719 1 85.69 281 GLU B N 1
ATOM 4601 C CA . GLU B 1 281 ? 0.767 -11.234 -18.938 1 85.69 281 GLU B CA 1
ATOM 4602 C C . GLU B 1 281 ? 2.221 -11.609 -18.656 1 85.69 281 GLU B C 1
ATOM 4604 O O . GLU B 1 281 ? 2.863 -12.266 -19.484 1 85.69 281 GLU B O 1
ATOM 4609 N N . SER B 1 282 ? 2.748 -11.219 -17.547 1 79.94 282 SER B N 1
ATOM 4610 C CA . SER B 1 282 ? 4.145 -11.477 -17.219 1 79.94 282 SER B CA 1
ATOM 4611 C C . SER B 1 282 ? 4.34 -12.906 -16.719 1 79.94 282 SER B C 1
ATOM 4613 O O . SER B 1 282 ? 5.234 -13.617 -17.188 1 79.94 282 SER B O 1
ATOM 4615 N N . PHE B 1 283 ? 3.48 -13.414 -15.852 1 77.12 283 PHE B N 1
ATOM 4616 C CA . PHE B 1 283 ? 3.822 -14.602 -15.086 1 77.12 283 PHE B CA 1
ATOM 4617 C C . PHE B 1 283 ? 2.951 -15.781 -15.5 1 77.12 283 PHE B C 1
ATOM 4619 O O . PHE B 1 283 ? 3.244 -16.938 -15.156 1 77.12 283 PHE B O 1
AT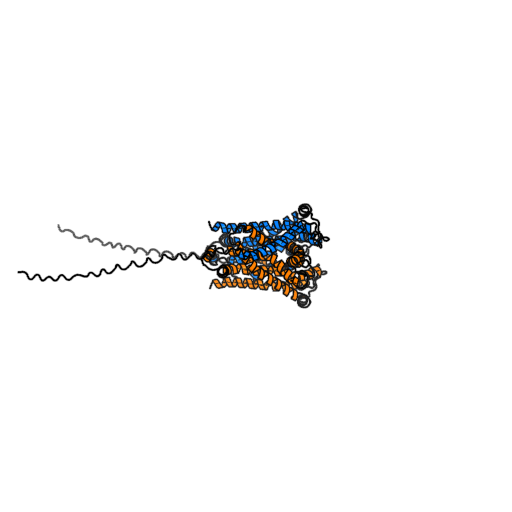OM 4626 N N . GLN B 1 284 ? 1.964 -15.492 -16.172 1 78.94 284 GLN B N 1
ATOM 4627 C CA . GLN B 1 284 ? 1.172 -16.609 -16.688 1 78.94 284 GLN B CA 1
ATOM 4628 C C . GLN B 1 284 ? 1.37 -16.766 -18.188 1 78.94 284 GLN B C 1
ATOM 4630 O O . GLN B 1 284 ? 1.584 -17.875 -18.672 1 78.94 284 GLN B O 1
ATOM 4635 N N . ASN B 1 285 ? 1.367 -15.648 -18.875 1 84.31 285 ASN B N 1
ATOM 4636 C CA . ASN B 1 285 ? 1.521 -15.703 -20.328 1 84.31 285 ASN B CA 1
ATOM 4637 C C . ASN B 1 285 ? 2.979 -15.531 -20.734 1 84.31 285 ASN B C 1
ATOM 4639 O O . ASN B 1 285 ? 3.322 -15.719 -21.906 1 84.31 285 ASN B O 1
ATOM 4643 N N . PHE B 1 286 ? 3.811 -15.133 -19.844 1 82.38 286 PHE B N 1
ATOM 4644 C CA . PHE B 1 286 ? 5.254 -15.008 -20.016 1 82.38 286 PHE B CA 1
ATOM 4645 C C . PHE B 1 286 ? 5.582 -14.031 -21.141 1 82.38 286 PHE B C 1
ATOM 4647 O O . PHE B 1 286 ? 6.508 -14.266 -21.922 1 82.38 286 PHE B O 1
ATOM 4654 N N . ARG B 1 287 ? 4.711 -13.094 -21.328 1 86.38 287 ARG B N 1
ATOM 4655 C CA . ARG B 1 287 ? 4.949 -12 -22.266 1 86.38 287 ARG B CA 1
ATOM 4656 C C . ARG B 1 287 ? 5.492 -10.773 -21.531 1 86.38 287 ARG B C 1
ATOM 4658 O O . ARG B 1 287 ? 4.785 -9.773 -21.375 1 86.38 287 ARG B O 1
ATOM 4665 N N . PHE B 1 288 ? 6.77 -10.812 -21.328 1 82.31 288 PHE B N 1
ATOM 4666 C CA . PHE B 1 288 ? 7.414 -9.82 -20.484 1 82.31 288 PHE B CA 1
ATOM 4667 C C . PHE B 1 288 ? 7.492 -8.469 -21.188 1 82.31 288 PHE B C 1
ATOM 4669 O O . PHE B 1 288 ? 7.355 -7.422 -20.547 1 82.31 288 PHE B O 1
ATOM 4676 N N . GLY B 1 289 ? 7.719 -8.539 -22.453 1 85.62 289 GLY B N 1
ATOM 4677 C CA . GLY B 1 289 ? 7.742 -7.293 -23.203 1 85.62 289 GLY B CA 1
ATOM 4678 C C . GLY B 1 289 ? 6.406 -6.57 -23.219 1 85.62 289 GLY B C 1
ATOM 4679 O O . GLY B 1 289 ? 6.348 -5.359 -23 1 85.62 289 GLY B O 1
ATOM 4680 N N . LEU B 1 290 ? 5.395 -7.363 -23.438 1 88.19 290 LEU B N 1
ATOM 4681 C CA . LEU B 1 290 ? 4.047 -6.805 -23.438 1 88.19 290 LEU B CA 1
ATOM 4682 C C . LEU B 1 290 ? 3.686 -6.273 -22.047 1 88.19 290 LEU B C 1
ATOM 4684 O O . LEU B 1 290 ? 3.127 -5.18 -21.938 1 88.19 290 LEU B O 1
ATOM 4688 N N . SER B 1 291 ? 4.039 -7.016 -21.094 1 87.5 291 SER B N 1
ATOM 4689 C CA . SER B 1 291 ? 3.768 -6.598 -19.719 1 87.5 291 SER B CA 1
ATOM 4690 C C . SER B 1 291 ? 4.52 -5.316 -19.375 1 87.5 291 SER B C 1
ATOM 4692 O O . SER B 1 291 ? 3.979 -4.441 -18.688 1 87.5 291 SER B O 1
ATOM 4694 N N . ALA B 1 292 ? 5.707 -5.227 -19.812 1 86.5 292 ALA B N 1
ATOM 4695 C CA . ALA B 1 292 ? 6.504 -4.027 -19.578 1 86.5 292 ALA B CA 1
ATOM 4696 C C . ALA B 1 292 ? 5.891 -2.812 -20.266 1 86.5 292 ALA B C 1
ATOM 4698 O O . ALA B 1 292 ? 5.867 -1.717 -19.703 1 86.5 292 ALA B O 1
ATOM 4699 N N . ALA B 1 293 ? 5.461 -3.033 -21.391 1 89.75 293 ALA B N 1
ATOM 4700 C CA . ALA B 1 293 ? 4.789 -1.95 -22.109 1 89.75 293 ALA B CA 1
ATOM 4701 C C . ALA B 1 293 ? 3.547 -1.483 -21.359 1 89.75 293 ALA B C 1
ATOM 4703 O O . ALA B 1 293 ? 3.303 -0.281 -21.234 1 89.75 293 ALA B O 1
ATOM 4704 N N . MET B 1 294 ? 2.795 -2.402 -20.844 1 89.25 294 MET B N 1
ATOM 4705 C CA . MET B 1 294 ? 1.61 -2.072 -20.062 1 89.25 294 MET B CA 1
ATOM 4706 C C . MET B 1 294 ? 1.991 -1.301 -18.797 1 89.25 294 MET B C 1
ATOM 4708 O O . MET B 1 294 ? 1.287 -0.372 -18.406 1 89.25 294 MET B O 1
ATOM 4712 N N . ALA B 1 295 ? 3.066 -1.681 -18.234 1 84.19 295 ALA B N 1
ATOM 4713 C CA . ALA B 1 295 ? 3.549 -1.016 -17.031 1 84.19 295 ALA B CA 1
ATOM 4714 C C . ALA B 1 295 ? 3.941 0.43 -17.328 1 84.19 295 ALA B C 1
ATOM 4716 O O . ALA B 1 295 ? 3.662 1.328 -16.531 1 84.19 295 ALA B O 1
ATOM 4717 N N . VAL B 1 296 ? 4.547 0.625 -18.422 1 85.12 296 VAL B N 1
ATOM 4718 C CA . VAL B 1 296 ? 4.965 1.968 -18.812 1 85.12 296 VAL B CA 1
ATOM 4719 C C . VAL B 1 296 ? 3.738 2.844 -19.062 1 85.12 296 VAL B C 1
ATOM 4721 O O . VAL B 1 296 ? 3.701 4.004 -18.641 1 85.12 296 VAL B O 1
ATOM 4724 N N . ILE B 1 297 ? 2.834 2.285 -19.688 1 86.5 297 ILE B N 1
ATOM 4725 C CA . ILE B 1 297 ? 1.596 3.021 -19.906 1 86.5 297 ILE B CA 1
ATOM 4726 C C . ILE B 1 297 ? 0.938 3.355 -18.578 1 86.5 297 ILE B C 1
ATOM 4728 O O . ILE B 1 297 ? 0.459 4.477 -18.375 1 86.5 297 ILE B O 1
ATOM 4732 N N . SER B 1 298 ? 0.918 2.398 -17.734 1 81.81 298 SER B N 1
ATOM 4733 C CA . SER B 1 298 ? 0.354 2.602 -16.406 1 81.81 298 SER B CA 1
ATOM 4734 C C . SER B 1 298 ? 1.09 3.707 -15.648 1 81.81 298 SER B C 1
ATOM 4736 O O . SER B 1 298 ? 0.474 4.484 -14.914 1 81.81 298 SER B O 1
ATOM 4738 N N . LEU B 1 299 ? 2.342 3.783 -15.82 1 77.81 299 LEU B N 1
ATOM 4739 C CA . LEU B 1 299 ? 3.16 4.812 -15.195 1 77.81 299 LEU B CA 1
ATOM 4740 C C . LEU B 1 299 ? 2.734 6.203 -15.648 1 77.81 299 LEU B C 1
ATOM 4742 O O . LEU B 1 299 ? 2.619 7.121 -14.836 1 77.81 299 LEU B O 1
ATOM 4746 N N . VAL B 1 300 ? 2.512 6.305 -16.875 1 79.06 300 VAL B N 1
ATOM 4747 C CA . VAL B 1 300 ? 2.109 7.594 -17.422 1 79.06 300 VAL B CA 1
ATOM 4748 C C . VAL B 1 300 ? 0.74 7.984 -16.875 1 79.06 300 VAL B C 1
ATOM 4750 O O . VAL B 1 300 ? 0.514 9.148 -16.531 1 79.06 300 VAL B O 1
ATOM 4753 N N . LEU B 1 301 ? -0.09 7.008 -16.734 1 78.19 301 LEU B N 1
ATOM 4754 C CA . LEU B 1 301 ? -1.446 7.238 -16.25 1 78.19 301 LEU B CA 1
ATOM 4755 C C . LEU B 1 301 ? -1.436 7.672 -14.781 1 78.19 301 LEU B C 1
ATOM 4757 O O . LEU B 1 301 ? -2.197 8.555 -14.391 1 78.19 301 LEU B O 1
ATOM 4761 N N . VAL B 1 302 ? -0.576 7.121 -14.031 1 76.56 302 VAL B N 1
ATOM 4762 C CA . VAL B 1 302 ? -0.542 7.391 -12.594 1 76.56 302 VAL B CA 1
ATOM 4763 C C . VAL B 1 302 ? 0.19 8.703 -12.336 1 76.56 302 VAL B C 1
ATOM 4765 O O . VAL B 1 302 ? -0.06 9.375 -11.328 1 76.56 302 VAL B O 1
ATOM 4768 N N . ALA B 1 303 ? 1.049 9.086 -13.242 1 74.75 303 ALA B N 1
ATOM 4769 C CA . ALA B 1 303 ? 1.831 10.305 -13.086 1 74.75 303 ALA B CA 1
ATOM 4770 C C . ALA B 1 303 ? 0.943 11.547 -13.203 1 74.75 303 ALA B C 1
ATOM 4772 O O . ALA B 1 303 ? 1.234 12.578 -12.602 1 74.75 303 ALA B O 1
ATOM 4773 N N . ILE B 1 304 ? -0.16 11.383 -13.727 1 77.81 304 ILE B N 1
ATOM 4774 C CA . ILE B 1 304 ? -1.017 12.523 -14.016 1 77.81 304 ILE B CA 1
ATOM 4775 C C . ILE B 1 304 ? -1.616 13.062 -12.711 1 77.81 304 ILE B C 1
ATOM 4777 O O . ILE B 1 304 ? -1.449 14.234 -12.383 1 77.81 304 ILE B O 1
ATOM 4781 N N . PRO B 1 305 ? -2.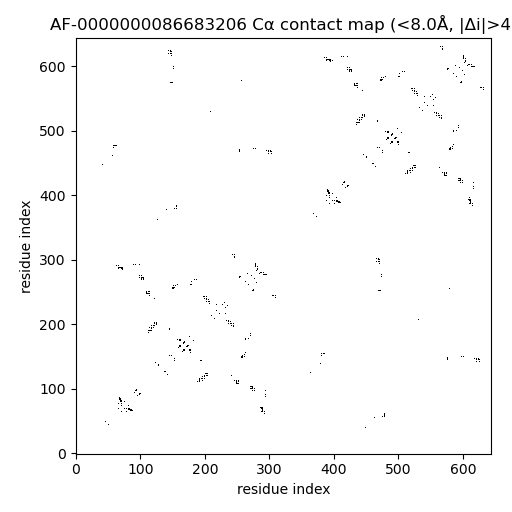219 12.219 -11.938 1 74 305 PRO B N 1
ATOM 4782 C CA . PRO B 1 305 ? -2.799 12.758 -10.711 1 74 305 PRO B CA 1
ATOM 4783 C C . PRO B 1 305 ? -1.744 13.305 -9.75 1 74 305 PRO B C 1
ATOM 4785 O O . PRO B 1 305 ? -1.995 14.289 -9.047 1 74 305 PRO B O 1
ATOM 4788 N N . ILE B 1 306 ? -0.641 12.742 -9.719 1 72.19 306 ILE B N 1
ATOM 4789 C CA . ILE B 1 306 ? 0.422 13.203 -8.828 1 72.19 306 ILE B CA 1
ATOM 4790 C C . ILE B 1 306 ? 0.924 14.57 -9.297 1 72.19 306 ILE B C 1
ATOM 4792 O O . ILE B 1 306 ? 1.133 15.469 -8.477 1 72.19 306 ILE B O 1
ATOM 4796 N N . ALA B 1 307 ? 1.101 14.695 -10.633 1 73.19 307 ALA B N 1
ATOM 4797 C CA . ALA B 1 307 ? 1.528 15.977 -11.188 1 73.19 307 ALA B CA 1
ATOM 4798 C C . ALA B 1 307 ? 0.494 17.062 -10.906 1 73.19 307 ALA B C 1
ATOM 4800 O O . ALA B 1 307 ? 0.849 18.203 -10.57 1 73.19 307 ALA B O 1
ATOM 4801 N N . ALA B 1 308 ? -0.666 16.672 -11.008 1 73.94 308 ALA B N 1
ATOM 4802 C CA . ALA B 1 308 ? -1.742 17.625 -10.727 1 73.94 308 ALA B CA 1
ATOM 4803 C C . ALA B 1 308 ? -1.722 18.062 -9.266 1 73.94 308 ALA B C 1
ATOM 4805 O O . ALA B 1 308 ? -1.904 19.234 -8.961 1 73.94 308 ALA B O 1
ATOM 4806 N N . TYR B 1 309 ? -1.458 17.141 -8.398 1 73.12 309 TYR B N 1
ATOM 4807 C CA . TYR B 1 309 ? -1.403 17.453 -6.973 1 73.12 309 TYR B CA 1
ATOM 4808 C C . TYR B 1 309 ? -0.227 18.359 -6.652 1 73.12 309 TYR B C 1
ATOM 4810 O O . TYR B 1 309 ? -0.379 19.359 -5.934 1 73.12 309 TYR B O 1
ATOM 4818 N N . LEU B 1 310 ? 0.841 18.109 -7.234 1 69.5 310 LEU B N 1
ATOM 4819 C CA . LEU B 1 310 ? 2.039 18.891 -6.949 1 69.5 310 LEU B CA 1
ATOM 4820 C C . LEU B 1 310 ? 1.906 20.297 -7.504 1 69.5 310 LEU B C 1
ATOM 4822 O O . LEU B 1 310 ? 2.395 21.266 -6.898 1 69.5 310 LEU B O 1
ATOM 4826 N N . ARG B 1 311 ? 1.312 20.344 -8.594 1 69.44 311 ARG B N 1
ATOM 4827 C CA . ARG B 1 311 ? 1.074 21.672 -9.172 1 69.44 311 ARG B CA 1
ATOM 4828 C C . ARG B 1 311 ? 0.096 22.469 -8.312 1 69.44 311 ARG B C 1
ATOM 4830 O O . ARG B 1 311 ? 0.255 23.688 -8.156 1 69.44 311 ARG B O 1
ATOM 4837 N N . ALA B 1 312 ? -0.843 21.812 -7.812 1 65.12 312 ALA B N 1
ATOM 4838 C CA . ALA B 1 312 ? -1.843 22.469 -6.977 1 65.12 312 ALA B CA 1
ATOM 4839 C C . ALA B 1 312 ? -1.228 22.953 -5.668 1 65.12 312 ALA B C 1
ATOM 4841 O O . ALA B 1 312 ? -1.583 24.016 -5.168 1 65.12 312 ALA B O 1
ATOM 4842 N N . VAL B 1 313 ? -0.449 22.141 -5.176 1 61.16 313 VAL B N 1
ATOM 4843 C CA . VAL B 1 313 ? 0.218 22.516 -3.93 1 61.16 313 VAL B CA 1
ATOM 4844 C C . VAL B 1 313 ? 1.185 23.672 -4.184 1 61.16 313 VAL B C 1
ATOM 4846 O O . VAL B 1 313 ? 1.334 24.547 -3.338 1 61.16 313 VAL B O 1
ATOM 4849 N N . ARG B 1 314 ? 1.975 23.578 -5.25 1 57.16 314 ARG B N 1
ATOM 4850 C CA . ARG B 1 314 ? 2.85 24.688 -5.625 1 57.16 314 ARG B CA 1
ATOM 4851 C C . ARG B 1 314 ? 2.072 26 -5.715 1 57.16 314 ARG B C 1
ATOM 4853 O O . ARG B 1 314 ? 2.578 27.062 -5.328 1 57.16 314 ARG B O 1
ATOM 4860 N N . LEU B 1 315 ? 0.992 25.875 -6.43 1 46.84 315 LEU B N 1
ATOM 4861 C CA . LEU B 1 315 ? 0.211 27.094 -6.648 1 46.84 315 LEU B CA 1
ATOM 4862 C C . LEU B 1 315 ? -0.209 27.719 -5.316 1 46.84 315 LEU B C 1
ATOM 4864 O O . LEU B 1 315 ? -0.39 28.938 -5.227 1 46.84 315 LEU B O 1
ATOM 4868 N N . ASP B 1 316 ? -0.256 26.906 -4.426 1 47.75 316 ASP B N 1
ATOM 4869 C CA . ASP B 1 316 ? -0.661 27.516 -3.16 1 47.75 316 ASP B CA 1
ATOM 4870 C C . ASP B 1 316 ? 0.52 28.188 -2.477 1 47.75 316 ASP B C 1
ATOM 4872 O O . ASP B 1 316 ? 0.34 29.172 -1.746 1 47.75 316 ASP B O 1
ATOM 4876 N N . THR B 1 317 ? 1.656 27.656 -2.672 1 45.97 317 THR B N 1
ATOM 4877 C CA . THR B 1 317 ? 2.811 28.328 -2.092 1 45.97 317 THR B CA 1
ATOM 4878 C C . THR B 1 317 ? 3.154 29.594 -2.881 1 45.97 317 THR B C 1
ATOM 4880 O O . THR B 1 317 ? 3.684 30.562 -2.322 1 45.97 317 THR B O 1
ATOM 4883 N N . GLY B 1 318 ? 2.955 29.672 -4.137 1 41.44 318 GLY B N 1
ATOM 4884 C CA . GLY B 1 318 ? 3.223 30.875 -4.906 1 41.44 318 GLY B CA 1
ATOM 4885 C C . GLY B 1 318 ? 2.252 32 -4.605 1 41.44 318 GLY B C 1
ATOM 4886 O O . GLY B 1 318 ? 2.607 33.188 -4.715 1 41.44 318 GLY B O 1
ATOM 4887 N N . GLU B 1 319 ? 1.048 31.719 -4.539 1 39.53 319 GLU B N 1
ATOM 4888 C CA . GLU B 1 319 ? 0.108 32.812 -4.414 1 39.53 319 GLU B CA 1
ATOM 4889 C C . GLU B 1 319 ? 0.143 33.406 -3.012 1 39.53 319 GLU B C 1
ATOM 4891 O O . GLU B 1 319 ? -0.332 34.531 -2.795 1 39.53 319 GLU B O 1
ATOM 4896 N N . ALA B 1 320 ? 0.504 32.875 -1.957 1 40.09 320 ALA B N 1
ATOM 4897 C CA . ALA B 1 320 ? 0.536 33.625 -0.697 1 40.09 320 ALA B CA 1
ATOM 4898 C C . ALA B 1 320 ? 1.608 34.688 -0.722 1 40.09 320 ALA B C 1
ATOM 4900 O O . ALA B 1 320 ? 1.675 35.531 0.181 1 40.09 320 ALA B O 1
ATOM 4901 N N . LYS B 1 321 ? 2.65 34.781 -1.455 1 38.72 321 LYS B N 1
ATOM 4902 C CA . LYS B 1 321 ? 3.611 35.875 -1.502 1 38.72 321 LYS B CA 1
ATOM 4903 C C . LYS B 1 321 ? 3.09 37.031 -2.357 1 38.72 321 LYS B C 1
ATOM 4905 O O . LYS B 1 321 ? 3.76 38.062 -2.506 1 38.72 321 LYS B O 1
ATOM 4910 N N . GLN B 1 322 ? 1.931 36.906 -3.088 1 29.5 322 GLN B N 1
ATOM 4911 C CA . GLN B 1 322 ? 1.549 38.25 -3.506 1 29.5 322 GLN B CA 1
ATOM 4912 C C . GLN B 1 322 ? 0.606 38.906 -2.492 1 29.5 322 GLN B C 1
ATOM 4914 O O . GLN B 1 322 ? -0.288 38.219 -1.962 1 29.5 322 GLN B O 1
#

Secondary structure (DSSP, 8-state):
------------------------------------TT---TTTTHHHHHHHHHHHHHHHHHHHHHHTB--BTTTGGGGGGSPB-TTHHHHHHHHSSSHHHHHHHHHHHHHHHHHHHHHHHHHHHHHTTS--TTHHHHHHHHHHHHHS-HHHHHHHHHHHTSTTSHHHHHHT--S-SSSSTHHHHHHHHHHHHHHHHHHHHHHHHHHHTS-HHHHHHHHHS---HHHHIIIIIHHHHHHHHHHHHHHHHHHHHT--HHHHHHH-SSPPGGG--HHHHHHIIIIIS-BHHHHHHHHHHHHHHHHHHHHHHHHHHHHHHHHTT-/------------------------------------TT---TTTTHHHHHHHHHHHHHHHHHHHHHHTB--BTTTGGGGGGSPB-TTHHHHHHHHSSSHHHHHHHHHHHHHHHHHHHHHHHHHHHHHTTS--TTHHHHHHHHHHHHHS-HHHHHHHHHHHTSTTSHHHHHHT--S-SSSSTHHHHHHHHHHHHHHHHHHHHHHHHHHHTS-HHHHHHHHHS---HHHHIIIIIHHHHHHHHHHHHHHHHHHHHT--HHHHHHH-SSPPGGG--HHHHHHIIIIIS-BHHHHHHHHHHHHHHHHHHHHHHHHHHHHHHHHTT-

Solvent-accessible surface area (backbone atoms only — not comparable to full-atom values): 34194 Å² total; per-residue (Å²): 142,81,80,80,69,81,77,78,75,80,78,77,74,76,76,70,71,76,78,70,73,72,75,72,73,77,64,78,70,70,66,67,72,64,74,76,78,69,66,77,55,71,56,75,52,28,62,63,44,48,50,48,48,48,65,59,44,48,55,52,52,50,35,55,52,42,14,24,22,58,28,28,75,83,24,57,86,39,56,87,70,28,52,78,48,52,62,50,28,50,49,39,34,62,72,72,46,65,46,59,60,12,47,52,44,22,52,50,47,12,49,53,28,24,60,56,18,45,60,53,7,42,49,51,27,56,61,63,66,50,91,54,93,59,46,68,58,51,57,51,58,55,41,48,47,52,53,41,38,44,59,53,52,15,50,39,48,40,51,31,40,31,72,88,15,57,48,24,67,73,66,70,48,88,61,52,35,68,43,58,79,43,22,38,53,44,50,37,51,55,48,35,60,32,47,21,37,57,27,19,53,37,33,40,55,36,54,64,70,45,59,64,62,59,54,52,54,48,66,68,43,89,57,51,69,64,50,38,38,59,68,54,46,38,67,62,33,43,61,38,46,50,50,32,35,53,52,42,27,51,52,46,42,42,49,37,58,44,55,43,55,44,49,35,86,81,45,50,82,58,55,34,29,44,44,52,52,39,44,42,31,36,76,70,64,28,31,43,5,42,24,28,25,49,45,53,54,48,36,58,61,49,46,47,62,53,51,51,47,51,51,55,54,46,51,54,63,58,54,69,78,103,125,89,70,82,76,80,80,77,74,79,77,76,75,73,75,70,70,76,76,70,73,73,75,72,74,76,65,78,70,71,66,66,72,62,74,75,82,67,67,79,56,73,56,74,52,29,62,62,44,48,50,48,48,48,64,59,45,48,53,50,51,50,34,55,50,41,14,24,23,58,29,30,75,84,24,56,86,40,55,87,71,29,52,76,48,53,60,51,27,49,49,39,35,62,72,72,45,62,47,60,60,12,46,51,44,20,50,50,48,12,47,53,30,24,60,55,18,43,61,54,7,44,50,51,28,56,61,64,66,51,90,54,94,61,46,67,56,52,57,50,59,56,41,47,48,52,53,43,35,44,59,54,51,14,49,39,48,40,52,32,40,31,72,88,15,58,49,26,65,74,66,69,50,88,61,52,35,69,43,59,79,44,22,36,54,44,51,38,53,55,48,33,59,31,47,21,36,58,27,18,52,36,34,42,55,34,55,64,72,46,58,64,63,58,54,51,55,49,65,68,42,89,59,51,70,64,51,38,39,59,69,54,46,38,68,62,32,44,62,38,45,50,49,32,35,52,52,41,26,52,51,46,40,40,47,36,58,41,57,41,56,46,49,35,86,79,44,50,82,58,56,34,28,44,45,51,52,38,44,42,31,35,75,70,63,28,30,42,5,40,22,29,24,49,44,52,52,47,36,58,62,48,47,46,62,53,51,51,50,52,50,53,52,47,52,55,63,59,54,70,78,106

InterPro domains:
  IPR000515 ABC transporter type 1, transmembrane domain MetI-like [PF00528] (117-308)
  IPR000515 ABC transporter type 1, transmembrane domain MetI-like [PS50928] (103-309)
  IPR000515 ABC transporter type 1, transmembrane domain MetI-like [cd06261] (122-304)
  IPR035906 MetI-like superfamily [G3DSA:1.10.3720.10] (49-314)
  IPR035906 MetI-like superfamily [SSF161098] (38-313)
  IPR051393 ABC transporter permease component [PTHR30193] (34-316)